Protein AF-A0A4Q4ZK05-F1 (afdb_monomer)

Solvent-accessible surface area (backbone atoms only — not comparable to full-atom values): 19455 Å² total; per-residue (Å²): 135,82,78,80,73,83,50,76,63,53,57,50,40,54,49,47,51,58,51,58,74,65,48,47,86,84,50,31,81,81,47,42,60,64,48,24,51,51,25,32,55,46,12,52,57,30,40,78,72,69,38,54,67,62,13,46,53,34,16,46,54,19,38,56,54,56,56,74,49,76,80,74,60,50,76,69,52,45,53,50,43,23,48,29,34,22,53,40,10,50,50,32,32,76,72,68,42,46,72,61,9,46,56,28,20,51,53,15,50,52,48,45,60,67,42,41,85,77,49,68,66,78,51,24,54,63,45,16,48,36,28,34,52,39,14,52,54,33,41,78,72,66,39,40,71,62,15,33,57,31,11,51,50,10,32,52,36,34,59,71,55,77,104,71,65,52,55,71,26,51,36,45,23,43,54,14,39,51,48,32,25,52,36,29,43,78,69,73,33,55,71,61,17,48,54,44,35,53,52,48,45,51,55,47,51,55,47,60,71,44,37,73,56,52,33,51,61,35,47,78,68,78,42,79,48,73,64,50,58,63,60,44,38,55,44,48,19,53,39,25,30,51,42,12,52,53,29,42,77,72,67,39,52,74,60,13,46,55,29,13,48,51,10,25,72,56,19,55,84,45,84,52,52,75,42,32,44,51,19,18,48,22,26,29,56,32,14,57,46,32,34,76,72,72,36,26,68,62,10,34,55,37,12,51,54,14,30,52,44,26,50,51,31,50,77,71,64,41,80,86,37,66,65,49,33,53,50,21,43,48,52,30,23,52,29,21,46,76,53,70,36,52,74,58,14,23,47,48,25,46,58,52,59,72,70,58,78,80,77,51,82,86,43,54,68,54,51,57,58,31,48,59,51,44,66,59,70,91,72,71,80,76,96,119

pLDDT: mean 83.75, std 15.22, range [30.28, 98.69]

InterPro domains:
  IPR011717 Tetratricopeptide TPR-4 [PF07721] (128-152)
  IPR011717 Tetratricopeptide TPR-4 [PF07721] (175-199)
  IPR011990 Tetratricopeptide-like helical domain superfamily [G3DSA:1.25.40.10] (17-165)
  IPR011990 Tetratricopeptide-like helical domain superfamily [G3DSA:1.25.40.10] (166-375)
  IPR011990 Tetratricopeptide-like helical domain superfamily [SSF48452] (78-257)
  IPR011990 Tetratricopeptide-like helical domain superfamily [SSF48452] (235-357)

Nearest PDB structures (foldseek):
  6fuz-assembly1_A  TM=6.810E-01  e=2.867E-04  Mus musculus
  8jau-assembly1_A  TM=4.062E-01  e=7.862E-05  Homo sapiens
  7v1k-assembly1_A-2  TM=5.561E-01  e=5.322E-03  Homo sapiens
  8qai-assembly2_B  TM=3.490E-01  e=6.557E-03  synthetic construct
  8fbn-assembly1_E  TM=3.438E-01  e=4.439E-01  synthetic construct

Organism: NCBI:txid2497878

Foldseek 3Di:
DDDDPDDPLLVVLVVLLVVQVPDDPVCLVVPLLVSLLVLQVSLVVCVVVVNLVSSLVSLVSSLVSLVVCVPVDDLVSLLSNLLSLLSNLLSCVVVPVLVSSLVSLVVSLVSVVVSCVVDPPPNLLSNLQSLLSNLVSCVVVVVLVVSLVSLVVSLVSLVRDPPQRALSSLLSNLSSLQSNLVSCVVVVNLVVSLVSLVVNLVVLVVCLVCLVVNLVVVVVVVDHSVVRNVSSLLSSLSSLLVNLVSCVVVVVLVSSLVSLVVSLVSQVVDPDLVSLLSNLQSLLSNLLSCVVVPNLVVSLVSLVVSLVSLVVSVVVVPPPSPVSNLSSLLSNLVSCVSVVNLVVSLVSLVVSLVPPPPPDPSCPVSVVSSVVSNPDDPDDDDPD

Mean predicted aligned error: 9.54 Å

Radius of gyration: 23.87 Å; Cα contacts (8 Å, |Δi|>4): 526; chains: 1; bounding box: 64×54×70 Å

Structure (mmCIF, N/CA/C/O backbone):
data_AF-A0A4Q4ZK05-F1
#
_entry.id   AF-A0A4Q4ZK05-F1
#
loop_
_atom_site.group_PDB
_atom_site.id
_atom_site.type_symbol
_atom_site.label_atom_id
_atom_site.label_alt_id
_atom_site.label_comp_id
_atom_site.label_asym_id
_atom_site.label_entity_id
_atom_site.label_seq_id
_atom_site.pdbx_PDB_ins_code
_atom_site.Cartn_x
_atom_site.Cartn_y
_atom_site.Cartn_z
_atom_site.occupancy
_atom_site.B_iso_or_equiv
_atom_site.auth_seq_id
_atom_site.auth_comp_id
_atom_site.auth_asym_id
_atom_site.auth_atom_id
_atom_site.pdbx_PDB_model_num
ATOM 1 N N . MET A 1 1 ? 4.096 37.991 -5.684 1.00 34.44 1 MET A N 1
ATOM 2 C CA . MET A 1 1 ? 4.145 36.548 -5.987 1.00 34.44 1 MET A CA 1
ATOM 3 C C . MET A 1 1 ? 5.429 36.277 -6.745 1.00 34.44 1 MET A C 1
ATOM 5 O O . MET A 1 1 ? 5.499 36.518 -7.941 1.00 34.44 1 MET A O 1
ATOM 9 N N . THR A 1 2 ? 6.479 35.903 -6.028 1.00 30.28 2 THR A N 1
ATOM 10 C CA . THR A 1 2 ? 7.713 35.376 -6.614 1.00 30.28 2 THR A CA 1
ATOM 11 C C . THR A 1 2 ? 7.458 33.918 -6.965 1.00 30.28 2 THR A C 1
ATOM 13 O O . THR A 1 2 ? 7.173 33.124 -6.073 1.00 30.28 2 THR A O 1
ATOM 16 N N . VAL A 1 3 ? 7.502 33.587 -8.255 1.00 32.41 3 VAL A N 1
ATOM 17 C CA . VAL A 1 3 ? 7.542 32.192 -8.710 1.00 32.41 3 VAL A CA 1
ATOM 18 C C . VAL A 1 3 ? 8.799 31.568 -8.085 1.00 32.41 3 VAL A C 1
ATOM 20 O O . VAL A 1 3 ? 9.869 32.174 -8.218 1.00 32.41 3 VAL A O 1
ATOM 23 N N . PRO A 1 4 ? 8.707 30.445 -7.350 1.00 39.72 4 PRO A N 1
ATOM 24 C CA . PRO A 1 4 ? 9.900 29.771 -6.860 1.00 39.72 4 PRO A CA 1
ATOM 25 C C . PRO A 1 4 ? 10.751 29.366 -8.071 1.00 39.72 4 PRO A C 1
ATOM 27 O O . PRO A 1 4 ? 10.215 28.899 -9.073 1.00 39.72 4 PRO A O 1
ATOM 30 N N . GLY A 1 5 ? 12.064 29.602 -8.014 1.00 41.97 5 GLY A N 1
ATOM 31 C CA . GLY A 1 5 ? 12.974 29.145 -9.069 1.00 41.97 5 GLY A CA 1
ATOM 32 C C . GLY A 1 5 ? 12.940 27.615 -9.208 1.00 41.97 5 GLY A C 1
ATOM 33 O O . GLY A 1 5 ? 12.543 26.944 -8.253 1.00 41.97 5 GLY A O 1
ATOM 34 N N . PRO A 1 6 ? 13.349 27.058 -10.364 1.00 52.06 6 PRO A N 1
ATOM 35 C CA . PRO A 1 6 ? 13.345 25.612 -10.580 1.00 52.06 6 PRO A CA 1
ATOM 36 C C . PRO A 1 6 ? 14.152 24.917 -9.482 1.00 52.06 6 PRO A C 1
ATOM 38 O O . PRO A 1 6 ? 15.232 25.389 -9.104 1.00 52.06 6 PRO A O 1
ATOM 41 N N . SER A 1 7 ? 13.619 23.819 -8.942 1.00 61.78 7 SER A N 1
ATOM 42 C CA . SER A 1 7 ? 14.315 23.078 -7.898 1.00 61.78 7 SER A CA 1
ATOM 43 C C . SER A 1 7 ? 15.610 22.480 -8.463 1.00 61.78 7 SER A C 1
ATOM 45 O O . SER A 1 7 ? 15.753 22.264 -9.669 1.00 61.78 7 SER A O 1
ATOM 47 N N . MET A 1 8 ? 16.597 22.209 -7.604 1.00 61.94 8 MET A N 1
ATOM 48 C CA . MET A 1 8 ? 17.881 21.632 -8.035 1.00 61.94 8 MET A CA 1
ATOM 49 C C . MET A 1 8 ? 17.697 20.294 -8.776 1.00 61.94 8 MET A C 1
ATOM 51 O O . MET A 1 8 ? 18.478 19.965 -9.666 1.00 61.94 8 MET A O 1
ATOM 55 N N . THR A 1 9 ? 16.652 19.543 -8.427 1.00 62.38 9 THR A N 1
ATOM 56 C CA . THR A 1 9 ? 16.283 18.279 -9.067 1.00 62.38 9 THR A CA 1
ATOM 57 C C . THR A 1 9 ? 15.721 18.494 -10.470 1.00 62.38 9 THR A C 1
ATOM 59 O O . THR A 1 9 ? 16.105 17.753 -11.371 1.00 62.38 9 THR A O 1
ATOM 62 N N . ASP A 1 10 ? 14.920 19.541 -10.683 1.00 71.50 10 ASP A N 1
ATOM 63 C CA . ASP A 1 10 ? 14.376 19.883 -12.007 1.00 71.50 10 ASP A CA 1
ATOM 64 C C . ASP A 1 10 ? 15.504 20.326 -12.940 1.00 71.50 10 ASP A C 1
ATOM 66 O O . ASP A 1 10 ? 15.623 19.838 -14.058 1.00 71.50 10 ASP A O 1
ATOM 70 N N . ALA A 1 11 ? 16.439 21.135 -12.429 1.00 81.00 11 ALA A N 1
ATOM 71 C CA . ALA A 1 11 ? 17.636 21.522 -13.174 1.00 81.00 11 ALA A CA 1
ATOM 72 C C . ALA A 1 11 ? 18.519 20.315 -13.552 1.00 81.00 11 ALA A C 1
ATOM 74 O O . ALA A 1 11 ? 19.174 20.318 -14.599 1.00 81.00 11 ALA A O 1
ATOM 75 N N . ASN A 1 12 ? 18.558 19.280 -12.706 1.00 86.88 12 ASN A N 1
ATOM 76 C CA . ASN A 1 12 ? 19.301 18.056 -12.991 1.00 86.88 12 ASN A CA 1
ATOM 77 C C . ASN A 1 12 ? 18.563 17.173 -14.014 1.00 86.88 12 ASN A C 1
ATOM 79 O O . ASN A 1 12 ? 19.199 16.643 -14.925 1.00 86.88 12 ASN A O 1
ATOM 83 N N . GLY A 1 13 ? 17.234 17.068 -13.913 1.00 90.12 13 GLY A N 1
ATOM 84 C CA . GLY A 1 13 ? 16.381 16.387 -14.889 1.00 90.12 13 GLY A CA 1
ATOM 85 C C . GLY A 1 13 ? 16.456 17.022 -16.276 1.00 90.12 13 GLY A C 1
ATOM 86 O O . GLY A 1 13 ? 16.769 16.337 -17.248 1.00 90.12 13 GLY A O 1
ATOM 87 N N . ASP A 1 14 ? 16.311 18.343 -16.366 1.00 92.69 14 ASP A N 1
ATOM 88 C CA . ASP A 1 14 ? 16.424 19.102 -17.618 1.00 92.69 14 ASP A CA 1
ATOM 89 C C . ASP A 1 14 ? 17.795 18.928 -18.278 1.00 92.69 14 ASP A C 1
ATOM 91 O O . ASP A 1 14 ? 17.920 18.816 -19.502 1.00 92.69 14 ASP A O 1
ATOM 95 N N . ARG A 1 15 ? 18.857 18.858 -17.467 1.00 95.19 15 ARG A N 1
ATOM 96 C CA . ARG A 1 15 ? 20.205 18.572 -17.961 1.00 95.19 15 ARG A CA 1
ATOM 97 C C . ARG A 1 15 ? 20.301 17.169 -18.559 1.00 95.19 15 ARG A C 1
ATOM 99 O O . ARG A 1 15 ? 20.937 17.024 -19.604 1.00 95.19 15 ARG A O 1
ATOM 106 N N . LEU A 1 16 ? 19.714 16.159 -17.915 1.00 95.75 16 LEU A N 1
ATOM 107 C CA . LEU A 1 16 ? 19.698 14.784 -18.422 1.00 95.75 16 LEU A CA 1
ATOM 108 C C . LEU A 1 16 ? 18.896 14.681 -19.726 1.00 95.75 16 LEU A C 1
ATOM 110 O O . LEU A 1 16 ? 19.378 14.062 -20.673 1.00 95.75 16 LEU A O 1
ATOM 114 N N . LEU A 1 17 ? 17.743 15.354 -19.819 1.00 96.19 17 LEU A N 1
ATOM 115 C CA . LEU A 1 17 ? 16.958 15.453 -21.057 1.00 96.19 17 LEU A CA 1
ATOM 116 C C . LEU A 1 17 ? 17.789 16.062 -22.192 1.00 96.19 17 LEU A C 1
ATOM 118 O O . LEU A 1 17 ? 17.949 15.460 -23.251 1.00 96.19 17 LEU A O 1
ATOM 122 N N . ALA A 1 18 ? 18.428 17.207 -21.936 1.00 96.12 18 ALA A N 1
ATOM 123 C CA . ALA A 1 18 ? 19.279 17.863 -22.923 1.00 96.12 18 ALA A CA 1
ATOM 124 C C . ALA A 1 18 ? 20.495 17.011 -23.332 1.00 96.12 18 ALA A C 1
ATOM 126 O O . ALA A 1 18 ? 20.998 17.150 -24.447 1.00 96.12 18 ALA A O 1
ATOM 127 N N . GLN A 1 19 ? 21.011 16.160 -22.440 1.00 96.88 19 GLN A N 1
ATOM 128 C CA . GLN A 1 19 ? 22.069 15.206 -22.776 1.00 96.88 19 GLN A CA 1
ATOM 129 C C . GLN A 1 19 ? 21.548 14.081 -23.669 1.00 96.88 19 GLN A C 1
ATOM 131 O O . GLN A 1 19 ? 22.215 13.760 -24.652 1.00 96.88 19 GLN A O 1
ATOM 136 N N . LEU A 1 20 ? 20.375 13.526 -23.355 1.00 96.38 20 LEU A N 1
ATOM 137 C CA . LEU A 1 20 ? 19.730 12.466 -24.126 1.00 96.38 20 LEU A CA 1
ATOM 138 C C . LEU A 1 20 ? 19.397 12.933 -25.552 1.00 96.38 20 LEU A C 1
ATOM 140 O O . LEU A 1 20 ? 19.706 12.227 -26.510 1.00 96.38 20 LEU A O 1
ATOM 144 N N . ASP A 1 21 ? 18.869 14.149 -25.705 1.00 95.69 21 ASP A N 1
ATOM 145 C CA . ASP A 1 21 ? 18.503 14.732 -27.006 1.00 95.69 21 ASP A CA 1
ATOM 146 C C . ASP A 1 21 ? 19.706 15.066 -27.898 1.00 95.69 21 ASP A C 1
ATOM 148 O O . ASP A 1 21 ? 19.585 15.149 -29.120 1.00 95.69 21 ASP A O 1
ATOM 152 N N . ARG A 1 22 ? 20.886 15.268 -27.302 1.00 96.62 22 ARG A N 1
ATOM 153 C CA . ARG A 1 22 ? 22.129 15.554 -28.037 1.00 96.62 22 ARG A CA 1
ATOM 154 C C . ARG A 1 22 ? 22.880 14.299 -28.468 1.00 96.62 22 ARG A C 1
ATOM 156 O O . ARG A 1 22 ? 23.893 14.428 -29.157 1.00 96.62 22 ARG A O 1
ATOM 163 N N . LEU A 1 23 ? 22.445 13.110 -28.048 1.00 95.75 23 LEU A N 1
ATOM 164 C CA . LEU A 1 23 ? 23.098 11.870 -28.451 1.00 95.75 23 LEU A CA 1
ATOM 165 C C . LEU A 1 23 ? 22.940 11.652 -29.957 1.00 95.75 23 LEU A C 1
ATOM 167 O O . LEU A 1 23 ? 21.849 11.746 -30.518 1.00 95.75 23 LEU A O 1
ATOM 171 N N . THR A 1 24 ? 24.052 11.336 -30.614 1.00 94.69 24 THR A N 1
ATOM 172 C CA . THR A 1 24 ? 24.038 10.931 -32.020 1.00 94.69 24 THR A CA 1
ATOM 173 C C . THR A 1 24 ? 23.543 9.486 -32.138 1.00 94.69 24 THR A C 1
ATOM 175 O O . THR A 1 24 ? 23.707 8.725 -31.183 1.00 94.69 24 THR A O 1
ATOM 178 N N . PRO A 1 25 ? 23.014 9.050 -33.299 1.00 92.25 25 PRO A N 1
ATOM 179 C CA . PRO A 1 25 ? 22.616 7.653 -33.500 1.00 92.25 25 PRO A CA 1
ATOM 180 C C . PRO A 1 25 ? 23.721 6.632 -33.183 1.00 92.25 25 PRO A C 1
ATOM 182 O O . PRO A 1 25 ? 23.425 5.519 -32.767 1.00 92.25 25 PRO A O 1
ATOM 185 N N . THR A 1 26 ? 24.993 7.014 -33.347 1.00 92.75 26 THR A N 1
ATOM 186 C CA . THR A 1 26 ? 26.150 6.159 -33.047 1.00 92.75 26 THR A CA 1
ATOM 187 C C . THR A 1 26 ? 26.381 5.999 -31.543 1.00 92.75 26 THR A C 1
ATOM 189 O O . THR A 1 26 ? 26.680 4.902 -31.082 1.00 92.75 26 THR A O 1
ATOM 192 N N . ASP A 1 27 ? 26.235 7.079 -30.771 1.00 93.44 27 ASP A N 1
ATOM 193 C CA . ASP A 1 27 ? 26.475 7.069 -29.321 1.00 93.44 27 ASP A CA 1
ATOM 194 C C . ASP A 1 27 ? 25.240 6.629 -28.522 1.00 93.44 27 ASP A C 1
ATOM 196 O O . ASP A 1 27 ? 25.358 6.251 -27.353 1.00 93.44 27 ASP A O 1
ATOM 200 N N . TYR A 1 28 ? 24.056 6.701 -29.143 1.00 94.19 28 TYR A N 1
ATOM 201 C CA . TYR A 1 28 ? 22.765 6.465 -28.503 1.00 94.19 28 TYR A CA 1
ATOM 202 C C . TYR A 1 28 ? 22.706 5.114 -27.776 1.00 94.19 28 TYR A C 1
ATOM 204 O O . TYR A 1 28 ? 22.449 5.122 -26.571 1.00 94.19 28 TYR A O 1
ATOM 212 N N . PRO A 1 29 ? 23.038 3.970 -28.412 1.00 93.19 29 PRO A N 1
ATOM 213 C CA . PRO A 1 29 ? 22.919 2.666 -27.759 1.00 93.19 29 PRO A CA 1
ATOM 214 C C . PRO A 1 29 ? 23.812 2.503 -26.530 1.00 93.19 29 PRO A C 1
ATOM 216 O O . PRO A 1 29 ? 23.433 1.823 -25.585 1.00 93.19 29 PRO A O 1
ATOM 219 N N . ALA A 1 30 ? 24.982 3.144 -26.522 1.00 91.69 30 ALA A N 1
ATOM 220 C CA . ALA A 1 30 ? 25.942 3.011 -25.432 1.00 91.69 30 ALA A CA 1
ATOM 221 C C . ALA A 1 30 ? 25.630 3.922 -24.235 1.00 91.69 30 ALA A C 1
ATOM 223 O O . ALA A 1 30 ? 26.033 3.612 -23.119 1.00 91.69 30 ALA A O 1
ATOM 224 N N . ARG A 1 31 ? 24.964 5.065 -24.455 1.00 93.88 31 ARG A N 1
ATOM 225 C CA . ARG A 1 31 ? 24.807 6.114 -23.428 1.00 93.88 31 ARG A CA 1
ATOM 226 C C . ARG A 1 31 ? 23.370 6.359 -22.991 1.00 93.88 31 ARG A C 1
ATOM 228 O O . ARG A 1 31 ? 23.155 6.814 -21.870 1.00 93.88 31 ARG A O 1
ATOM 235 N N . ALA A 1 32 ? 22.392 6.092 -23.854 1.00 95.75 32 ALA A N 1
ATOM 236 C CA . ALA A 1 32 ? 20.989 6.325 -23.536 1.00 95.75 32 ALA A CA 1
ATOM 237 C C . ALA A 1 32 ? 20.499 5.506 -22.325 1.00 95.75 32 ALA A C 1
ATOM 239 O O . ALA A 1 32 ? 19.828 6.111 -21.487 1.00 95.75 32 ALA A O 1
ATOM 240 N N . PRO A 1 33 ? 20.851 4.211 -22.149 1.00 95.44 33 PRO A N 1
ATOM 241 C CA . PRO A 1 33 ? 20.347 3.419 -21.022 1.00 95.44 33 PRO A CA 1
ATOM 242 C C . PRO A 1 33 ? 20.654 4.023 -19.645 1.00 95.44 33 PRO A C 1
ATOM 244 O O . PRO A 1 33 ? 19.767 4.122 -18.797 1.00 95.44 33 PRO A O 1
ATOM 247 N N . GLU A 1 34 ? 21.885 4.497 -19.431 1.00 94.94 34 GLU A N 1
ATOM 248 C CA . GLU A 1 34 ? 22.298 5.110 -18.160 1.00 94.94 34 GLU A CA 1
ATOM 249 C C . GLU A 1 34 ? 21.595 6.452 -17.904 1.00 94.94 34 GLU A C 1
ATOM 251 O O . GLU A 1 34 ? 21.167 6.735 -16.780 1.00 94.94 34 GLU A O 1
ATOM 256 N N . LEU A 1 35 ? 21.431 7.275 -18.947 1.00 96.81 35 LEU A N 1
ATOM 257 C CA . LEU A 1 35 ? 20.690 8.536 -18.849 1.00 96.81 35 LEU A CA 1
ATOM 258 C C . LEU A 1 35 ? 19.210 8.293 -18.539 1.00 96.81 35 LEU A C 1
ATOM 260 O O . LEU A 1 35 ? 18.653 8.975 -17.682 1.00 96.81 35 LEU A O 1
ATOM 264 N N . CYS A 1 36 ? 18.590 7.300 -19.180 1.00 97.31 36 CYS A N 1
ATOM 265 C CA . CYS A 1 36 ? 17.197 6.933 -18.931 1.00 97.31 36 CYS A CA 1
ATOM 266 C C . CYS A 1 36 ? 17.012 6.408 -17.502 1.00 97.31 36 CYS A C 1
ATOM 268 O O . CYS A 1 36 ? 16.100 6.844 -16.807 1.00 97.31 36 CYS A O 1
ATOM 270 N N . ALA A 1 37 ? 17.910 5.548 -17.010 1.00 93.62 37 ALA A N 1
ATOM 271 C CA . ALA A 1 37 ? 17.871 5.093 -15.619 1.00 93.62 37 ALA A CA 1
ATOM 272 C C . ALA A 1 37 ? 17.996 6.264 -14.623 1.00 93.62 37 ALA A C 1
ATOM 274 O O . ALA A 1 37 ? 17.277 6.307 -13.627 1.00 93.62 37 ALA A O 1
ATOM 275 N N . SER A 1 38 ? 18.856 7.243 -14.923 1.00 94.94 38 SER A N 1
ATOM 276 C CA . SER A 1 38 ? 19.028 8.447 -14.097 1.00 94.94 38 SER A CA 1
ATOM 277 C C . SER A 1 38 ? 17.786 9.346 -14.111 1.00 94.94 38 SER A C 1
ATOM 279 O O . SER A 1 38 ? 17.402 9.879 -13.071 1.00 94.94 38 SER A O 1
ATOM 281 N N . LEU A 1 39 ? 17.134 9.493 -15.269 1.00 96.75 39 LEU A N 1
ATOM 282 C CA . LEU A 1 39 ? 15.871 10.224 -15.414 1.00 96.75 39 LEU A CA 1
ATOM 283 C C . LEU A 1 39 ? 14.751 9.594 -14.579 1.00 96.75 39 LEU A C 1
ATOM 285 O O . LEU A 1 39 ? 13.987 10.330 -13.958 1.00 96.75 39 LEU A O 1
ATOM 289 N N . VAL A 1 40 ? 14.687 8.259 -14.494 1.00 93.81 40 VAL A N 1
ATOM 290 C CA . VAL A 1 40 ? 13.728 7.574 -13.611 1.00 93.81 40 VAL A CA 1
ATOM 291 C C . VAL A 1 40 ? 13.968 7.949 -12.151 1.00 93.81 40 VAL A C 1
ATOM 293 O O . VAL A 1 40 ? 13.028 8.359 -11.481 1.00 93.81 40 VAL A O 1
ATOM 296 N N . SER A 1 41 ? 15.213 7.903 -11.669 1.00 91.19 41 SER A N 1
ATOM 297 C CA . SER A 1 41 ? 15.527 8.276 -10.281 1.00 91.19 41 SER A CA 1
ATOM 298 C C . SER A 1 41 ? 15.235 9.750 -9.970 1.00 91.19 41 SER A C 1
ATOM 300 O O . SER A 1 41 ? 14.779 10.080 -8.874 1.00 91.19 41 SER A O 1
ATOM 302 N N . VAL A 1 42 ? 15.457 10.654 -10.931 1.00 92.69 42 VAL A N 1
ATOM 303 C CA . VAL A 1 42 ? 15.050 12.064 -10.802 1.00 92.69 42 VAL A CA 1
ATOM 304 C C . VAL A 1 42 ? 13.527 12.184 -10.732 1.00 92.69 42 VAL A C 1
ATOM 306 O O . VAL A 1 42 ? 13.014 12.930 -9.896 1.00 92.69 42 VAL A O 1
ATOM 309 N N . GLY A 1 43 ? 12.808 11.425 -11.560 1.00 91.19 43 GLY A N 1
ATOM 310 C CA . GLY A 1 43 ? 11.351 11.376 -11.552 1.00 91.19 43 GLY A CA 1
ATOM 311 C C . GLY A 1 43 ? 10.774 10.837 -10.241 1.00 91.19 43 GLY A C 1
ATOM 312 O O . GLY A 1 43 ? 9.873 11.450 -9.681 1.00 91.19 43 GLY A O 1
ATOM 313 N N . GLU A 1 44 ? 11.334 9.759 -9.692 1.00 86.31 44 GLU A N 1
ATOM 314 C CA . GLU A 1 44 ? 10.957 9.214 -8.378 1.00 86.31 44 GLU A CA 1
ATOM 315 C C . GLU A 1 44 ? 11.173 10.243 -7.266 1.00 86.31 44 GLU A C 1
ATOM 317 O O . GLU A 1 44 ? 10.302 10.460 -6.428 1.00 86.31 44 GLU A O 1
ATOM 322 N N . SER A 1 45 ? 12.306 10.947 -7.296 1.00 86.25 45 SER A N 1
ATOM 323 C CA . SER A 1 45 ? 12.583 12.024 -6.348 1.00 86.25 45 SER A CA 1
ATOM 324 C C . SER A 1 45 ? 11.561 13.163 -6.453 1.00 86.25 45 SER A C 1
ATOM 326 O O . SER A 1 45 ? 11.143 13.703 -5.428 1.00 86.25 45 SER A O 1
ATOM 328 N N . ALA A 1 46 ? 11.154 13.538 -7.671 1.00 85.25 46 ALA A N 1
ATOM 329 C CA . ALA A 1 46 ? 10.105 14.533 -7.897 1.00 85.25 46 ALA A CA 1
ATOM 330 C C . ALA A 1 46 ? 8.738 14.060 -7.381 1.00 85.25 46 ALA A C 1
ATOM 332 O O . ALA A 1 46 ? 8.063 14.814 -6.677 1.00 85.25 46 ALA A O 1
ATOM 333 N N . ALA A 1 47 ? 8.382 12.796 -7.626 1.00 81.12 47 ALA A N 1
ATOM 334 C CA . ALA A 1 47 ? 7.148 12.191 -7.134 1.00 81.12 47 ALA A CA 1
ATOM 335 C C . ALA A 1 47 ? 7.081 12.187 -5.600 1.00 81.12 47 ALA A C 1
ATOM 337 O O . ALA A 1 47 ? 6.065 12.584 -5.036 1.00 81.12 47 ALA A O 1
ATOM 338 N N . SER A 1 48 ? 8.181 11.858 -4.913 1.00 77.75 48 SER A N 1
ATOM 339 C CA . SER A 1 48 ? 8.260 11.904 -3.443 1.00 77.75 48 SER A CA 1
ATOM 340 C C . SER A 1 48 ? 8.079 13.309 -2.851 1.00 77.75 48 SER A C 1
ATOM 342 O O . SER A 1 48 ? 7.818 13.439 -1.659 1.00 77.75 48 SER A O 1
ATOM 344 N N . ARG A 1 49 ? 8.212 14.370 -3.659 1.00 79.75 49 ARG A N 1
ATOM 345 C CA . ARG A 1 49 ? 7.905 15.760 -3.269 1.00 79.75 49 ARG A CA 1
ATOM 346 C C . ARG A 1 49 ? 6.507 16.217 -3.700 1.00 79.75 49 ARG A C 1
ATOM 348 O O . ARG A 1 49 ? 6.168 17.378 -3.496 1.00 79.75 49 ARG A O 1
ATOM 355 N N . GLY A 1 50 ? 5.723 15.338 -4.320 1.00 79.31 50 GLY A N 1
ATOM 356 C CA . GLY A 1 50 ? 4.394 15.640 -4.849 1.00 79.31 50 GLY A CA 1
ATOM 357 C C . GLY A 1 50 ? 4.385 16.308 -6.228 1.00 79.31 50 GLY A C 1
ATOM 358 O O . GLY A 1 50 ? 3.310 16.639 -6.724 1.00 79.31 50 GLY A O 1
ATOM 359 N N . ASP A 1 51 ? 5.537 16.487 -6.886 1.00 86.69 51 ASP A N 1
ATOM 360 C CA . ASP A 1 51 ? 5.588 17.020 -8.254 1.00 86.69 51 ASP A CA 1
ATOM 361 C C . ASP A 1 51 ? 5.376 15.901 -9.284 1.00 86.69 51 ASP A C 1
ATOM 363 O O . ASP A 1 51 ? 6.301 15.432 -9.956 1.00 86.69 51 ASP A O 1
ATOM 367 N N . LEU A 1 52 ? 4.123 15.452 -9.388 1.00 87.38 52 LEU A N 1
ATOM 368 C CA . LEU A 1 52 ? 3.720 14.387 -10.308 1.00 87.38 52 LEU A CA 1
ATOM 369 C C . LEU A 1 52 ? 3.880 14.784 -11.782 1.00 87.38 52 LEU A C 1
ATOM 371 O O . LEU A 1 52 ? 4.073 13.911 -12.632 1.00 87.38 52 LEU A O 1
ATOM 375 N N . ALA A 1 53 ? 3.825 16.083 -12.093 1.00 89.69 53 ALA A N 1
ATOM 376 C CA . ALA A 1 53 ? 3.957 16.587 -13.455 1.00 89.69 53 ALA A CA 1
ATOM 377 C C . ALA A 1 53 ? 5.396 16.427 -13.960 1.00 89.69 53 ALA A C 1
ATOM 379 O O . ALA A 1 53 ? 5.612 15.789 -14.995 1.00 89.69 53 ALA A O 1
ATOM 380 N N . SER A 1 54 ? 6.380 16.927 -13.204 1.00 91.06 54 SER A N 1
ATOM 381 C CA . SER A 1 54 ? 7.796 16.753 -13.547 1.00 91.06 54 SER A CA 1
ATOM 382 C C . SER A 1 54 ? 8.207 15.284 -13.474 1.00 91.06 54 SER A C 1
ATOM 384 O O . SER A 1 54 ? 8.895 14.795 -14.370 1.00 91.06 54 SER A O 1
ATOM 386 N N . ALA A 1 55 ? 7.724 14.543 -12.467 1.00 93.00 55 ALA A N 1
ATOM 387 C CA . ALA A 1 55 ? 7.957 13.104 -12.368 1.00 93.00 55 ALA A CA 1
ATOM 388 C C . ALA A 1 55 ? 7.501 12.365 -13.633 1.00 93.00 55 ALA A C 1
ATOM 390 O O . ALA A 1 55 ? 8.279 11.627 -14.239 1.00 93.00 55 ALA A O 1
ATOM 391 N N . SER A 1 56 ? 6.267 12.618 -14.077 1.00 94.69 56 SER A N 1
ATOM 392 C CA . SER A 1 56 ? 5.717 12.007 -15.289 1.00 94.69 56 SER A CA 1
ATOM 393 C C . SER A 1 56 ? 6.516 12.390 -16.532 1.00 94.69 56 SER A C 1
ATOM 395 O O . SER A 1 56 ? 6.778 11.526 -17.363 1.00 94.69 56 SER A O 1
ATOM 397 N N . ALA A 1 57 ? 6.945 13.649 -16.656 1.00 95.44 57 ALA A N 1
ATOM 398 C CA . ALA A 1 57 ? 7.735 14.106 -17.797 1.00 95.44 57 ALA A CA 1
ATOM 399 C C . ALA A 1 57 ? 9.101 13.400 -17.883 1.00 95.44 57 ALA A C 1
ATOM 401 O O . ALA A 1 57 ? 9.460 12.880 -18.942 1.00 95.44 57 ALA A O 1
ATOM 402 N N . PHE A 1 58 ? 9.847 13.326 -16.775 1.00 97.00 58 PHE A N 1
ATOM 403 C CA . PHE A 1 58 ? 11.164 12.682 -16.758 1.00 97.00 58 PHE A CA 1
ATOM 404 C C . PHE A 1 58 ? 11.079 11.170 -16.983 1.00 97.00 58 PHE A C 1
ATOM 406 O O . PHE A 1 58 ? 11.854 10.621 -17.770 1.00 97.00 58 PHE A O 1
ATOM 413 N N . VAL A 1 59 ? 10.122 10.492 -16.342 1.00 97.69 59 VAL A N 1
ATOM 414 C CA . VAL A 1 59 ? 9.954 9.040 -16.502 1.00 97.69 59 VAL A CA 1
ATOM 415 C C . VAL A 1 59 ? 9.438 8.701 -17.905 1.00 97.69 59 VAL A C 1
ATOM 417 O O . VAL A 1 59 ? 9.913 7.737 -18.501 1.00 97.69 59 VAL A O 1
ATOM 420 N N . GLN A 1 60 ? 8.542 9.512 -18.482 1.00 98.00 60 GLN A N 1
ATOM 421 C CA . GLN A 1 60 ? 8.107 9.342 -19.873 1.00 98.00 60 GLN A CA 1
ATOM 422 C C . GLN A 1 60 ? 9.292 9.450 -20.839 1.00 98.00 60 GLN A C 1
ATOM 424 O O . GLN A 1 60 ? 9.470 8.573 -21.677 1.00 98.00 60 GLN A O 1
ATOM 429 N N . ALA A 1 61 ? 10.148 10.463 -20.684 1.00 97.69 61 ALA A N 1
ATOM 430 C CA . ALA A 1 61 ? 11.326 10.617 -21.535 1.00 97.69 61 ALA A CA 1
ATOM 431 C C . ALA A 1 61 ? 12.307 9.435 -21.415 1.00 97.69 61 ALA A C 1
ATOM 433 O O . ALA A 1 61 ? 12.913 9.034 -22.410 1.00 97.69 61 ALA A O 1
ATOM 434 N N . ALA A 1 62 ? 12.446 8.850 -20.220 1.00 97.88 62 ALA A N 1
ATOM 435 C CA . ALA A 1 62 ? 13.218 7.625 -20.027 1.00 97.88 62 ALA A CA 1
ATOM 436 C C . ALA A 1 62 ? 12.605 6.426 -20.769 1.00 97.88 62 ALA A C 1
ATOM 438 O O . ALA A 1 62 ? 13.333 5.689 -21.434 1.00 97.88 62 ALA A O 1
ATOM 439 N N . VAL A 1 63 ? 11.283 6.234 -20.684 1.00 98.06 63 VAL A N 1
ATOM 440 C CA . VAL A 1 63 ? 10.575 5.171 -21.420 1.00 98.06 63 VAL A CA 1
ATOM 441 C C . VAL A 1 63 ? 10.754 5.356 -22.925 1.00 98.06 63 VAL A C 1
ATOM 443 O O . VAL A 1 63 ? 11.198 4.424 -23.594 1.00 98.06 63 VAL A O 1
ATOM 446 N N . ASP A 1 64 ? 10.512 6.562 -23.438 1.00 97.38 64 ASP A N 1
ATOM 447 C CA . ASP A 1 64 ? 10.691 6.889 -24.854 1.00 97.38 64 ASP A CA 1
ATOM 448 C C . ASP A 1 64 ? 12.139 6.632 -25.300 1.00 97.38 64 ASP A C 1
ATOM 450 O O . ASP A 1 64 ? 12.385 6.134 -26.399 1.00 97.38 64 ASP A O 1
ATOM 454 N N . GLY A 1 65 ? 13.116 6.945 -24.443 1.00 96.69 65 GLY A N 1
ATOM 455 C CA . GLY A 1 65 ? 14.527 6.724 -24.730 1.00 96.69 65 GLY A CA 1
ATOM 456 C C . GLY A 1 65 ? 14.908 5.244 -24.821 1.00 96.69 65 GLY A C 1
ATOM 457 O O . GLY A 1 65 ? 15.624 4.843 -25.740 1.00 96.69 65 GLY A O 1
ATOM 458 N N . PHE A 1 66 ? 14.381 4.409 -23.925 1.00 96.50 66 PHE A N 1
ATOM 459 C CA . PHE A 1 66 ? 14.538 2.959 -24.025 1.00 96.50 66 PHE A CA 1
ATOM 460 C C . PHE A 1 66 ? 13.823 2.378 -25.256 1.00 96.50 66 PHE A C 1
ATOM 462 O O . PHE A 1 66 ? 14.367 1.488 -25.907 1.00 96.50 66 PHE A O 1
ATOM 469 N N . GLU A 1 67 ? 12.636 2.878 -25.614 1.00 95.50 67 GLU A N 1
ATOM 470 C CA . GLU A 1 67 ? 11.873 2.385 -26.772 1.00 95.50 67 GLU A CA 1
ATOM 471 C C . GLU A 1 67 ? 12.549 2.704 -28.113 1.00 95.50 67 GLU A C 1
ATOM 473 O O . GLU A 1 67 ? 12.492 1.885 -29.032 1.00 95.50 67 GLU A O 1
ATOM 478 N N . ARG A 1 68 ? 13.297 3.814 -28.205 1.00 94.88 68 ARG A N 1
ATOM 479 C CA . ARG A 1 68 ? 14.136 4.142 -29.377 1.00 94.88 68 ARG A CA 1
ATOM 480 C C . ARG A 1 68 ? 15.251 3.128 -29.652 1.00 94.88 68 ARG A C 1
ATOM 482 O O . ARG A 1 68 ? 15.832 3.155 -30.732 1.00 94.88 68 ARG A O 1
ATOM 489 N N . LEU A 1 69 ? 15.572 2.249 -28.701 1.00 92.19 69 LEU A N 1
ATOM 490 C CA . LEU A 1 69 ? 16.559 1.184 -28.894 1.00 92.19 69 LEU A CA 1
ATOM 491 C C . LEU A 1 69 ? 15.974 -0.054 -29.603 1.00 92.19 69 LEU A C 1
ATOM 493 O O . LEU A 1 69 ? 16.724 -0.996 -29.844 1.00 92.19 69 LEU A O 1
ATOM 497 N N . GLU A 1 70 ? 14.672 -0.067 -29.938 1.00 77.31 70 GLU A N 1
ATOM 498 C CA . GLU A 1 70 ? 13.983 -1.031 -30.828 1.00 77.31 70 GLU A CA 1
ATOM 499 C C . GLU A 1 70 ? 14.362 -2.520 -30.632 1.00 77.31 70 GLU A C 1
ATOM 501 O O . GLU A 1 70 ? 14.459 -3.298 -31.578 1.00 77.31 70 GLU A O 1
ATOM 506 N N . GLY A 1 71 ? 14.579 -2.952 -29.385 1.00 73.69 71 GLY A N 1
ATOM 507 C CA . GLY A 1 71 ? 14.898 -4.350 -29.058 1.00 73.69 71 GLY A CA 1
ATOM 508 C C . GLY A 1 71 ? 16.391 -4.697 -28.999 1.00 73.69 71 GLY A C 1
ATOM 509 O O . GLY A 1 71 ? 16.724 -5.847 -28.720 1.00 73.69 71 GLY A O 1
ATOM 510 N N . ALA A 1 72 ? 17.290 -3.722 -29.156 1.00 83.00 72 ALA A N 1
ATOM 511 C CA . ALA A 1 72 ? 18.729 -3.876 -28.908 1.00 83.00 72 ALA A CA 1
ATOM 512 C C . ALA A 1 72 ? 19.102 -3.928 -27.409 1.00 83.00 72 ALA A C 1
ATOM 514 O O . ALA A 1 72 ? 20.282 -3.997 -27.064 1.00 83.00 72 ALA A O 1
ATOM 515 N N . LEU A 1 73 ? 18.111 -3.886 -26.512 1.00 88.44 73 LEU A N 1
ATOM 516 C CA . LEU A 1 73 ? 18.318 -3.912 -25.066 1.00 88.44 73 LEU A CA 1
ATOM 517 C C . LEU A 1 73 ? 18.848 -5.277 -24.614 1.00 88.44 73 LEU A C 1
ATOM 519 O O . LEU A 1 73 ? 18.183 -6.307 -24.780 1.00 88.44 73 LEU A O 1
ATOM 523 N N . GLY A 1 74 ? 20.014 -5.269 -23.967 1.00 91.31 74 GLY A N 1
ATOM 524 C CA . GLY A 1 74 ? 20.488 -6.422 -23.208 1.00 91.31 74 GLY A CA 1
ATOM 525 C C . GLY A 1 74 ? 19.592 -6.707 -21.989 1.00 91.31 74 GLY A C 1
ATOM 526 O O . GLY A 1 74 ? 18.791 -5.852 -21.601 1.00 91.31 74 GLY A O 1
ATOM 527 N N . PRO A 1 75 ? 19.726 -7.879 -21.335 1.00 91.88 75 PRO A N 1
ATOM 528 C CA . PRO A 1 75 ? 18.894 -8.252 -20.183 1.00 91.88 75 PRO A CA 1
ATOM 529 C C . PRO A 1 75 ? 18.881 -7.205 -19.062 1.00 91.88 75 PRO A C 1
ATOM 531 O O . PRO A 1 75 ? 17.830 -6.889 -18.506 1.00 91.88 75 PRO A O 1
ATOM 534 N N . ARG A 1 76 ? 20.037 -6.591 -18.783 1.00 91.56 76 ARG A N 1
ATOM 535 C CA . ARG A 1 76 ? 20.143 -5.543 -17.765 1.00 91.56 76 ARG A CA 1
ATOM 536 C C . ARG A 1 76 ? 19.338 -4.293 -18.125 1.00 91.56 76 ARG A C 1
ATOM 538 O O . ARG A 1 76 ? 18.570 -3.803 -17.300 1.00 91.56 76 ARG A O 1
ATOM 545 N N . ASP A 1 77 ? 19.479 -3.800 -19.353 1.00 94.12 77 ASP A N 1
ATOM 546 C CA . ASP A 1 77 ? 18.772 -2.597 -19.805 1.00 94.12 77 ASP A CA 1
ATOM 547 C C . ASP A 1 77 ? 17.268 -2.847 -19.931 1.00 94.12 77 ASP A C 1
ATOM 549 O O . ASP A 1 77 ? 16.476 -1.970 -19.597 1.00 94.12 77 ASP A O 1
ATOM 553 N N . LYS A 1 78 ? 16.856 -4.067 -20.306 1.00 95.25 78 LYS A N 1
ATOM 554 C CA . LYS A 1 78 ? 15.450 -4.495 -20.239 1.00 95.25 78 LYS A CA 1
ATOM 555 C C . LYS A 1 78 ? 14.882 -4.400 -18.821 1.00 95.25 78 LYS A C 1
ATOM 557 O O . LYS A 1 78 ? 13.731 -4.008 -18.668 1.00 95.25 78 LYS A O 1
ATOM 562 N N . GLY A 1 79 ? 15.665 -4.713 -17.788 1.00 94.62 79 GLY A N 1
ATOM 563 C CA . GLY A 1 79 ? 15.225 -4.572 -16.396 1.00 94.62 79 GLY A CA 1
ATOM 564 C C . GLY A 1 79 ? 15.075 -3.114 -15.956 1.00 94.62 79 GLY A C 1
ATOM 565 O O . GLY A 1 79 ? 14.115 -2.765 -15.267 1.00 94.62 79 GLY A O 1
ATOM 566 N N . HIS A 1 80 ? 15.972 -2.230 -16.403 1.00 95.19 80 HIS A N 1
ATOM 567 C CA . HIS A 1 80 ? 15.821 -0.784 -16.199 1.00 95.19 80 HIS A CA 1
ATOM 568 C C . HIS A 1 80 ? 14.632 -0.207 -16.979 1.00 95.19 80 HIS A C 1
ATOM 570 O O . HIS A 1 80 ? 13.904 0.627 -16.444 1.00 95.19 80 HIS A O 1
ATOM 576 N N . TYR A 1 81 ? 14.393 -0.693 -18.195 1.00 97.31 81 TYR A N 1
ATOM 577 C CA . TYR A 1 81 ? 13.219 -0.354 -18.989 1.00 97.31 81 TYR A CA 1
ATOM 578 C C . TYR A 1 81 ? 11.918 -0.801 -18.315 1.00 97.31 81 TYR A C 1
ATOM 580 O O . TYR A 1 81 ? 11.006 0.007 -18.158 1.00 97.31 81 TYR A O 1
ATOM 588 N N . ALA A 1 82 ? 11.842 -2.054 -17.857 1.00 97.69 82 ALA A N 1
ATOM 589 C CA . ALA A 1 82 ? 10.686 -2.571 -17.130 1.00 97.69 82 ALA A CA 1
ATOM 590 C C . ALA A 1 82 ? 10.376 -1.707 -15.904 1.00 97.69 82 ALA A C 1
ATOM 592 O O . ALA A 1 82 ? 9.222 -1.343 -15.682 1.00 97.69 82 ALA A O 1
ATOM 593 N N . TRP A 1 83 ? 11.410 -1.315 -15.154 1.00 96.94 83 TRP A N 1
ATOM 594 C CA . TRP A 1 83 ? 11.260 -0.397 -14.030 1.00 96.94 83 TRP A CA 1
ATOM 595 C C . TRP A 1 83 ? 10.700 0.962 -14.458 1.00 96.94 83 TRP A C 1
ATOM 597 O O . TRP A 1 83 ? 9.697 1.396 -13.905 1.00 96.94 83 TRP A O 1
ATOM 607 N N . ALA A 1 84 ? 11.272 1.588 -15.491 1.00 98.00 84 ALA A N 1
ATOM 608 C CA . ALA A 1 84 ? 10.793 2.868 -16.016 1.00 98.00 84 ALA A CA 1
ATOM 609 C C . ALA A 1 84 ? 9.310 2.812 -16.424 1.00 98.00 84 ALA A C 1
ATOM 611 O O . ALA A 1 84 ? 8.527 3.689 -16.062 1.00 98.00 84 ALA A O 1
ATOM 612 N N . VAL A 1 85 ? 8.911 1.752 -17.132 1.00 98.50 85 VAL A N 1
ATOM 613 C CA . VAL A 1 85 ? 7.525 1.526 -17.564 1.00 98.50 85 VAL A CA 1
ATOM 614 C C . VAL A 1 85 ? 6.592 1.334 -16.362 1.00 98.50 85 VAL A C 1
ATOM 616 O O . VAL A 1 85 ? 5.504 1.905 -16.342 1.00 98.50 85 VAL A O 1
ATOM 619 N N . GLY A 1 86 ? 7.007 0.572 -15.346 1.00 97.94 86 GLY A N 1
ATOM 620 C CA . GLY A 1 86 ? 6.214 0.351 -14.131 1.00 97.94 86 GLY A CA 1
ATOM 621 C C . GLY A 1 86 ? 6.043 1.624 -13.295 1.00 97.94 86 GLY A C 1
ATOM 622 O O . GLY A 1 86 ? 4.939 1.925 -12.829 1.00 97.94 86 GLY A O 1
ATOM 623 N N . THR A 1 87 ? 7.107 2.421 -13.168 1.00 96.19 87 THR A N 1
ATOM 624 C CA . THR A 1 87 ? 7.064 3.734 -12.511 1.00 96.19 87 THR A CA 1
ATOM 625 C C . THR A 1 87 ? 6.139 4.688 -13.265 1.00 96.19 87 THR A C 1
ATOM 627 O O . THR A 1 87 ? 5.292 5.327 -12.643 1.00 96.19 87 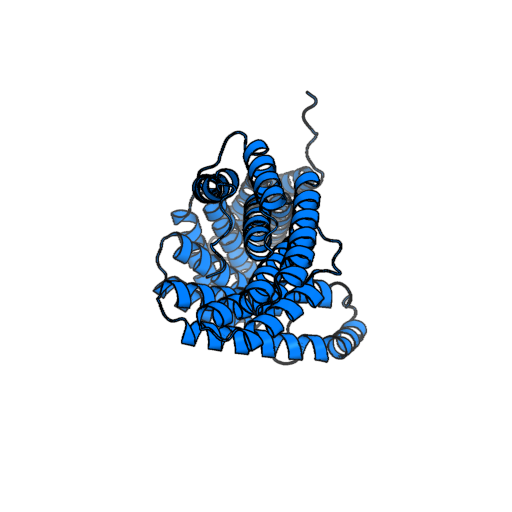THR A O 1
ATOM 630 N N . LEU A 1 88 ? 6.213 4.734 -14.602 1.00 98.19 88 LEU A N 1
ATOM 631 C CA . LEU A 1 88 ? 5.293 5.534 -15.415 1.00 98.19 88 LEU A CA 1
ATOM 632 C C . LEU A 1 88 ? 3.840 5.089 -15.219 1.00 98.19 88 LEU A C 1
ATOM 634 O O . LEU A 1 88 ? 2.965 5.932 -15.048 1.00 98.19 88 LEU A O 1
ATOM 638 N N . GLY A 1 89 ? 3.583 3.779 -15.206 1.00 98.06 89 GLY A N 1
ATOM 639 C CA . GLY A 1 89 ? 2.245 3.238 -14.971 1.00 98.06 89 GLY A CA 1
ATOM 640 C C . GLY A 1 89 ? 1.670 3.645 -13.615 1.00 98.06 89 GLY A C 1
ATOM 641 O O . GLY A 1 89 ? 0.513 4.052 -13.527 1.00 98.06 89 GLY A O 1
ATOM 642 N N . THR A 1 90 ? 2.503 3.635 -12.573 1.00 95.75 90 THR A N 1
ATOM 643 C CA . THR A 1 90 ? 2.123 4.122 -11.238 1.00 95.75 90 THR A CA 1
ATOM 644 C C . THR A 1 90 ? 1.763 5.612 -11.278 1.00 95.75 90 THR A C 1
ATOM 646 O O . THR A 1 90 ? 0.680 5.992 -10.843 1.00 95.75 90 THR A O 1
ATOM 649 N N . LEU A 1 91 ? 2.612 6.445 -11.892 1.00 95.19 91 LEU A N 1
ATOM 650 C CA . LEU A 1 91 ? 2.376 7.889 -12.019 1.00 95.19 91 LEU A CA 1
ATOM 651 C C . LEU A 1 91 ? 1.104 8.223 -12.814 1.00 95.19 91 LEU A C 1
ATOM 653 O O . LEU A 1 91 ? 0.369 9.137 -12.439 1.00 95.19 91 LEU A O 1
ATOM 657 N N . ARG A 1 92 ? 0.818 7.481 -13.894 1.00 96.38 92 ARG A N 1
ATOM 658 C CA . ARG A 1 92 ? -0.411 7.640 -14.691 1.00 96.38 92 ARG A CA 1
ATOM 659 C C . ARG A 1 92 ? -1.649 7.315 -13.867 1.00 96.38 92 ARG A C 1
ATOM 661 O O . ARG A 1 92 ? -2.569 8.129 -13.832 1.00 96.38 92 ARG A O 1
ATOM 668 N N . ALA A 1 93 ? -1.632 6.188 -13.153 1.00 93.25 93 ALA A N 1
ATOM 669 C CA . ALA A 1 93 ? -2.732 5.796 -12.282 1.00 93.25 93 ALA A CA 1
ATOM 670 C C . ALA A 1 93 ? -2.964 6.815 -11.156 1.00 93.25 93 ALA A C 1
ATOM 672 O O . ALA A 1 93 ? -4.104 7.192 -10.893 1.00 93.25 93 ALA A O 1
ATOM 673 N N . ASP A 1 94 ? -1.902 7.294 -10.510 1.00 87.69 94 ASP A N 1
ATOM 674 C CA . ASP A 1 94 ? -2.009 8.277 -9.426 1.00 87.69 94 ASP A CA 1
ATOM 675 C C . ASP A 1 94 ? -2.429 9.670 -9.927 1.00 87.69 94 ASP A C 1
ATOM 677 O O . ASP A 1 94 ? -3.071 10.419 -9.197 1.00 87.69 94 ASP A O 1
ATOM 681 N N . SER A 1 95 ? -2.166 9.988 -11.198 1.00 89.50 95 SER A N 1
ATOM 682 C CA . SER A 1 95 ? -2.671 11.199 -11.865 1.00 89.50 95 SER A CA 1
ATOM 683 C C . SER A 1 95 ? -4.101 11.051 -12.415 1.00 89.50 95 SER A C 1
ATOM 685 O O . SER A 1 95 ? -4.611 11.977 -13.046 1.00 89.50 95 SER A O 1
ATOM 687 N N . GLY A 1 96 ? -4.750 9.899 -12.206 1.00 90.12 96 GLY A N 1
ATOM 688 C CA . GLY A 1 96 ? -6.142 9.631 -12.588 1.00 90.12 96 GLY A CA 1
ATOM 689 C C . GLY A 1 96 ? -6.339 8.869 -13.905 1.00 90.12 96 GLY A C 1
ATOM 690 O O . GLY A 1 96 ? -7.458 8.446 -14.190 1.00 90.12 96 GLY A O 1
ATOM 691 N N . ASP A 1 97 ? -5.284 8.621 -14.685 1.00 94.50 97 ASP A N 1
ATOM 692 C CA . ASP A 1 97 ? -5.346 7.778 -15.888 1.00 94.50 97 ASP A CA 1
ATOM 693 C C . ASP A 1 97 ? -5.133 6.303 -15.516 1.00 94.50 97 ASP A C 1
ATOM 695 O O . ASP A 1 97 ? -4.095 5.685 -15.777 1.00 94.50 97 ASP A O 1
ATOM 699 N N . ILE A 1 98 ? -6.128 5.757 -14.814 1.00 94.38 98 ILE A N 1
ATOM 700 C CA . ILE A 1 98 ? -6.119 4.389 -14.289 1.00 94.38 98 ILE A CA 1
ATOM 701 C C . ILE A 1 98 ? -5.961 3.331 -15.404 1.00 94.38 98 ILE A C 1
ATOM 703 O O . ILE A 1 98 ? -5.130 2.436 -15.222 1.00 94.38 98 ILE A O 1
ATOM 707 N N . PRO A 1 99 ? -6.666 3.409 -16.557 1.00 96.50 99 PRO A N 1
ATOM 708 C CA . PRO A 1 99 ? -6.530 2.408 -17.618 1.00 96.50 99 PRO A CA 1
ATOM 709 C C . PRO A 1 99 ? -5.126 2.360 -18.232 1.00 96.50 99 PRO A C 1
ATOM 711 O O . PRO A 1 99 ? -4.576 1.274 -18.429 1.00 96.50 99 PRO A O 1
ATOM 714 N N . GLU A 1 100 ? -4.514 3.516 -18.506 1.00 97.00 100 GLU A N 1
ATOM 715 C CA . GLU A 1 100 ? -3.143 3.549 -19.027 1.00 97.00 100 GLU A CA 1
ATOM 716 C C . GLU A 1 100 ? -2.135 3.091 -17.969 1.00 97.00 100 GLU A C 1
ATOM 718 O O . GLU A 1 100 ? -1.199 2.346 -18.274 1.00 97.00 100 GLU A O 1
ATOM 723 N N . GLY A 1 101 ? -2.357 3.472 -16.707 1.00 97.81 101 GLY A N 1
ATOM 724 C CA . GLY A 1 101 ? -1.552 3.009 -15.585 1.00 97.81 101 GLY A CA 1
ATOM 725 C C . GLY A 1 101 ? -1.525 1.484 -15.463 1.00 97.81 101 GLY A C 1
ATOM 726 O O . GLY A 1 101 ? -0.446 0.895 -15.362 1.00 97.81 101 GLY A O 1
ATOM 727 N N . GLN A 1 102 ? -2.690 0.833 -15.563 1.00 98.25 102 GLN A N 1
ATOM 728 C CA . GLN A 1 102 ? -2.794 -0.629 -15.592 1.00 98.25 102 GLN A CA 1
ATOM 729 C C . GLN A 1 102 ? -2.003 -1.223 -16.762 1.00 98.25 102 GLN A C 1
ATOM 731 O O . GLN A 1 102 ? -1.173 -2.107 -16.550 1.00 98.25 102 GLN A O 1
ATOM 736 N N . ARG A 1 103 ? -2.222 -0.724 -17.985 1.00 98.50 103 ARG A N 1
ATOM 737 C CA . ARG A 1 103 ? -1.577 -1.246 -19.199 1.00 98.50 103 ARG A CA 1
ATOM 738 C C . ARG A 1 103 ? -0.049 -1.210 -19.100 1.00 98.50 103 ARG A C 1
ATOM 740 O O . ARG A 1 103 ? 0.634 -2.152 -19.505 1.00 98.50 103 ARG A O 1
ATOM 747 N N . LEU A 1 104 ? 0.503 -0.120 -18.570 1.00 98.62 104 LEU A N 1
ATOM 748 C CA . LEU A 1 104 ? 1.944 0.036 -18.370 1.00 98.62 104 LEU A CA 1
ATOM 749 C C . LEU A 1 104 ? 2.472 -0.902 -17.275 1.00 98.62 104 LEU A C 1
ATOM 751 O O . LEU A 1 104 ? 3.505 -1.543 -17.464 1.00 98.62 104 LEU A O 1
ATOM 755 N N . LEU A 1 105 ? 1.757 -1.049 -16.160 1.00 98.69 105 LEU A N 1
ATOM 756 C CA . LEU A 1 105 ? 2.137 -1.980 -15.094 1.00 98.69 105 LEU A CA 1
ATOM 757 C C . LEU A 1 105 ? 2.108 -3.447 -15.560 1.00 98.69 105 LEU A C 1
ATOM 759 O O . LEU A 1 105 ? 3.016 -4.208 -15.228 1.00 98.69 105 LEU A O 1
ATOM 763 N N . GLU A 1 106 ? 1.132 -3.838 -16.383 1.00 98.56 106 GLU A N 1
ATOM 764 C CA . GLU A 1 106 ? 1.084 -5.161 -17.024 1.00 98.56 106 GLU A CA 1
ATOM 765 C C . GLU A 1 106 ? 2.265 -5.374 -17.977 1.00 98.56 106 GLU A C 1
ATOM 767 O O . GLU A 1 106 ? 2.940 -6.399 -17.900 1.00 98.56 106 GL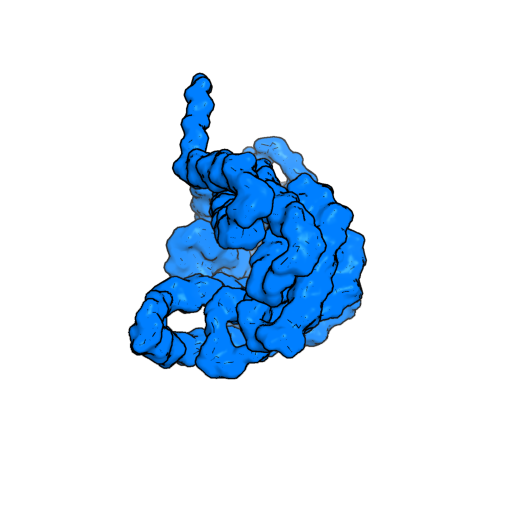U A O 1
ATOM 772 N N . LYS A 1 107 ? 2.595 -4.373 -18.805 1.00 98.38 107 LYS A N 1
ATOM 773 C CA . LYS A 1 107 ? 3.785 -4.413 -19.670 1.00 98.38 107 LYS A CA 1
ATOM 774 C C . LYS A 1 107 ? 5.069 -4.588 -18.853 1.00 98.38 107 LYS A C 1
ATOM 776 O O . LYS A 1 107 ? 5.922 -5.392 -19.211 1.00 98.38 107 LYS A O 1
ATOM 781 N N . SER A 1 108 ? 5.208 -3.857 -17.748 1.00 98.38 108 SER A N 1
ATOM 782 C CA . SER A 1 108 ? 6.354 -3.976 -16.842 1.00 98.38 108 SER A CA 1
ATOM 783 C C . SER A 1 108 ? 6.441 -5.368 -16.202 1.00 98.38 108 SER A C 1
ATOM 785 O O . SER A 1 108 ? 7.507 -5.991 -16.229 1.00 98.38 108 SER A O 1
ATOM 787 N N . ARG A 1 109 ? 5.315 -5.899 -15.699 1.00 97.88 109 ARG A N 1
ATOM 788 C CA . ARG A 1 109 ? 5.202 -7.272 -15.178 1.00 97.88 109 ARG A CA 1
ATOM 789 C C . ARG A 1 109 ? 5.700 -8.292 -16.199 1.00 97.88 109 ARG A C 1
ATOM 791 O O . ARG A 1 109 ? 6.489 -9.161 -15.836 1.00 97.88 109 ARG A O 1
ATOM 798 N N . ASP A 1 110 ? 5.247 -8.185 -17.444 1.00 97.69 110 ASP A N 1
ATOM 799 C CA . ASP A 1 110 ? 5.567 -9.154 -18.492 1.00 97.69 110 ASP A CA 1
ATOM 800 C C . ASP A 1 110 ? 7.064 -9.129 -18.834 1.00 97.69 110 ASP A C 1
ATOM 802 O O . ASP A 1 110 ? 7.700 -10.181 -18.887 1.00 97.69 110 ASP A O 1
ATOM 806 N N . VAL A 1 111 ? 7.675 -7.941 -18.929 1.00 97.00 111 VAL A N 1
ATOM 807 C CA . VAL A 1 111 ? 9.130 -7.827 -19.133 1.00 97.00 111 VAL A CA 1
ATOM 808 C C . VAL A 1 111 ? 9.910 -8.402 -17.943 1.00 97.00 111 VAL A C 1
ATOM 810 O O . VAL A 1 111 ? 10.890 -9.119 -18.139 1.00 97.00 111 VAL A O 1
ATOM 813 N N . PHE A 1 112 ? 9.488 -8.157 -16.697 1.00 95.81 112 PHE A N 1
ATOM 814 C CA . PHE A 1 112 ? 10.135 -8.785 -15.537 1.00 95.81 112 PHE A CA 1
ATOM 815 C C . PHE A 1 112 ? 9.965 -10.311 -15.512 1.00 95.81 112 PHE A C 1
ATOM 817 O O . PHE A 1 112 ? 10.875 -11.012 -15.062 1.00 95.81 112 PHE A O 1
ATOM 824 N N . ALA A 1 113 ? 8.839 -10.838 -15.998 1.00 94.31 113 ALA A N 1
ATOM 825 C CA . ALA A 1 113 ? 8.620 -12.275 -16.128 1.00 94.31 113 ALA A CA 1
ATOM 826 C C . ALA A 1 113 ? 9.568 -12.908 -17.162 1.00 94.31 113 ALA A C 1
ATOM 828 O O . ALA A 1 113 ? 10.081 -13.998 -16.917 1.00 94.31 113 ALA A O 1
ATOM 829 N N . GLU A 1 114 ? 9.871 -12.210 -18.263 1.00 95.06 114 GLU A N 1
ATOM 830 C CA . GLU A 1 114 ? 10.887 -12.634 -19.241 1.00 95.06 114 GLU A CA 1
ATOM 831 C C . GLU A 1 114 ? 12.311 -12.644 -18.664 1.00 95.06 114 GLU A C 1
ATOM 833 O O . GLU A 1 114 ? 13.129 -13.478 -19.049 1.00 95.06 114 GLU A O 1
ATOM 838 N N . LEU A 1 115 ? 12.624 -11.718 -17.751 1.00 93.06 115 LEU A N 1
ATOM 839 C CA . LEU A 1 115 ? 13.959 -11.581 -17.157 1.00 93.06 115 LEU A CA 1
ATOM 840 C C . LEU A 1 115 ? 14.227 -12.567 -16.021 1.00 93.06 115 LEU A C 1
ATOM 842 O O . LEU A 1 115 ? 15.378 -12.939 -15.801 1.00 93.06 115 LEU A O 1
ATOM 846 N N . ASN A 1 116 ? 13.189 -12.997 -15.304 1.00 88.75 116 ASN A N 1
ATOM 847 C CA . ASN A 1 116 ? 13.343 -13.850 -14.127 1.00 88.75 116 ASN A CA 1
ATOM 848 C C . ASN A 1 116 ? 14.101 -15.172 -14.400 1.00 88.75 116 ASN A C 1
ATOM 850 O O . ASN A 1 116 ? 14.938 -15.537 -13.580 1.00 88.75 116 ASN A O 1
ATOM 854 N N . PRO A 1 117 ? 13.895 -15.883 -15.529 1.00 90.56 117 PRO A N 1
ATOM 855 C CA . PRO A 1 117 ? 14.686 -17.071 -15.857 1.00 90.56 117 PRO A CA 1
ATOM 856 C C . PRO A 1 117 ? 16.151 -16.784 -16.226 1.00 90.56 117 PRO A C 1
ATOM 858 O O . PRO A 1 117 ? 16.953 -17.714 -16.226 1.00 90.56 117 PRO A O 1
ATOM 861 N N . ILE A 1 118 ? 16.489 -15.543 -16.595 1.00 90.12 118 ILE A N 1
ATOM 862 C CA . ILE A 1 118 ? 17.833 -15.147 -17.048 1.00 90.12 118 ILE A CA 1
ATOM 863 C C . ILE A 1 118 ? 18.702 -14.779 -15.847 1.00 90.12 118 ILE A C 1
ATOM 865 O O . ILE A 1 118 ? 19.783 -15.337 -15.687 1.00 90.12 118 ILE A O 1
ATOM 869 N N . ASP A 1 119 ? 18.196 -13.890 -14.991 1.00 82.69 119 ASP A N 1
ATOM 870 C CA . ASP A 1 119 ? 18.883 -13.406 -13.792 1.00 82.69 119 ASP A CA 1
ATOM 871 C C . ASP A 1 119 ? 17.955 -13.524 -12.563 1.00 82.69 119 ASP A C 1
ATOM 873 O O . ASP A 1 119 ? 17.402 -12.513 -12.104 1.00 82.69 119 ASP A O 1
ATOM 877 N N . PRO A 1 120 ? 17.743 -14.744 -12.023 1.00 83.50 120 PRO A N 1
ATOM 878 C CA . PRO A 1 120 ? 16.898 -14.946 -10.848 1.00 83.50 120 PRO A CA 1
ATOM 879 C C . PRO A 1 120 ? 17.375 -14.094 -9.666 1.00 83.50 120 PRO A C 1
ATOM 881 O O . PRO A 1 120 ? 18.572 -14.029 -9.383 1.00 83.50 120 PRO A O 1
ATOM 884 N N . GLY A 1 121 ? 16.453 -13.432 -8.968 1.00 81.19 121 GLY A N 1
ATOM 885 C CA . GLY A 1 121 ? 16.771 -12.613 -7.795 1.00 81.19 121 GLY A CA 1
ATOM 886 C C . GLY A 1 121 ? 17.193 -11.173 -8.104 1.00 81.19 121 GLY A C 1
ATOM 887 O O . GLY A 1 121 ? 16.906 -10.282 -7.307 1.00 81.19 121 GLY A O 1
ATOM 888 N N . LEU A 1 122 ? 17.807 -10.895 -9.263 1.00 84.81 122 LEU A N 1
ATOM 889 C CA . LEU A 1 122 ? 18.350 -9.560 -9.573 1.00 84.81 122 LEU A CA 1
ATOM 890 C C . LEU A 1 122 ? 17.270 -8.467 -9.576 1.00 84.81 122 LEU A C 1
ATOM 892 O O . LEU A 1 122 ? 17.502 -7.343 -9.131 1.00 84.81 122 LEU A O 1
ATOM 896 N N . TRP A 1 123 ? 16.084 -8.801 -10.084 1.00 87.31 123 TRP A N 1
ATOM 897 C CA . TRP A 1 123 ? 14.978 -7.860 -10.270 1.00 87.31 123 TRP A CA 1
ATOM 898 C C . TRP A 1 123 ? 13.820 -8.067 -9.293 1.00 87.31 123 TRP A C 1
ATOM 900 O O . TRP A 1 123 ? 12.802 -7.391 -9.420 1.00 87.31 123 TRP A O 1
ATOM 910 N N . ASP A 1 124 ? 13.957 -8.965 -8.319 1.00 86.19 124 ASP A N 1
ATOM 911 C CA . ASP A 1 124 ? 12.859 -9.412 -7.457 1.00 86.19 124 ASP A CA 1
ATOM 912 C C . ASP A 1 124 ? 12.189 -8.262 -6.698 1.00 86.19 124 ASP A C 1
ATOM 914 O O . ASP A 1 124 ? 10.964 -8.171 -6.700 1.00 86.19 124 ASP A O 1
ATOM 918 N N . GLY A 1 125 ? 12.965 -7.318 -6.153 1.00 83.88 125 GLY A N 1
ATOM 919 C CA . GLY A 1 125 ? 12.409 -6.137 -5.478 1.00 83.88 125 GLY A CA 1
ATOM 920 C C . GLY A 1 125 ? 11.589 -5.239 -6.397 1.00 83.88 125 GLY A C 1
ATOM 921 O O . GLY A 1 125 ? 10.457 -4.879 -6.077 1.00 83.88 125 GLY A O 1
ATOM 922 N N . ARG A 1 126 ? 12.114 -4.931 -7.585 1.00 89.56 126 ARG A N 1
ATOM 923 C CA . ARG A 1 126 ? 11.407 -4.102 -8.574 1.00 89.56 126 ARG A CA 1
ATOM 924 C C . ARG A 1 126 ? 10.187 -4.818 -9.150 1.00 89.56 126 ARG A C 1
ATOM 926 O O . ARG A 1 126 ? 9.145 -4.191 -9.346 1.00 89.56 126 ARG A O 1
ATOM 933 N N . ARG A 1 127 ? 10.285 -6.134 -9.362 1.00 93.25 127 ARG A N 1
ATOM 934 C CA . ARG A 1 127 ? 9.169 -6.986 -9.786 1.00 93.25 127 ARG A CA 1
ATOM 935 C C . ARG A 1 127 ? 8.072 -7.011 -8.726 1.00 93.25 127 ARG A C 1
ATOM 937 O O . ARG A 1 127 ? 6.916 -6.773 -9.059 1.00 93.25 127 ARG A O 1
ATOM 944 N N . ALA A 1 128 ? 8.422 -7.256 -7.465 1.00 92.56 128 ALA A N 1
ATOM 945 C CA . ALA A 1 128 ? 7.476 -7.281 -6.355 1.00 92.56 128 ALA A CA 1
ATOM 946 C C . ALA A 1 128 ? 6.755 -5.936 -6.198 1.00 92.56 128 ALA A C 1
ATOM 948 O O . ALA A 1 128 ? 5.531 -5.913 -6.096 1.00 92.56 128 ALA A O 1
ATOM 949 N N . GLN A 1 129 ? 7.483 -4.818 -6.275 1.00 90.00 129 GLN A N 1
ATOM 950 C CA . GLN A 1 129 ? 6.891 -3.481 -6.195 1.00 90.00 129 GLN A CA 1
ATOM 951 C C . GLN A 1 129 ? 5.949 -3.186 -7.373 1.00 90.00 129 GLN A C 1
ATOM 953 O O . GLN A 1 129 ? 4.866 -2.634 -7.179 1.00 90.00 129 GLN A O 1
ATOM 958 N N . THR A 1 130 ? 6.329 -3.585 -8.590 1.00 95.62 130 THR A N 1
ATOM 959 C CA . THR A 1 130 ? 5.483 -3.440 -9.789 1.00 95.62 130 THR A CA 1
ATOM 960 C C . THR A 1 130 ? 4.186 -4.234 -9.643 1.00 95.62 130 THR A C 1
ATOM 962 O O . THR A 1 130 ? 3.104 -3.705 -9.892 1.00 95.62 130 THR A O 1
ATOM 965 N N . LEU A 1 131 ? 4.280 -5.490 -9.198 1.00 98.12 131 LEU A N 1
ATOM 966 C 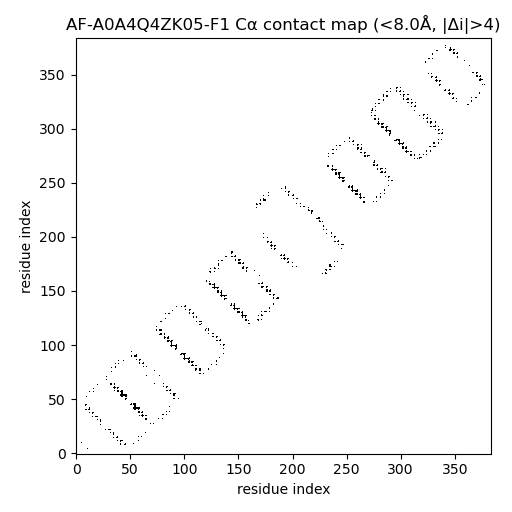CA . LEU A 1 131 ? 3.123 -6.348 -8.942 1.00 98.12 131 LEU A CA 1
ATOM 967 C C . LEU A 1 131 ? 2.226 -5.756 -7.849 1.00 98.12 131 LEU A C 1
ATOM 969 O O . LEU A 1 131 ? 1.015 -5.673 -8.026 1.00 98.12 131 LEU A O 1
ATOM 973 N N . LEU A 1 132 ? 2.804 -5.270 -6.751 1.00 94.56 132 LEU A N 1
ATOM 974 C CA . LEU A 1 132 ? 2.053 -4.609 -5.686 1.00 94.56 132 LEU A CA 1
ATOM 975 C C . LEU A 1 132 ? 1.260 -3.400 -6.209 1.00 94.56 132 LEU A C 1
ATOM 977 O O . LEU A 1 132 ? 0.076 -3.251 -5.901 1.00 94.56 132 LEU A O 1
ATOM 981 N N . ASN A 1 133 ? 1.880 -2.561 -7.040 1.00 94.44 133 ASN A N 1
ATOM 982 C CA . ASN A 1 133 ? 1.202 -1.408 -7.634 1.00 94.44 133 ASN A CA 1
ATOM 983 C C . ASN A 1 133 ? 0.107 -1.838 -8.619 1.00 94.44 133 ASN A C 1
ATOM 985 O O . ASN A 1 133 ? -0.990 -1.284 -8.580 1.00 94.44 133 ASN A O 1
ATOM 989 N N . LEU A 1 134 ? 0.357 -2.865 -9.439 1.00 98.44 134 LEU A N 1
ATOM 990 C CA . LEU A 1 134 ? -0.651 -3.437 -10.336 1.00 98.44 134 LEU A CA 1
ATOM 991 C C . LEU A 1 134 ? -1.865 -3.961 -9.560 1.00 98.44 134 LEU A C 1
ATOM 993 O O . LEU A 1 134 ? -2.997 -3.656 -9.922 1.00 98.44 134 LEU A O 1
ATOM 997 N N . SER A 1 135 ? -1.641 -4.685 -8.461 1.00 98.19 135 SER A N 1
ATOM 998 C CA . SER A 1 135 ? -2.709 -5.168 -7.581 1.00 98.19 135 SER A CA 1
ATOM 999 C C . SER A 1 135 ? -3.568 -4.013 -7.054 1.00 98.19 135 SER A C 1
ATOM 1001 O O . SER A 1 135 ? -4.792 -4.043 -7.175 1.00 98.19 135 SER A O 1
ATOM 1003 N N . ARG A 1 136 ? -2.942 -2.937 -6.557 1.00 95.44 136 ARG A N 1
ATOM 1004 C CA . ARG A 1 136 ? -3.658 -1.743 -6.072 1.00 95.44 136 ARG A CA 1
ATOM 1005 C C . ARG A 1 136 ? -4.465 -1.064 -7.180 1.00 95.44 136 ARG A C 1
ATOM 1007 O O . ARG A 1 136 ? -5.593 -0.648 -6.932 1.00 95.44 136 ARG A O 1
ATOM 1014 N N . VAL A 1 137 ? -3.920 -0.962 -8.391 1.00 96.56 137 VAL A N 1
ATOM 1015 C CA . VAL A 1 137 ? -4.613 -0.375 -9.553 1.00 96.56 137 VAL A CA 1
ATOM 1016 C C . VAL A 1 137 ? -5.812 -1.221 -9.991 1.00 96.56 137 VAL A C 1
ATOM 1018 O O . VAL A 1 137 ? -6.869 -0.671 -10.294 1.00 96.56 137 VAL A O 1
ATOM 1021 N N . LEU A 1 138 ? -5.690 -2.549 -9.977 1.00 98.06 138 LEU A N 1
ATOM 1022 C CA . LEU A 1 138 ? -6.809 -3.459 -10.236 1.00 98.06 138 LEU A CA 1
ATOM 1023 C C . LEU A 1 138 ? -7.894 -3.331 -9.156 1.00 98.06 138 LEU A C 1
ATOM 1025 O O . LEU A 1 138 ? -9.080 -3.251 -9.474 1.00 98.06 138 LEU A O 1
ATOM 1029 N N . ALA A 1 139 ? -7.494 -3.224 -7.886 1.00 95.00 139 ALA A N 1
ATOM 1030 C CA . ALA A 1 139 ? -8.407 -3.042 -6.760 1.00 95.00 139 ALA A CA 1
ATOM 1031 C C . ALA A 1 139 ? -9.198 -1.726 -6.848 1.00 95.00 139 ALA A C 1
ATOM 1033 O O . ALA A 1 139 ? -10.406 -1.731 -6.633 1.00 95.00 139 ALA A O 1
ATOM 1034 N N . ARG A 1 140 ? -8.549 -0.613 -7.237 1.00 93.00 140 ARG A N 1
ATOM 1035 C CA . ARG A 1 140 ? -9.214 0.691 -7.470 1.00 93.00 140 ARG A CA 1
ATOM 1036 C C . ARG A 1 140 ? -10.326 0.611 -8.527 1.00 93.00 140 ARG A C 1
ATOM 1038 O O . ARG A 1 140 ? -11.221 1.447 -8.525 1.00 93.00 140 ARG A O 1
ATOM 1045 N N . GLN A 1 141 ? -10.274 -0.379 -9.417 1.00 94.62 141 GLN A N 1
ATOM 1046 C CA . GLN A 1 141 ? -11.280 -0.624 -10.457 1.00 94.62 141 GLN A CA 1
ATOM 1047 C C . GLN A 1 141 ? -12.313 -1.694 -10.063 1.00 94.62 141 GLN A C 1
ATOM 1049 O O . GLN A 1 141 ? -13.190 -2.019 -10.859 1.00 94.62 141 GLN A O 1
ATOM 1054 N N . GLY A 1 142 ? -12.220 -2.255 -8.853 1.00 93.88 142 GLY A N 1
ATOM 1055 C CA . GLY A 1 142 ? -13.108 -3.313 -8.366 1.00 93.88 142 GLY A CA 1
ATOM 1056 C C . GLY A 1 142 ? -12.762 -4.720 -8.864 1.00 93.88 142 GLY A C 1
ATOM 1057 O O . GLY A 1 142 ? -13.531 -5.653 -8.641 1.00 93.88 142 GLY A O 1
ATOM 1058 N N . PHE A 1 143 ? -11.612 -4.921 -9.518 1.00 97.25 143 PHE A N 1
ATOM 1059 C CA . PHE A 1 143 ? -11.163 -6.242 -9.977 1.00 97.25 143 PHE A CA 1
ATOM 1060 C C . PHE A 1 143 ? -10.471 -7.027 -8.850 1.00 97.25 143 PHE A C 1
ATOM 1062 O O . PHE A 1 143 ? -9.296 -7.378 -8.955 1.00 97.25 143 PHE A O 1
ATOM 1069 N N . PHE A 1 144 ? -11.190 -7.286 -7.753 1.00 96.81 144 PHE A N 1
ATOM 1070 C CA . PHE A 1 144 ? -10.611 -7.807 -6.508 1.00 96.81 144 PHE A CA 1
ATOM 1071 C C . PHE A 1 144 ? -9.963 -9.193 -6.638 1.00 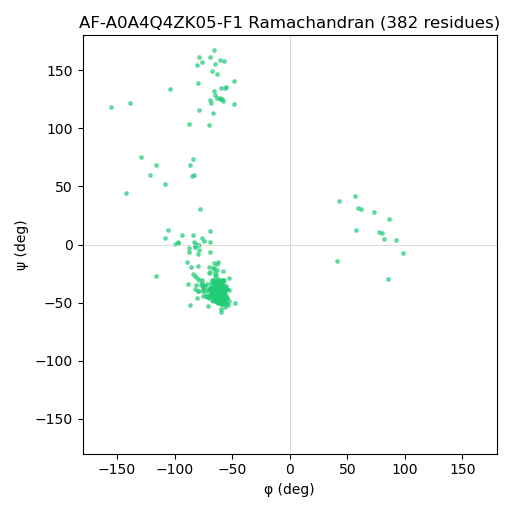96.81 144 PHE A C 1
ATOM 1073 O O . PHE A 1 144 ? -8.873 -9.386 -6.104 1.00 96.81 144 PHE A O 1
ATOM 1080 N N . ASP A 1 145 ? -10.556 -10.129 -7.386 1.00 97.88 145 ASP A N 1
ATOM 1081 C CA . ASP A 1 145 ? -9.957 -11.458 -7.601 1.00 97.88 145 ASP A CA 1
ATOM 1082 C C . ASP A 1 145 ? -8.613 -11.367 -8.343 1.00 97.88 145 ASP A C 1
ATOM 1084 O O . ASP A 1 145 ? -7.610 -11.936 -7.917 1.00 97.88 145 ASP A O 1
ATOM 1088 N N . GLN A 1 146 ? -8.557 -10.577 -9.421 1.00 97.94 146 GLN A N 1
ATOM 1089 C CA . GLN A 1 146 ? -7.320 -10.372 -10.185 1.00 97.94 146 GLN A CA 1
ATOM 1090 C C . GLN A 1 146 ? -6.274 -9.626 -9.354 1.00 97.94 146 GLN A C 1
ATOM 1092 O O . GLN A 1 146 ? -5.090 -9.964 -9.380 1.00 97.94 146 GLN A O 1
ATOM 1097 N N . ALA A 1 147 ? -6.706 -8.620 -8.591 1.00 98.06 147 ALA A N 1
ATOM 1098 C CA . ALA A 1 147 ? -5.839 -7.903 -7.672 1.00 98.06 147 ALA A CA 1
ATOM 1099 C C . ALA A 1 147 ? -5.231 -8.848 -6.625 1.00 98.06 147 ALA A C 1
ATOM 1101 O O . ALA A 1 147 ? -4.047 -8.710 -6.308 1.00 98.06 147 ALA A O 1
ATOM 1102 N N . LEU A 1 148 ? -6.007 -9.810 -6.114 1.00 98.19 148 LEU A N 1
ATOM 1103 C CA . LEU A 1 148 ? -5.561 -10.780 -5.115 1.00 98.19 148 LEU A CA 1
ATOM 1104 C C . LEU A 1 148 ? -4.488 -11.713 -5.687 1.00 98.19 148 LEU A C 1
ATOM 1106 O O . LEU A 1 148 ? -3.439 -11.897 -5.067 1.00 98.19 148 LEU A O 1
ATOM 1110 N N . ASP A 1 149 ? -4.696 -12.241 -6.893 1.00 98.12 149 ASP A N 1
ATOM 1111 C CA . ASP A 1 149 ? -3.710 -13.093 -7.570 1.00 98.12 149 ASP A CA 1
ATOM 1112 C C . ASP A 1 149 ? -2.387 -12.352 -7.829 1.00 98.12 149 ASP A C 1
ATOM 1114 O O . ASP A 1 149 ? -1.286 -12.892 -7.642 1.00 98.12 149 ASP A O 1
ATOM 1118 N N . VAL A 1 150 ? -2.475 -11.074 -8.205 1.00 98.06 150 VAL A N 1
ATOM 1119 C CA . VAL A 1 150 ? -1.299 -10.221 -8.400 1.00 98.06 150 VAL A CA 1
ATOM 1120 C C . VAL A 1 150 ? -0.611 -9.894 -7.064 1.00 98.06 150 VAL A C 1
ATOM 1122 O O . VAL A 1 150 ? 0.620 -9.915 -7.006 1.00 98.06 150 VAL A O 1
ATOM 1125 N N . ALA A 1 151 ? -1.357 -9.658 -5.978 1.00 95.94 151 ALA A N 1
ATOM 1126 C CA . ALA A 1 151 ? -0.787 -9.434 -4.643 1.00 95.94 151 ALA A CA 1
ATOM 1127 C C . ALA A 1 151 ? 0.004 -10.658 -4.154 1.00 95.94 151 ALA A C 1
ATOM 1129 O O . ALA A 1 151 ? 1.150 -10.522 -3.726 1.00 95.94 151 ALA A O 1
ATOM 1130 N N . ARG A 1 152 ? -0.542 -11.867 -4.324 1.00 95.81 152 ARG A N 1
ATOM 1131 C CA . ARG A 1 152 ? 0.151 -13.133 -4.011 1.00 95.81 152 ARG A CA 1
ATOM 1132 C C . ARG A 1 152 ? 1.427 -13.320 -4.823 1.00 95.81 152 ARG A C 1
ATOM 1134 O O . ARG A 1 152 ? 2.452 -13.786 -4.317 1.00 95.81 152 ARG A O 1
ATOM 1141 N N . SER A 1 153 ? 1.390 -12.907 -6.088 1.00 95.31 153 SER A N 1
ATOM 1142 C CA . SER A 1 153 ? 2.576 -12.891 -6.945 1.00 95.31 153 SER A CA 1
ATOM 1143 C C . SER A 1 153 ? 3.628 -11.901 -6.430 1.00 95.31 153 SER A C 1
ATOM 1145 O O . SER A 1 153 ? 4.819 -12.209 -6.479 1.00 95.31 153 SER A O 1
ATOM 1147 N N . ALA A 1 154 ? 3.218 -10.746 -5.889 1.00 93.12 154 ALA A N 1
ATOM 1148 C CA . ALA A 1 154 ? 4.123 -9.795 -5.242 1.00 93.12 154 ALA A CA 1
ATOM 1149 C C . ALA A 1 154 ? 4.752 -10.378 -3.965 1.00 93.12 154 ALA A C 1
ATOM 1151 O O . ALA A 1 154 ? 5.966 -10.277 -3.801 1.00 93.12 154 ALA A O 1
ATOM 1152 N N . VAL A 1 155 ? 3.971 -11.054 -3.110 1.00 90.12 155 VAL A N 1
ATOM 1153 C CA . VAL A 1 155 ? 4.482 -11.765 -1.918 1.00 90.12 155 VAL A CA 1
ATOM 1154 C C . VAL A 1 155 ? 5.518 -12.817 -2.314 1.00 90.12 155 VAL A C 1
ATOM 1156 O O . VAL A 1 155 ? 6.596 -12.884 -1.722 1.00 90.12 155 VAL A O 1
ATOM 1159 N N . THR A 1 156 ? 5.220 -13.604 -3.351 1.00 90.31 156 THR A N 1
ATOM 1160 C CA . THR A 1 156 ? 6.131 -14.633 -3.871 1.00 90.31 156 THR A CA 1
ATOM 1161 C C . THR A 1 156 ? 7.411 -14.011 -4.423 1.00 90.31 156 THR A C 1
ATOM 1163 O O . THR A 1 156 ? 8.507 -14.458 -4.093 1.00 90.31 156 THR A O 1
ATOM 1166 N N . ALA A 1 157 ? 7.295 -12.942 -5.218 1.00 88.25 157 ALA A N 1
ATOM 1167 C CA . ALA A 1 157 ? 8.447 -12.222 -5.750 1.00 88.25 157 ALA A CA 1
ATOM 1168 C C . ALA A 1 157 ? 9.304 -11.590 -4.642 1.00 88.25 157 ALA A C 1
ATOM 1170 O O . ALA A 1 157 ? 10.522 -11.565 -4.767 1.00 88.25 157 ALA A O 1
ATOM 1171 N N . ALA A 1 158 ? 8.687 -11.148 -3.546 1.00 82.38 158 ALA A N 1
ATOM 1172 C CA . ALA A 1 158 ? 9.381 -10.624 -2.376 1.00 82.38 158 ALA A CA 1
ATOM 1173 C C . ALA A 1 158 ? 9.902 -11.713 -1.414 1.00 82.38 158 ALA A C 1
ATOM 1175 O O . ALA A 1 158 ? 10.521 -11.397 -0.403 1.00 82.38 158 ALA A O 1
ATOM 1176 N N . GLY A 1 159 ? 9.644 -12.995 -1.696 1.00 75.69 159 GLY A N 1
ATOM 1177 C CA . GLY A 1 159 ? 10.126 -14.145 -0.923 1.00 75.69 159 GLY A CA 1
ATOM 1178 C C . GLY A 1 159 ? 11.354 -14.849 -1.504 1.00 75.69 159 GLY A C 1
ATOM 1179 O O . GLY A 1 159 ? 11.794 -15.842 -0.933 1.00 75.69 159 GLY A O 1
ATOM 1180 N N . GLY A 1 160 ? 11.889 -14.371 -2.632 1.00 61.91 160 GLY A N 1
ATOM 1181 C CA . GLY A 1 160 ? 12.897 -15.062 -3.444 1.00 61.91 160 GLY A CA 1
ATOM 1182 C C . GLY A 1 160 ? 14.307 -15.210 -2.859 1.00 61.91 160 GLY A C 1
ATOM 1183 O O . GLY A 1 160 ? 15.159 -15.770 -3.541 1.00 61.91 160 GLY A O 1
ATOM 1184 N N . LEU A 1 161 ? 14.602 -14.764 -1.631 1.00 51.03 161 LEU A N 1
ATOM 1185 C CA . LEU A 1 161 ? 15.958 -14.838 -1.069 1.00 51.03 161 LEU A CA 1
ATOM 1186 C C . LEU A 1 161 ? 15.959 -15.264 0.406 1.00 51.03 161 LEU A C 1
ATOM 1188 O O . LEU A 1 161 ? 15.376 -14.602 1.263 1.00 51.03 161 LEU A O 1
ATOM 1192 N N . GLY A 1 162 ? 16.660 -16.368 0.690 1.00 51.50 162 GLY A N 1
ATOM 1193 C CA . GLY A 1 162 ? 17.130 -16.715 2.034 1.00 51.50 162 GLY A CA 1
ATOM 1194 C C . GLY A 1 162 ? 18.237 -15.768 2.515 1.00 51.50 162 GLY A C 1
ATOM 1195 O O . GLY A 1 162 ? 18.826 -15.077 1.694 1.00 51.50 162 GLY A O 1
ATOM 1196 N N . GLU A 1 163 ? 18.467 -15.745 3.835 1.00 41.41 163 GLU A N 1
ATOM 1197 C CA . GLU A 1 163 ? 19.519 -15.099 4.668 1.00 41.41 163 GLU A CA 1
ATOM 1198 C C . GLU A 1 163 ? 20.000 -13.654 4.360 1.00 41.41 163 GLU A C 1
ATOM 1200 O O . GLU A 1 163 ? 20.597 -13.031 5.230 1.00 41.41 163 GLU A O 1
ATOM 1205 N N . THR A 1 164 ? 19.709 -13.049 3.205 1.00 49.66 164 THR A N 1
ATOM 1206 C CA . THR A 1 164 ? 20.178 -11.707 2.801 1.00 49.66 164 THR A CA 1
ATOM 1207 C C . THR A 1 164 ? 19.094 -10.927 2.041 1.00 49.66 164 THR A C 1
ATOM 1209 O O . THR A 1 164 ? 19.342 -10.309 1.006 1.00 49.66 164 THR A O 1
ATOM 1212 N N . SER A 1 165 ? 17.850 -10.962 2.528 1.00 56.75 165 SER A N 1
ATOM 1213 C CA . SER A 1 165 ? 16.783 -10.107 1.987 1.00 56.75 165 SER A CA 1
ATOM 1214 C C . SER A 1 165 ? 17.053 -8.637 2.336 1.00 56.75 165 SER A C 1
ATOM 1216 O O . SER A 1 165 ? 17.189 -8.293 3.509 1.00 56.75 165 SER A O 1
ATOM 1218 N N . SER A 1 166 ? 17.112 -7.762 1.325 1.00 65.44 166 SER A N 1
ATOM 1219 C CA . SER A 1 166 ? 17.156 -6.305 1.523 1.00 65.44 166 SER A CA 1
ATOM 1220 C C . SER A 1 166 ? 15.868 -5.828 2.196 1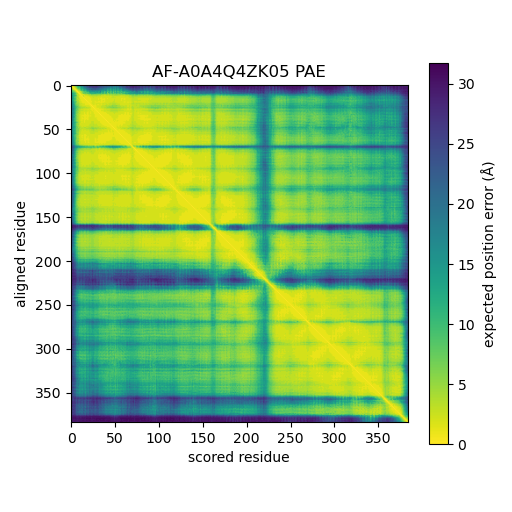.00 65.44 166 SER A C 1
ATOM 1222 O O . SER A 1 166 ? 14.784 -6.340 1.921 1.00 65.44 166 SER A O 1
ATOM 1224 N N . GLU A 1 167 ? 15.946 -4.802 3.036 1.00 64.44 167 GLU A N 1
ATOM 1225 C CA . GLU A 1 167 ? 14.767 -4.252 3.705 1.00 64.44 167 GLU A CA 1
ATOM 1226 C C . GLU A 1 167 ? 13.672 -3.785 2.755 1.00 64.44 167 GLU A C 1
ATOM 1228 O O . GLU A 1 167 ? 12.498 -3.922 3.071 1.00 64.44 167 GLU A O 1
ATOM 1233 N N . ALA A 1 168 ? 14.043 -3.208 1.606 1.00 67.44 168 ALA A N 1
ATOM 1234 C CA . ALA A 1 168 ? 13.071 -2.726 0.639 1.00 67.44 168 ALA A CA 1
ATOM 1235 C C . ALA A 1 168 ? 12.214 -3.897 0.141 1.00 67.44 168 ALA A C 1
ATOM 1237 O O . ALA A 1 168 ? 11.007 -3.755 -0.048 1.00 67.44 168 ALA A O 1
ATOM 1238 N N . LEU A 1 169 ? 12.825 -5.079 0.006 1.00 73.69 169 LEU A N 1
ATOM 1239 C CA . LEU A 1 169 ? 12.137 -6.317 -0.340 1.00 73.69 169 LEU A CA 1
ATOM 1240 C C . LEU A 1 169 ? 11.221 -6.773 0.800 1.00 73.69 169 LEU A C 1
ATOM 1242 O O . LEU A 1 169 ? 10.061 -7.095 0.556 1.00 73.69 169 LEU A O 1
ATOM 1246 N N . THR A 1 170 ? 11.702 -6.721 2.043 1.00 73.31 170 THR A N 1
ATOM 1247 C CA . THR A 1 170 ? 10.895 -7.024 3.230 1.00 73.31 170 THR A CA 1
ATOM 1248 C C . THR A 1 170 ? 9.689 -6.089 3.343 1.00 73.31 170 THR A C 1
ATOM 1250 O O . THR A 1 170 ? 8.561 -6.560 3.458 1.00 73.31 170 THR A O 1
ATOM 1253 N N . ALA A 1 171 ? 9.890 -4.774 3.271 1.00 72.00 171 ALA A N 1
ATOM 1254 C CA . ALA A 1 171 ? 8.824 -3.779 3.334 1.00 72.00 171 ALA A CA 1
ATOM 1255 C C . ALA A 1 171 ? 7.803 -3.992 2.205 1.00 72.00 171 ALA A C 1
ATOM 1257 O O . ALA A 1 171 ? 6.597 -3.985 2.454 1.00 72.00 171 ALA A O 1
ATOM 1258 N N . THR A 1 172 ? 8.278 -4.290 0.990 1.00 78.00 172 THR A N 1
ATOM 1259 C CA . THR A 1 172 ? 7.414 -4.647 -0.146 1.00 78.00 172 THR A CA 1
ATOM 1260 C C . THR A 1 172 ? 6.603 -5.911 0.142 1.00 78.00 172 THR A C 1
ATOM 1262 O O . THR A 1 172 ? 5.405 -5.939 -0.135 1.00 78.00 172 THR A O 1
ATOM 1265 N N . ARG A 1 173 ? 7.211 -6.941 0.751 1.00 83.50 173 ARG A N 1
ATOM 1266 C CA . ARG A 1 173 ? 6.508 -8.161 1.176 1.00 83.50 173 ARG A CA 1
ATOM 1267 C C . ARG A 1 173 ? 5.400 -7.843 2.179 1.00 83.50 173 ARG A C 1
ATOM 1269 O O . ARG A 1 173 ? 4.285 -8.319 2.006 1.00 83.50 173 ARG A O 1
ATOM 1276 N N . GLY A 1 174 ? 5.680 -7.023 3.191 1.00 77.19 174 GLY A N 1
ATOM 1277 C CA . GLY A 1 174 ? 4.682 -6.608 4.183 1.00 77.19 174 GLY A CA 1
ATOM 1278 C C . GLY A 1 174 ? 3.521 -5.841 3.570 1.00 77.19 174 GLY A C 1
ATOM 1279 O O . GLY A 1 174 ? 2.363 -6.166 3.818 1.00 77.19 174 GLY A O 1
ATOM 1280 N N . ALA A 1 175 ? 3.816 -4.881 2.694 1.00 80.19 175 ALA A N 1
ATOM 1281 C CA . ALA A 1 175 ? 2.791 -4.138 1.972 1.00 80.19 175 ALA A CA 1
ATOM 1282 C C . ALA A 1 175 ? 1.955 -5.040 1.042 1.00 80.19 175 ALA A C 1
ATOM 1284 O O . ALA A 1 175 ? 0.746 -4.835 0.906 1.00 80.19 175 ALA A O 1
ATOM 1285 N N . ALA A 1 176 ? 2.568 -6.062 0.437 1.00 88.00 176 ALA A N 1
ATOM 1286 C CA . ALA A 1 176 ? 1.864 -7.060 -0.361 1.00 88.00 176 ALA A CA 1
ATOM 1287 C C . ALA A 1 176 ? 0.951 -7.957 0.486 1.00 88.00 176 ALA A C 1
ATOM 1289 O O . ALA A 1 176 ? -0.205 -8.131 0.113 1.00 88.00 176 ALA A O 1
ATOM 1290 N N . LEU A 1 177 ? 1.409 -8.432 1.649 1.00 89.00 177 LEU A N 1
ATOM 1291 C CA . LEU A 1 177 ? 0.591 -9.208 2.595 1.00 89.00 177 LEU A CA 1
ATOM 1292 C C . LEU A 1 177 ? -0.589 -8.384 3.134 1.00 89.00 177 LEU A C 1
ATOM 1294 O O . LEU A 1 177 ? -1.719 -8.864 3.180 1.00 89.00 177 LEU A O 1
ATOM 1298 N N . LEU A 1 178 ? -0.359 -7.109 3.466 1.00 84.50 178 LEU A N 1
ATOM 1299 C CA . LEU A 1 178 ? -1.422 -6.171 3.842 1.00 84.50 178 LEU A CA 1
ATOM 1300 C C . LEU A 1 178 ? -2.448 -5.980 2.722 1.00 84.50 178 LEU A C 1
ATOM 1302 O O . LEU A 1 178 ? -3.649 -5.906 2.978 1.00 84.50 178 LEU A O 1
ATOM 1306 N N . THR A 1 179 ? -1.977 -5.869 1.481 1.00 88.31 179 THR A N 1
ATOM 1307 C CA . THR A 1 179 ? -2.851 -5.717 0.313 1.00 88.31 179 THR A CA 1
ATOM 1308 C C . THR A 1 179 ? -3.661 -6.988 0.078 1.00 88.31 179 THR A C 1
ATOM 1310 O O . THR A 1 179 ? -4.870 -6.900 -0.105 1.00 88.31 179 THR A O 1
ATOM 1313 N N . GLU A 1 180 ? -3.035 -8.163 0.167 1.00 93.81 180 GLU A N 1
ATOM 1314 C CA . GLU A 1 180 ? -3.712 -9.460 0.104 1.00 93.81 180 GLU A CA 1
ATOM 1315 C C . GLU A 1 180 ? -4.810 -9.579 1.171 1.00 93.81 180 GLU A C 1
ATOM 1317 O O . GLU A 1 180 ? -5.953 -9.884 0.836 1.00 93.81 180 GLU A O 1
ATOM 1322 N N . ALA A 1 181 ? -4.512 -9.254 2.431 1.00 88.81 181 ALA A N 1
ATOM 1323 C CA . ALA A 1 181 ? -5.497 -9.291 3.508 1.00 88.81 181 ALA A CA 1
ATOM 1324 C C . ALA A 1 181 ? -6.675 -8.330 3.268 1.00 88.81 181 ALA A C 1
ATOM 1326 O O . ALA A 1 181 ? -7.832 -8.707 3.455 1.00 88.81 181 ALA A O 1
ATOM 1327 N N . LYS A 1 182 ? -6.409 -7.100 2.805 1.00 87.62 182 LYS A N 1
ATOM 1328 C CA . LYS A 1 182 ? -7.465 -6.137 2.446 1.00 87.62 182 LYS A CA 1
ATOM 1329 C C . LYS A 1 182 ? -8.357 -6.672 1.325 1.00 87.62 182 LYS A C 1
ATOM 1331 O O . LYS A 1 182 ? -9.574 -6.610 1.442 1.00 87.62 182 LYS A O 1
ATOM 1336 N N . LEU A 1 183 ? -7.767 -7.248 0.282 1.00 94.00 183 LEU A N 1
ATOM 1337 C CA . LEU A 1 183 ? -8.506 -7.822 -0.844 1.00 94.00 183 LEU A CA 1
ATOM 1338 C C . LEU A 1 183 ? -9.347 -9.033 -0.437 1.00 94.00 183 LEU A C 1
ATOM 1340 O O . LEU A 1 183 ? -10.484 -9.166 -0.878 1.00 94.00 183 LEU A O 1
ATOM 1344 N N . LEU A 1 184 ? -8.827 -9.890 0.443 1.00 94.00 184 LEU A N 1
ATOM 1345 C CA . LEU A 1 184 ? -9.596 -10.996 1.012 1.00 94.00 184 LEU A CA 1
ATOM 1346 C C . LEU A 1 184 ? -10.822 -10.492 1.785 1.00 94.00 184 LEU A C 1
ATOM 1348 O O . LEU A 1 184 ? -11.888 -11.092 1.676 1.00 94.00 184 LEU A O 1
ATOM 1352 N N . ARG A 1 185 ? -10.717 -9.364 2.499 1.00 88.50 185 ARG A N 1
ATOM 1353 C CA . ARG A 1 185 ? -11.873 -8.735 3.159 1.00 88.50 185 ARG A CA 1
ATOM 1354 C C . ARG A 1 185 ? -12.900 -8.198 2.164 1.00 88.50 185 ARG A C 1
ATOM 1356 O O . ARG A 1 185 ? -14.079 -8.481 2.345 1.00 88.50 185 ARG A O 1
ATOM 1363 N N . GLU A 1 186 ? -12.473 -7.514 1.100 1.00 91.88 186 GLU A N 1
ATOM 1364 C CA . GLU A 1 186 ? -13.378 -7.067 0.019 1.00 91.88 186 GLU A CA 1
ATOM 1365 C C . GLU A 1 186 ? -14.114 -8.248 -0.639 1.00 91.88 186 GLU A C 1
ATOM 1367 O O . GLU A 1 186 ? -15.273 -8.149 -1.039 1.00 91.88 186 GLU A O 1
ATOM 1372 N N . LEU A 1 187 ? -13.462 -9.412 -0.688 1.00 94.75 187 LEU A N 1
ATOM 1373 C CA . LEU A 1 187 ? -14.033 -10.668 -1.172 1.00 94.75 187 LEU A CA 1
ATOM 1374 C C . LEU A 1 187 ? -14.846 -11.433 -0.109 1.00 94.75 187 LEU A C 1
ATOM 1376 O O . LEU A 1 187 ? -15.259 -12.562 -0.365 1.00 94.75 187 LEU A O 1
ATOM 1380 N N . ASN A 1 188 ? -15.106 -10.840 1.062 1.00 92.94 188 ASN A N 1
ATOM 1381 C CA . ASN A 1 188 ? -15.812 -11.451 2.196 1.00 92.94 188 ASN A CA 1
ATOM 1382 C C . ASN A 1 188 ? -15.163 -12.755 2.705 1.00 92.94 188 ASN A C 1
ATOM 1384 O O . ASN A 1 188 ? -15.853 -13.726 3.013 1.00 92.94 188 ASN A O 1
ATOM 1388 N N . ARG A 1 189 ? -13.827 -12.780 2.798 1.00 92.25 189 ARG A N 1
ATOM 1389 C CA . ARG A 1 189 ? -13.013 -13.910 3.294 1.00 92.25 189 ARG A CA 1
ATOM 1390 C C . ARG A 1 189 ? -12.144 -13.495 4.499 1.00 92.25 189 ARG A C 1
ATOM 1392 O O . ARG A 1 189 ? -10.912 -13.548 4.417 1.00 92.25 189 ARG A O 1
ATOM 1399 N N . PRO A 1 190 ? -12.747 -13.029 5.608 1.00 85.19 190 PRO A N 1
ATOM 1400 C CA . PRO A 1 190 ? -12.016 -12.440 6.732 1.00 85.19 190 PRO A CA 1
ATOM 1401 C C . PRO A 1 190 ? -11.125 -13.437 7.488 1.00 85.19 190 PRO A C 1
ATOM 1403 O O . PRO A 1 190 ? -10.069 -13.043 7.978 1.00 85.19 190 PRO A O 1
ATOM 1406 N N . GLU A 1 191 ? -11.480 -14.723 7.546 1.00 87.44 191 GLU A N 1
ATOM 1407 C CA . GLU A 1 191 ? -10.658 -15.747 8.205 1.00 87.44 191 GLU A CA 1
ATOM 1408 C C . GLU A 1 191 ? -9.342 -15.984 7.455 1.00 87.44 191 GLU A C 1
ATOM 1410 O O . GLU A 1 191 ? -8.285 -16.141 8.065 1.00 87.44 191 GLU A O 1
ATOM 1415 N N . GLU A 1 192 ? -9.384 -15.962 6.121 1.00 92.19 192 GLU A N 1
ATOM 1416 C CA . GLU A 1 192 ? -8.175 -16.045 5.302 1.00 92.19 192 GLU A CA 1
ATOM 1417 C C . GLU A 1 192 ? -7.333 -14.774 5.427 1.00 92.19 192 GLU A C 1
ATOM 1419 O O . GLU A 1 192 ? -6.109 -14.856 5.513 1.00 92.19 192 GLU A O 1
ATOM 1424 N N . ALA A 1 193 ? -7.975 -13.602 5.488 1.00 87.62 193 ALA A N 1
ATOM 1425 C CA . ALA A 1 193 ? -7.280 -12.340 5.720 1.00 87.62 193 ALA A CA 1
ATOM 1426 C C . ALA A 1 193 ? -6.525 -12.349 7.058 1.00 87.62 193 ALA A C 1
ATOM 1428 O O . ALA A 1 193 ? -5.373 -11.919 7.113 1.00 87.62 193 ALA A O 1
ATOM 1429 N N . LEU A 1 194 ? -7.148 -12.873 8.119 1.00 84.88 194 LEU A N 1
ATOM 1430 C CA . LEU A 1 194 ? -6.519 -12.996 9.431 1.00 84.88 194 LEU A CA 1
ATOM 1431 C C . LEU A 1 194 ? -5.289 -13.911 9.387 1.00 84.88 194 LEU A C 1
ATOM 1433 O O . LEU A 1 194 ? -4.236 -13.516 9.879 1.00 84.88 194 LEU A O 1
ATOM 1437 N N . ALA A 1 195 ? -5.383 -15.077 8.741 1.00 88.50 195 ALA A N 1
ATOM 1438 C CA . ALA A 1 195 ? -4.252 -16.000 8.623 1.00 88.50 195 ALA A CA 1
ATOM 1439 C C . ALA A 1 195 ? -3.035 -15.353 7.929 1.00 88.50 195 ALA A C 1
ATOM 1441 O O . ALA A 1 195 ? -1.904 -15.499 8.393 1.00 88.50 195 ALA A O 1
ATOM 1442 N N . ILE A 1 196 ? -3.266 -14.580 6.859 1.00 88.06 196 ILE A N 1
ATOM 1443 C CA . ILE A 1 196 ? -2.210 -13.832 6.155 1.00 88.06 196 ILE A CA 1
ATOM 1444 C C . ILE A 1 196 ? -1.585 -12.759 7.056 1.00 88.06 196 ILE A C 1
ATOM 1446 O O . ILE A 1 196 ? -0.365 -12.587 7.074 1.00 88.06 196 ILE A O 1
ATOM 1450 N N . LEU A 1 197 ? -2.406 -12.038 7.821 1.00 81.62 197 LEU A N 1
ATOM 1451 C CA . LEU A 1 197 ? -1.945 -10.995 8.739 1.00 81.62 197 LEU A CA 1
ATOM 1452 C C . LEU A 1 197 ? -1.134 -11.560 9.913 1.00 81.62 197 LEU A C 1
ATOM 1454 O O . LEU A 1 197 ? -0.149 -10.948 10.328 1.00 81.62 197 LEU A O 1
ATOM 1458 N N . GLU A 1 198 ? -1.512 -12.725 10.435 1.00 79.75 198 GLU A N 1
ATOM 1459 C CA . GLU A 1 198 ? -0.765 -13.425 11.482 1.00 79.75 198 GLU A CA 1
ATOM 1460 C C . GLU A 1 198 ? 0.589 -13.936 10.971 1.00 79.75 198 GLU A C 1
ATOM 1462 O O . GLU A 1 198 ? 1.603 -13.750 11.651 1.00 79.75 198 GLU A O 1
ATOM 1467 N N . GLU A 1 199 ? 0.639 -14.502 9.758 1.00 79.69 199 GLU A N 1
ATOM 1468 C CA . GLU A 1 199 ? 1.899 -14.891 9.108 1.00 79.69 199 GLU A CA 1
ATOM 1469 C C . GLU A 1 199 ? 2.815 -13.675 8.912 1.00 79.69 199 GLU A C 1
ATOM 1471 O O . GLU A 1 199 ? 4.002 -13.720 9.249 1.00 79.69 199 GLU A O 1
ATOM 1476 N N . ALA A 1 200 ? 2.256 -12.567 8.416 1.00 75.44 200 ALA A N 1
ATOM 1477 C CA . ALA A 1 200 ? 2.985 -11.325 8.206 1.00 75.44 200 ALA A CA 1
ATOM 1478 C C . ALA A 1 200 ? 3.566 -10.784 9.519 1.00 75.44 200 ALA A C 1
ATOM 1480 O O . ALA A 1 200 ? 4.760 -10.489 9.588 1.00 75.44 200 ALA A O 1
ATOM 1481 N N . ALA A 1 201 ? 2.745 -10.695 10.570 1.00 74.38 201 ALA A N 1
ATOM 1482 C CA . ALA A 1 201 ? 3.179 -10.213 11.876 1.00 74.38 201 ALA A CA 1
ATOM 1483 C C . ALA A 1 201 ? 4.302 -11.092 12.447 1.00 74.38 201 ALA A C 1
ATOM 1485 O O . ALA A 1 201 ? 5.337 -10.568 12.853 1.00 74.38 201 ALA A O 1
ATOM 1486 N N . GLY A 1 202 ? 4.140 -12.420 12.409 1.00 72.50 202 GLY A N 1
ATOM 1487 C CA . GLY A 1 202 ? 5.147 -13.362 12.899 1.00 72.50 202 GLY A CA 1
ATOM 1488 C C . GLY A 1 202 ? 6.480 -13.249 12.156 1.00 72.50 202 GLY A C 1
ATOM 1489 O O . GLY A 1 202 ? 7.528 -13.114 12.789 1.00 72.50 202 GLY A O 1
ATOM 1490 N N . ALA A 1 203 ? 6.448 -13.232 10.820 1.00 67.31 203 ALA A N 1
ATOM 1491 C CA . ALA A 1 203 ? 7.653 -13.131 9.998 1.00 67.31 203 ALA A CA 1
ATOM 1492 C C . ALA A 1 203 ? 8.419 -11.817 10.235 1.00 67.31 203 ALA A C 1
ATOM 1494 O O . ALA A 1 203 ? 9.646 -11.825 10.367 1.00 67.31 203 ALA A O 1
ATOM 1495 N N . PHE A 1 204 ? 7.708 -10.689 10.327 1.00 65.75 204 PHE A N 1
ATOM 1496 C CA . PHE A 1 204 ? 8.326 -9.392 10.605 1.00 65.75 204 PHE A CA 1
ATOM 1497 C C . PHE A 1 204 ? 8.877 -9.293 12.031 1.00 65.75 204 PHE A C 1
ATOM 1499 O O . PHE A 1 204 ? 9.954 -8.727 12.216 1.00 65.75 204 PHE A O 1
ATOM 1506 N N . THR A 1 205 ? 8.196 -9.856 13.036 1.00 67.69 205 THR A N 1
ATOM 1507 C CA . THR A 1 205 ? 8.724 -9.910 14.408 1.00 67.69 205 THR A CA 1
ATOM 1508 C C . THR A 1 205 ? 10.030 -10.699 14.463 1.00 67.69 205 THR A C 1
ATOM 1510 O O . THR A 1 205 ? 11.019 -10.184 14.980 1.00 67.69 205 THR A O 1
ATOM 1513 N N . THR A 1 206 ? 10.083 -11.892 13.860 1.00 68.38 206 THR A N 1
ATOM 1514 C CA . THR A 1 206 ? 11.321 -12.686 13.789 1.00 68.38 206 THR A CA 1
ATOM 1515 C C . THR A 1 206 ? 12.444 -11.932 13.074 1.00 68.38 206 THR A C 1
ATOM 1517 O O . THR A 1 206 ? 13.597 -11.988 13.502 1.00 68.38 206 THR A O 1
ATOM 1520 N N . LEU A 1 207 ? 12.129 -11.184 12.012 1.00 64.12 207 LEU A N 1
ATOM 1521 C CA . LEU A 1 207 ? 13.123 -10.362 11.327 1.00 64.12 207 LEU A CA 1
ATOM 1522 C C . LEU A 1 207 ? 13.674 -9.248 12.225 1.00 64.12 207 LEU A C 1
ATOM 1524 O O . LEU A 1 207 ? 14.884 -9.047 12.249 1.00 64.12 207 LEU A O 1
ATOM 1528 N N . LEU A 1 208 ? 12.821 -8.530 12.962 1.00 63.78 208 LEU A N 1
ATOM 1529 C CA . LEU A 1 208 ? 13.272 -7.480 13.881 1.00 63.78 208 LEU A CA 1
ATOM 1530 C C . LEU A 1 208 ? 14.112 -8.040 15.034 1.00 63.78 208 LEU A C 1
ATOM 1532 O O . LEU A 1 208 ? 15.091 -7.414 15.433 1.00 63.78 208 LEU A O 1
ATOM 1536 N N . GLU A 1 209 ? 13.785 -9.230 15.537 1.00 68.25 209 GLU A N 1
ATOM 1537 C CA . GLU A 1 209 ? 14.611 -9.927 16.531 1.00 68.25 209 GLU A CA 1
ATOM 1538 C C . GLU A 1 209 ? 15.989 -10.308 15.967 1.00 68.25 209 GLU A C 1
ATOM 1540 O O . GLU A 1 209 ? 16.999 -10.220 16.670 1.00 68.25 209 GLU A O 1
ATOM 1545 N N . ALA A 1 210 ? 16.052 -10.682 14.686 1.00 63.16 210 ALA A N 1
ATOM 1546 C CA . ALA A 1 210 ? 17.295 -10.982 13.978 1.00 63.16 210 ALA A CA 1
ATOM 1547 C C . ALA A 1 210 ? 18.055 -9.727 13.511 1.00 63.16 210 ALA A C 1
ATOM 1549 O O . ALA A 1 210 ? 19.255 -9.796 13.234 1.00 63.16 210 ALA A O 1
ATOM 1550 N N . ALA A 1 211 ? 17.395 -8.572 13.434 1.00 60.22 211 ALA A N 1
ATOM 1551 C CA . ALA A 1 211 ? 17.944 -7.363 12.836 1.00 60.22 211 ALA A CA 1
ATOM 1552 C C . ALA A 1 211 ? 19.263 -6.876 13.467 1.00 60.22 211 ALA A C 1
ATOM 1554 O O . ALA A 1 211 ? 20.129 -6.455 12.707 1.00 60.22 211 ALA A O 1
ATOM 1555 N N . PRO A 1 212 ? 19.523 -6.984 14.788 1.00 59.53 212 PRO A N 1
ATOM 1556 C CA . PRO A 1 212 ? 20.840 -6.670 15.351 1.00 59.53 212 PRO A CA 1
ATOM 1557 C C . PRO A 1 212 ? 21.979 -7.583 14.864 1.00 59.53 212 PRO A C 1
ATOM 1559 O O . PRO A 1 212 ? 23.140 -7.176 14.890 1.00 59.53 212 PRO A O 1
ATOM 1562 N N . ALA A 1 213 ? 21.679 -8.822 14.461 1.00 63.09 213 ALA A N 1
ATOM 1563 C CA . ALA A 1 213 ? 22.648 -9.725 13.841 1.00 63.09 213 ALA A CA 1
ATOM 1564 C C . ALA A 1 213 ? 22.825 -9.395 12.354 1.00 63.09 213 ALA A C 1
ATOM 1566 O O . ALA A 1 213 ? 23.950 -9.187 11.917 1.00 63.09 213 ALA A O 1
ATOM 1567 N N . ILE A 1 214 ? 21.722 -9.194 11.629 1.00 55.59 214 ILE A N 1
ATOM 1568 C CA . ILE A 1 214 ? 21.732 -8.793 10.213 1.00 55.59 214 ILE A CA 1
ATOM 1569 C C . ILE A 1 214 ? 22.474 -7.462 10.023 1.00 55.59 214 ILE A C 1
ATOM 1571 O O . ILE A 1 214 ? 23.309 -7.330 9.138 1.00 55.59 214 ILE A O 1
ATOM 1575 N N . ALA A 1 215 ? 22.225 -6.481 10.891 1.00 51.88 215 ALA A N 1
ATOM 1576 C CA . ALA A 1 215 ? 22.900 -5.190 10.885 1.00 51.88 215 ALA A CA 1
ATOM 1577 C C . ALA A 1 215 ? 24.415 -5.317 11.104 1.00 51.88 215 ALA A C 1
ATOM 1579 O O . ALA A 1 215 ? 25.184 -4.555 10.525 1.00 51.88 215 ALA A O 1
ATOM 1580 N N . ARG A 1 216 ? 24.852 -6.281 11.925 1.00 54.19 216 ARG A N 1
ATOM 1581 C CA . ARG A 1 216 ? 26.273 -6.579 12.146 1.00 54.19 216 ARG A CA 1
ATOM 1582 C C . ARG A 1 216 ? 26.897 -7.213 10.901 1.00 54.19 216 ARG A C 1
ATOM 1584 O O . ARG A 1 216 ? 27.942 -6.750 10.461 1.00 54.19 216 ARG A O 1
ATOM 1591 N N . ASP A 1 217 ? 26.217 -8.187 10.307 1.00 51.69 217 ASP A N 1
ATOM 1592 C CA . ASP A 1 217 ? 26.685 -8.888 9.108 1.00 51.69 217 ASP A CA 1
ATOM 1593 C C . ASP A 1 217 ? 26.724 -7.954 7.875 1.00 51.69 217 ASP A C 1
ATOM 1595 O O . ASP A 1 217 ? 27.612 -8.059 7.030 1.00 51.69 217 ASP A O 1
ATOM 1599 N N . LEU A 1 218 ? 25.806 -6.980 7.793 1.00 42.28 218 LEU A N 1
ATOM 1600 C CA . LEU A 1 218 ? 25.794 -5.925 6.767 1.00 42.28 218 LEU A CA 1
ATOM 1601 C C . LEU A 1 218 ? 26.835 -4.821 7.017 1.00 42.28 218 LEU A C 1
ATOM 1603 O O . LEU A 1 218 ? 27.390 -4.282 6.056 1.00 42.28 218 LEU A O 1
ATOM 1607 N N . ALA A 1 219 ? 27.138 -4.503 8.281 1.00 46.50 219 ALA A N 1
ATOM 1608 C CA . ALA A 1 219 ? 28.208 -3.568 8.636 1.00 46.50 219 ALA A CA 1
ATOM 1609 C C . ALA A 1 219 ? 29.587 -4.095 8.205 1.00 46.50 219 ALA A C 1
ATOM 1611 O O . ALA A 1 219 ? 30.416 -3.320 7.724 1.00 46.50 219 ALA A O 1
ATOM 1612 N N . ASP A 1 220 ? 29.800 -5.412 8.291 1.00 49.06 220 ASP A N 1
ATOM 1613 C CA . ASP A 1 220 ? 31.001 -6.083 7.777 1.00 49.06 220 ASP A CA 1
ATOM 1614 C C . ASP A 1 220 ? 31.106 -6.019 6.233 1.00 49.06 220 ASP A C 1
ATOM 1616 O O . ASP A 1 220 ? 32.190 -6.191 5.672 1.00 49.06 220 ASP A O 1
ATOM 1620 N N . LEU A 1 221 ? 30.005 -5.694 5.540 1.00 42.53 221 LEU A N 1
ATOM 1621 C CA . LEU A 1 221 ? 29.896 -5.549 4.081 1.00 42.53 221 LEU A CA 1
ATOM 1622 C C . LEU A 1 221 ? 29.795 -4.086 3.588 1.00 42.53 221 LEU A C 1
ATOM 1624 O O . LEU A 1 221 ? 29.542 -3.857 2.406 1.00 42.53 221 LEU A O 1
ATOM 1628 N N . ALA A 1 222 ? 30.062 -3.091 4.442 1.00 38.09 222 ALA A N 1
ATOM 1629 C CA . ALA A 1 222 ? 30.036 -1.655 4.114 1.00 38.09 222 ALA A CA 1
ATOM 1630 C C . ALA A 1 222 ? 28.667 -1.089 3.660 1.00 38.09 222 ALA A C 1
ATOM 1632 O O . ALA A 1 222 ? 28.619 -0.115 2.905 1.00 38.09 222 ALA A O 1
ATOM 1633 N N . LEU A 1 223 ? 27.556 -1.651 4.149 1.00 49.59 223 LEU A N 1
ATOM 1634 C CA . LEU A 1 223 ? 26.219 -1.051 4.044 1.00 49.59 223 LEU A CA 1
ATOM 1635 C C . LEU A 1 223 ? 25.816 -0.444 5.398 1.00 49.59 223 LEU A C 1
ATOM 1637 O O . LEU A 1 223 ? 26.013 -1.070 6.436 1.00 49.59 223 LEU A O 1
ATOM 1641 N N . GLU A 1 224 ? 25.284 0.784 5.398 1.00 45.16 224 GLU A N 1
ATOM 1642 C CA . GLU A 1 224 ? 24.854 1.478 6.621 1.00 45.16 224 GLU A CA 1
ATOM 1643 C C . GLU A 1 224 ? 23.641 0.770 7.258 1.00 45.16 224 GLU A C 1
ATOM 1645 O O . GLU A 1 224 ? 22.553 0.809 6.687 1.00 45.16 224 GLU A O 1
ATOM 1650 N N . PRO A 1 225 ? 23.763 0.163 8.455 1.00 44.50 225 PRO A N 1
ATOM 1651 C CA . PRO A 1 225 ? 22.683 -0.634 9.051 1.00 44.50 225 PRO A CA 1
ATOM 1652 C C . PRO A 1 225 ? 21.566 0.193 9.714 1.00 44.50 225 PRO A C 1
ATOM 1654 O O . PRO A 1 225 ? 20.602 -0.365 10.238 1.00 44.50 225 PRO A O 1
ATOM 1657 N N . GLY A 1 226 ? 21.724 1.520 9.774 1.00 49.84 226 GLY A N 1
ATOM 1658 C CA . GLY A 1 226 ? 20.887 2.424 10.573 1.00 49.84 226 GLY A CA 1
ATOM 1659 C C . GLY A 1 226 ? 19.562 2.800 9.915 1.00 49.84 226 GLY A C 1
ATOM 1660 O O . GLY A 1 226 ? 18.544 2.886 10.597 1.00 49.84 226 GLY A O 1
ATOM 1661 N N . THR A 1 227 ? 19.545 2.932 8.590 1.00 51.38 227 THR A N 1
ATOM 1662 C CA . THR A 1 227 ? 18.305 3.042 7.812 1.00 51.38 227 THR A CA 1
ATOM 1663 C C . THR A 1 227 ? 17.473 1.768 7.941 1.00 51.38 227 THR A C 1
ATOM 1665 O O . THR A 1 227 ? 16.252 1.830 7.797 1.00 51.38 227 THR A O 1
ATOM 1668 N N . SER A 1 228 ? 18.107 0.632 8.302 1.00 49.59 228 SER A N 1
ATOM 1669 C CA . SER A 1 228 ? 17.523 -0.659 7.985 1.00 49.59 228 SER A CA 1
ATOM 1670 C C . SER A 1 228 ? 16.335 -1.131 8.810 1.00 49.59 228 SE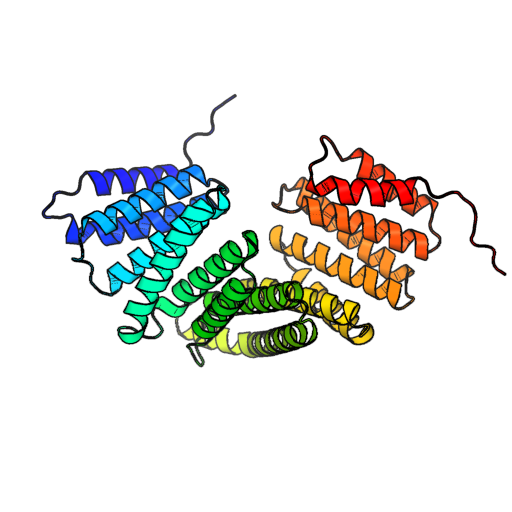R A C 1
ATOM 1672 O O . SER A 1 228 ? 15.376 -1.764 8.366 1.00 49.59 228 SER A O 1
ATOM 1674 N N . LEU A 1 229 ? 16.428 -0.802 10.081 1.00 55.19 229 LEU A N 1
ATOM 1675 C CA . LEU A 1 229 ? 15.383 -1.043 11.052 1.00 55.19 229 LEU A CA 1
ATOM 1676 C C . LEU A 1 229 ? 14.261 -0.011 10.894 1.00 55.19 229 LEU A C 1
ATOM 1678 O O . LEU A 1 229 ? 13.086 -0.343 11.037 1.00 55.19 229 LEU A O 1
ATOM 1682 N N . GLN A 1 230 ? 14.620 1.222 10.529 1.00 57.44 230 GLN A N 1
ATOM 1683 C CA . GLN A 1 230 ? 13.699 2.349 10.446 1.00 57.44 230 GLN A CA 1
ATOM 1684 C C . GLN A 1 230 ? 12.629 2.162 9.364 1.00 57.44 230 GLN A C 1
ATOM 1686 O O . GLN A 1 230 ? 11.486 2.544 9.590 1.00 57.44 230 GLN A O 1
ATOM 1691 N N . THR A 1 231 ? 12.953 1.515 8.241 1.00 56.69 231 THR A N 1
ATOM 1692 C CA . THR A 1 231 ? 11.988 1.227 7.165 1.00 56.69 231 THR A CA 1
ATOM 1693 C C . THR A 1 231 ? 11.046 0.060 7.494 1.00 56.69 231 THR A C 1
ATOM 1695 O O . THR A 1 231 ? 9.898 0.038 7.047 1.00 56.69 231 THR A O 1
ATOM 1698 N N . ALA A 1 232 ? 11.503 -0.920 8.284 1.00 63.28 232 ALA A N 1
ATOM 1699 C CA . ALA A 1 232 ? 10.715 -2.099 8.653 1.00 63.28 232 ALA A CA 1
ATOM 1700 C C . ALA A 1 232 ? 9.691 -1.807 9.765 1.00 63.28 232 ALA A C 1
ATOM 1702 O O . ALA A 1 232 ? 8.618 -2.416 9.783 1.00 63.28 232 ALA A O 1
ATOM 1703 N N . TYR A 1 233 ? 9.993 -0.864 10.665 1.00 70.50 233 TYR A N 1
ATOM 1704 C CA . TYR A 1 233 ? 9.116 -0.516 11.786 1.00 70.50 233 TYR A CA 1
ATOM 1705 C C . TYR A 1 233 ? 7.725 -0.017 11.352 1.00 70.50 233 TYR A C 1
ATOM 1707 O O . TYR A 1 233 ? 6.739 -0.571 11.842 1.00 70.50 233 TYR A O 1
ATOM 1715 N N . PRO A 1 234 ? 7.582 0.943 10.411 1.00 75.06 234 PRO A N 1
ATOM 1716 C CA . PRO A 1 234 ? 6.266 1.390 9.963 1.00 75.06 234 PRO A CA 1
ATOM 1717 C C . PRO A 1 234 ? 5.429 0.271 9.343 1.00 75.06 234 PRO A C 1
ATOM 1719 O O . PRO A 1 234 ? 4.245 0.152 9.644 1.00 75.06 234 PRO A O 1
ATOM 1722 N N . ALA A 1 235 ? 6.051 -0.587 8.528 1.00 73.94 235 ALA A N 1
ATOM 1723 C CA . ALA A 1 235 ? 5.360 -1.684 7.856 1.00 73.94 235 ALA A CA 1
ATOM 1724 C C . ALA A 1 235 ? 4.827 -2.729 8.848 1.00 73.94 235 ALA A C 1
ATOM 1726 O O . ALA A 1 235 ? 3.680 -3.158 8.725 1.00 73.94 235 ALA A O 1
ATOM 1727 N N . LEU A 1 236 ? 5.622 -3.113 9.856 1.00 77.25 236 LEU A N 1
ATOM 1728 C CA . LEU A 1 236 ? 5.130 -3.992 10.918 1.00 77.25 236 LEU A CA 1
ATOM 1729 C C . LEU A 1 236 ? 4.033 -3.304 11.739 1.00 77.25 236 LEU A C 1
ATOM 1731 O O . LEU A 1 236 ? 3.040 -3.945 12.061 1.00 77.25 236 LEU A O 1
ATOM 1735 N N . GLY A 1 237 ? 4.168 -2.011 12.041 1.00 81.31 237 GLY A N 1
ATOM 1736 C CA . GLY A 1 237 ? 3.133 -1.257 12.749 1.00 81.31 237 GLY A CA 1
ATOM 1737 C C . GLY A 1 237 ? 1.786 -1.294 12.020 1.00 81.31 237 GLY A C 1
ATOM 1738 O O . GLY A 1 237 ? 0.765 -1.593 12.637 1.00 81.31 237 GLY A O 1
ATOM 1739 N N . ASP A 1 238 ? 1.795 -1.092 10.700 1.00 82.50 238 ASP A N 1
ATOM 1740 C CA . ASP A 1 238 ? 0.599 -1.167 9.852 1.00 82.50 238 ASP A CA 1
ATOM 1741 C C . ASP A 1 238 ? -0.000 -2.587 9.815 1.00 82.50 238 ASP A C 1
ATOM 1743 O O . ASP A 1 238 ? -1.226 -2.745 9.862 1.00 82.50 238 ASP A O 1
ATOM 1747 N N . ILE A 1 239 ? 0.846 -3.627 9.773 1.00 82.38 239 ILE A N 1
ATOM 1748 C CA . ILE A 1 239 ? 0.419 -5.031 9.890 1.00 82.38 239 ILE A CA 1
ATOM 1749 C C . ILE A 1 239 ? -0.277 -5.256 11.228 1.00 82.38 239 ILE A C 1
ATOM 1751 O O . ILE A 1 239 ? -1.432 -5.667 11.232 1.00 82.38 239 ILE A O 1
ATOM 1755 N N . LEU A 1 240 ? 0.372 -4.928 12.347 1.00 84.81 240 LEU A N 1
ATOM 1756 C CA . LEU A 1 240 ? -0.179 -5.125 13.689 1.00 84.81 240 LEU A CA 1
ATOM 1757 C C . LEU A 1 240 ? -1.500 -4.363 13.881 1.00 84.81 240 LEU A C 1
ATOM 1759 O O . LEU A 1 240 ? -2.452 -4.923 14.424 1.00 84.81 240 LEU A O 1
ATOM 1763 N N . ALA A 1 241 ? -1.592 -3.121 13.398 1.00 87.25 241 ALA A N 1
ATOM 1764 C CA . ALA A 1 241 ? -2.821 -2.331 13.463 1.00 87.25 241 ALA A CA 1
ATOM 1765 C C . ALA A 1 241 ? -3.956 -2.966 12.642 1.00 87.25 241 ALA A C 1
ATOM 1767 O O . ALA A 1 241 ? -5.095 -3.045 13.105 1.00 87.25 241 ALA A O 1
ATOM 1768 N N . THR A 1 242 ? -3.647 -3.478 11.447 1.00 86.38 242 THR A N 1
ATOM 1769 C CA . THR A 1 242 ? -4.632 -4.164 10.599 1.00 86.38 242 THR A CA 1
ATOM 1770 C C . THR A 1 242 ? -5.069 -5.494 11.221 1.00 86.38 242 THR A C 1
ATOM 1772 O O . THR A 1 242 ? -6.266 -5.774 11.266 1.00 86.38 242 THR A O 1
ATOM 1775 N N . THR A 1 243 ? -4.137 -6.286 11.764 1.00 84.12 243 THR A N 1
ATOM 1776 C CA . THR A 1 243 ? -4.441 -7.518 12.512 1.00 84.12 243 THR A CA 1
ATOM 1777 C C . THR A 1 243 ? -5.367 -7.225 13.686 1.00 84.12 243 THR A C 1
ATOM 1779 O O . THR A 1 243 ? -6.347 -7.938 13.889 1.00 84.12 243 THR A O 1
ATOM 1782 N N . ALA A 1 244 ? -5.103 -6.147 14.431 1.00 87.81 244 ALA A N 1
ATOM 1783 C CA . ALA A 1 244 ? -5.947 -5.737 15.545 1.00 87.81 244 ALA A CA 1
ATOM 1784 C C . ALA A 1 244 ? -7.379 -5.416 15.105 1.00 87.81 244 ALA A C 1
ATOM 1786 O O . ALA A 1 244 ? -8.321 -5.905 15.723 1.00 87.81 244 ALA A O 1
ATOM 1787 N N . ALA A 1 245 ? -7.548 -4.649 14.025 1.00 87.31 245 ALA A N 1
ATOM 1788 C CA . ALA A 1 245 ? -8.867 -4.318 13.490 1.00 87.31 245 ALA A CA 1
ATOM 1789 C C . ALA A 1 245 ? -9.647 -5.572 13.054 1.00 87.31 245 ALA A C 1
ATOM 1791 O O . ALA A 1 245 ? -10.814 -5.724 13.406 1.00 87.31 245 ALA A O 1
ATOM 1792 N N . VAL A 1 246 ? -8.996 -6.512 12.360 1.00 83.75 246 VAL A N 1
ATOM 1793 C CA . VAL A 1 246 ? -9.636 -7.767 11.921 1.00 83.75 246 VAL A CA 1
ATOM 1794 C C . VAL A 1 246 ? -10.021 -8.652 13.109 1.00 83.75 246 VAL A C 1
ATOM 1796 O O . VAL A 1 246 ? -11.124 -9.193 13.149 1.00 83.75 246 VAL A O 1
ATOM 1799 N N . LEU A 1 247 ? -9.149 -8.771 14.113 1.00 84.12 247 LEU A N 1
ATOM 1800 C CA . LEU A 1 247 ? -9.459 -9.509 15.339 1.00 84.12 247 LEU A CA 1
ATOM 1801 C C . LEU A 1 247 ? -10.622 -8.877 16.109 1.00 84.12 247 LEU A C 1
ATOM 1803 O O . LEU A 1 247 ? -11.440 -9.601 16.673 1.00 84.12 247 LEU A O 1
ATOM 1807 N N . ALA A 1 248 ? -10.710 -7.546 16.123 1.00 86.75 248 ALA A N 1
ATOM 1808 C CA . ALA A 1 248 ? -11.808 -6.824 16.751 1.00 86.75 248 ALA A CA 1
ATOM 1809 C C . ALA A 1 248 ? -13.147 -7.117 16.066 1.00 86.75 248 ALA A C 1
ATOM 1811 O O . ALA A 1 248 ? -14.119 -7.447 16.741 1.00 86.75 248 ALA A O 1
ATOM 1812 N N . GLU A 1 249 ? -13.179 -7.076 14.731 1.00 85.06 249 GLU A N 1
ATOM 1813 C CA . GLU A 1 249 ? -14.357 -7.434 13.929 1.00 85.06 249 GLU A CA 1
ATOM 1814 C C . GLU A 1 249 ? -14.797 -8.887 14.164 1.00 85.06 249 GLU A C 1
ATOM 1816 O O . GLU A 1 249 ? -15.992 -9.177 14.199 1.00 85.06 249 GLU A O 1
ATOM 1821 N N . ALA A 1 250 ? -13.842 -9.790 14.397 1.00 82.31 250 ALA A N 1
ATOM 1822 C CA . ALA A 1 250 ? -14.097 -11.185 14.754 1.00 82.31 250 ALA A CA 1
ATOM 1823 C C . ALA A 1 250 ? -14.472 -11.400 16.240 1.00 82.31 250 ALA A C 1
ATOM 1825 O O . ALA A 1 250 ? -14.711 -12.531 16.662 1.00 82.31 250 ALA A O 1
ATOM 1826 N N . GLY A 1 251 ? -14.521 -10.341 17.058 1.00 85.12 251 GLY A N 1
ATOM 1827 C CA . GLY A 1 251 ? -14.851 -10.412 18.487 1.00 85.12 251 GLY A CA 1
ATOM 1828 C C . GLY A 1 251 ? -13.712 -10.908 19.389 1.00 85.12 251 GLY A C 1
ATOM 1829 O O . GLY A 1 251 ? -13.921 -11.161 20.576 1.00 85.12 251 GLY A O 1
ATOM 1830 N N . HIS A 1 252 ? -12.488 -11.029 18.873 1.00 84.88 252 HIS A N 1
ATOM 1831 C CA . HIS A 1 252 ? -11.298 -11.442 19.621 1.00 84.88 252 HIS A CA 1
ATOM 1832 C C . HIS A 1 252 ? -10.628 -10.255 20.339 1.00 84.88 252 HIS A C 1
ATOM 1834 O O . HIS A 1 252 ? -9.448 -9.965 20.124 1.00 84.88 252 HIS A O 1
ATOM 1840 N N . VAL A 1 253 ? -11.374 -9.579 21.220 1.00 87.25 253 VAL A N 1
ATOM 1841 C CA . VAL A 1 253 ? -10.994 -8.296 21.852 1.00 87.25 253 VAL A CA 1
ATOM 1842 C C . VAL A 1 253 ? -9.627 -8.340 22.553 1.00 87.25 253 VAL A C 1
ATOM 1844 O O . VAL A 1 253 ? -8.793 -7.465 22.335 1.00 87.25 253 VAL A O 1
ATOM 1847 N N . GLU A 1 254 ? -9.332 -9.377 23.342 1.00 83.31 254 GLU A N 1
ATOM 1848 C CA . GLU A 1 254 ? -8.042 -9.487 24.050 1.00 83.31 254 GLU A CA 1
ATOM 1849 C C . GLU A 1 254 ? -6.841 -9.632 23.104 1.00 83.31 254 GLU A C 1
ATOM 1851 O O . GLU A 1 254 ? -5.749 -9.126 23.373 1.00 83.31 254 GLU A O 1
ATOM 1856 N N . ALA A 1 255 ? -7.009 -10.356 21.995 1.00 78.81 255 ALA A N 1
ATOM 1857 C CA . ALA A 1 255 ? -5.964 -10.476 20.988 1.00 78.81 255 ALA A CA 1
ATOM 1858 C C . ALA A 1 255 ? -5.810 -9.150 20.233 1.00 78.81 255 ALA A C 1
ATOM 1860 O O . ALA A 1 255 ? -4.690 -8.655 20.113 1.00 78.81 255 ALA A O 1
ATOM 1861 N N . ALA A 1 256 ? -6.923 -8.533 19.829 1.00 86.31 256 ALA A N 1
ATOM 1862 C CA . ALA A 1 256 ? -6.938 -7.232 19.169 1.00 86.31 256 ALA A CA 1
ATOM 1863 C C . ALA A 1 256 ? -6.201 -6.160 19.989 1.00 86.31 256 ALA A C 1
ATOM 1865 O O . ALA A 1 256 ? -5.334 -5.471 19.455 1.00 86.31 256 ALA A O 1
ATOM 1866 N N . LEU A 1 257 ? -6.454 -6.080 21.301 1.00 85.06 257 LEU A N 1
ATOM 1867 C CA . LEU A 1 257 ? -5.757 -5.168 22.215 1.00 85.06 257 LEU A CA 1
ATOM 1868 C C . LEU A 1 257 ? -4.240 -5.376 22.220 1.00 85.06 257 LEU A C 1
ATOM 1870 O O . LEU A 1 257 ? -3.487 -4.403 22.196 1.00 85.06 257 LEU A O 1
ATOM 1874 N N . ARG A 1 258 ? -3.774 -6.633 22.236 1.00 83.69 258 ARG A N 1
ATOM 1875 C CA . ARG A 1 258 ? -2.336 -6.947 22.212 1.00 83.69 258 ARG A CA 1
ATOM 1876 C C . ARG A 1 258 ? -1.675 -6.455 20.926 1.00 83.69 258 ARG A C 1
ATOM 1878 O O . ARG A 1 258 ? -0.629 -5.812 20.998 1.00 83.69 258 ARG A O 1
ATOM 1885 N N . TYR A 1 259 ? -2.292 -6.722 19.776 1.00 81.38 259 TYR A N 1
ATOM 1886 C CA . TYR A 1 259 ? -1.786 -6.277 18.477 1.00 81.38 259 TYR A CA 1
ATOM 1887 C C . TYR A 1 259 ? -1.831 -4.748 18.335 1.00 81.38 259 TYR A C 1
ATOM 1889 O O . TYR A 1 259 ? -0.836 -4.147 17.934 1.00 81.38 259 TYR A O 1
ATOM 1897 N N . ALA A 1 260 ? -2.925 -4.102 18.748 1.00 87.62 260 ALA A N 1
ATOM 1898 C CA . ALA A 1 260 ? -3.064 -2.647 18.703 1.00 87.62 260 ALA A CA 1
ATOM 1899 C C . ALA A 1 260 ? -2.030 -1.946 19.594 1.00 87.62 260 ALA A C 1
ATOM 1901 O O . ALA A 1 260 ? -1.374 -1.004 19.155 1.00 87.62 260 ALA A O 1
ATOM 1902 N N . LYS A 1 261 ? -1.811 -2.450 20.816 1.00 86.12 261 LYS A N 1
ATOM 1903 C CA . LYS A 1 261 ? -0.755 -1.946 21.700 1.00 86.12 261 LYS A CA 1
ATOM 1904 C C . LYS A 1 261 ? 0.629 -2.096 21.065 1.00 86.12 261 LYS A C 1
ATOM 1906 O O . LYS A 1 261 ? 1.408 -1.150 21.088 1.00 86.12 261 LYS A O 1
ATOM 1911 N N . GLY A 1 262 ? 0.924 -3.260 20.480 1.00 81.12 262 GLY A N 1
ATOM 1912 C CA . GLY A 1 262 ? 2.190 -3.500 19.785 1.00 81.12 262 GLY A CA 1
ATOM 1913 C C . GLY A 1 262 ? 2.419 -2.530 18.623 1.00 81.12 262 GLY A C 1
ATOM 1914 O O . GLY A 1 262 ? 3.522 -2.014 18.474 1.00 81.12 262 GLY A O 1
ATOM 1915 N N . ALA A 1 263 ? 1.375 -2.225 17.845 1.00 87.12 263 ALA A N 1
ATOM 1916 C CA . ALA A 1 263 ? 1.440 -1.227 16.780 1.00 87.12 263 ALA A CA 1
ATOM 1917 C C . ALA A 1 263 ? 1.793 0.169 17.324 1.00 87.12 263 ALA A C 1
ATOM 1919 O O . ALA A 1 263 ? 2.678 0.834 16.788 1.00 87.12 263 ALA A O 1
ATOM 1920 N N . VAL A 1 264 ? 1.142 0.597 18.413 1.00 86.94 264 VAL A N 1
ATOM 1921 C CA . VAL A 1 264 ? 1.420 1.889 19.064 1.00 86.94 264 VAL A CA 1
ATOM 1922 C C . VAL A 1 264 ? 2.853 1.949 19.589 1.00 86.94 264 VAL A C 1
ATOM 1924 O O . VAL A 1 264 ? 3.567 2.896 19.271 1.00 86.94 264 VAL A O 1
ATOM 1927 N N . ASP A 1 265 ? 3.291 0.936 20.341 1.00 83.44 265 ASP A N 1
ATOM 1928 C CA . ASP A 1 265 ? 4.637 0.887 20.930 1.00 83.44 265 ASP A CA 1
ATOM 1929 C C . ASP A 1 265 ? 5.738 0.976 19.856 1.00 83.44 265 ASP A C 1
ATOM 1931 O O . ASP A 1 265 ? 6.804 1.542 20.101 1.00 83.44 265 ASP A O 1
ATOM 1935 N N . LEU A 1 266 ? 5.471 0.439 18.661 1.00 80.06 266 LEU A N 1
ATOM 1936 C CA . LEU A 1 266 ? 6.407 0.434 17.540 1.00 80.06 266 LEU A CA 1
ATOM 1937 C C . LEU A 1 266 ? 6.455 1.766 16.781 1.00 80.06 266 LEU A C 1
ATOM 1939 O O . LEU A 1 266 ? 7.525 2.195 16.355 1.00 80.06 266 LEU A O 1
ATOM 1943 N N . LEU A 1 267 ? 5.296 2.396 16.575 1.00 84.25 267 LEU A N 1
ATOM 1944 C CA . LEU A 1 267 ? 5.154 3.579 15.721 1.00 84.25 267 LEU A CA 1
ATOM 1945 C C . LEU A 1 267 ? 5.382 4.893 16.480 1.00 84.25 267 LEU A C 1
ATOM 1947 O O . LEU A 1 267 ? 5.894 5.853 15.907 1.00 84.25 267 LEU A O 1
ATOM 1951 N N . LEU A 1 268 ? 5.002 4.948 17.760 1.00 84.69 268 LEU A N 1
ATOM 1952 C CA . LEU A 1 268 ? 5.023 6.168 18.571 1.00 84.69 268 LEU A CA 1
ATOM 1953 C C . LEU A 1 268 ? 6.413 6.821 18.726 1.00 84.69 268 LEU A C 1
ATOM 1955 O O . LEU A 1 268 ? 6.462 8.050 18.745 1.00 84.69 268 LEU A O 1
ATOM 1959 N N . PRO A 1 269 ? 7.538 6.079 18.826 1.00 82.62 269 PRO A N 1
ATOM 1960 C CA . PRO A 1 269 ? 8.859 6.692 19.001 1.00 82.62 269 PRO A CA 1
ATOM 1961 C C . PRO A 1 269 ? 9.401 7.459 17.783 1.00 82.62 269 PRO A C 1
ATOM 1963 O O . PRO A 1 269 ? 10.480 8.037 17.881 1.00 82.62 269 PRO A O 1
ATOM 1966 N N . ALA A 1 270 ? 8.731 7.422 16.628 1.00 77.38 270 ALA A N 1
ATOM 1967 C CA . ALA A 1 270 ? 9.241 8.021 15.400 1.00 77.38 270 ALA A CA 1
ATOM 1968 C C . ALA A 1 270 ? 9.040 9.546 15.346 1.00 77.38 270 ALA A C 1
ATOM 1970 O O . ALA A 1 270 ? 7.962 10.052 15.644 1.00 77.38 270 ALA A O 1
ATOM 1971 N N . ASP A 1 271 ? 10.050 10.273 14.857 1.00 80.12 271 ASP A N 1
ATOM 1972 C CA . ASP A 1 271 ? 9.961 11.728 14.641 1.00 80.12 271 ASP A CA 1
ATOM 1973 C C . ASP A 1 271 ? 9.321 12.091 13.286 1.00 80.12 271 ASP A C 1
ATOM 1975 O O . ASP A 1 271 ? 8.730 13.164 13.115 1.00 80.12 271 ASP A O 1
ATOM 1979 N N . GLU A 1 272 ? 9.408 11.187 12.306 1.00 84.69 272 GLU A N 1
ATOM 1980 C CA . GLU A 1 272 ? 8.900 11.408 10.952 1.00 84.69 272 GLU A CA 1
ATOM 1981 C C . GLU A 1 272 ? 7.376 11.594 10.955 1.00 84.69 272 GLU A C 1
ATOM 1983 O O . GLU A 1 272 ? 6.633 10.734 11.431 1.00 84.69 272 GLU A O 1
ATOM 1988 N N . GLY A 1 273 ? 6.896 12.700 10.374 1.00 85.25 273 GLY A N 1
ATOM 1989 C CA . GLY A 1 273 ? 5.470 13.046 10.364 1.00 85.25 273 GLY A CA 1
ATOM 1990 C C . GLY A 1 273 ? 4.572 1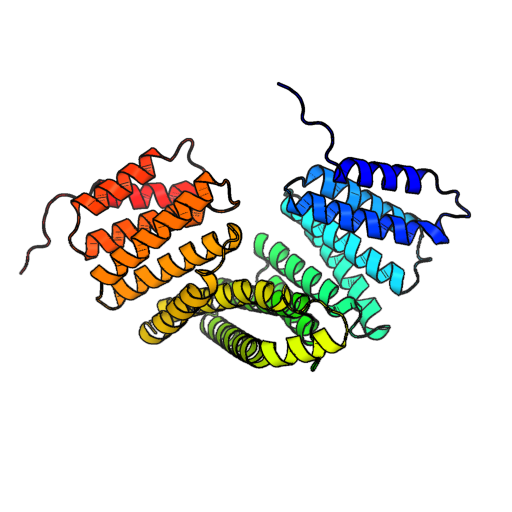1.955 9.770 1.00 85.25 273 GLY A C 1
ATOM 1991 O O . GLY A 1 273 ? 3.506 11.680 10.314 1.00 85.25 273 GLY A O 1
ATOM 1992 N N . SER A 1 274 ? 5.026 11.262 8.717 1.00 84.06 274 SER A N 1
ATOM 1993 C CA . SER A 1 274 ? 4.263 10.166 8.099 1.00 84.06 274 SER A CA 1
ATOM 1994 C C . SER A 1 274 ? 4.075 8.972 9.048 1.00 84.06 274 SER A C 1
ATOM 1996 O O . SER A 1 274 ? 3.032 8.322 9.044 1.00 84.06 274 SER A O 1
ATOM 1998 N N . VAL A 1 275 ? 5.068 8.685 9.896 1.00 86.44 275 VAL A N 1
ATOM 1999 C CA . VAL A 1 275 ? 5.029 7.582 10.866 1.00 86.44 275 VAL A CA 1
ATOM 2000 C C . VAL A 1 275 ? 4.263 7.994 12.121 1.00 86.44 275 VAL A C 1
ATOM 2002 O O . VAL A 1 275 ? 3.452 7.211 12.609 1.00 86.44 275 VAL A O 1
ATOM 2005 N N . ARG A 1 276 ? 4.410 9.244 12.583 1.00 91.44 276 ARG A N 1
ATOM 2006 C CA . ARG A 1 276 ? 3.568 9.807 13.653 1.00 91.44 276 ARG A CA 1
ATOM 2007 C C . ARG A 1 276 ? 2.085 9.763 13.298 1.00 91.44 276 ARG A C 1
ATOM 2009 O O . ARG A 1 276 ? 1.265 9.407 14.140 1.00 91.44 276 ARG A O 1
ATOM 2016 N N . LEU A 1 277 ? 1.738 10.054 12.047 1.00 91.44 277 LEU A N 1
ATOM 2017 C CA . LEU A 1 277 ? 0.360 9.957 11.575 1.00 91.44 277 LEU A CA 1
ATOM 2018 C C . LEU A 1 277 ? -0.176 8.514 11.632 1.00 91.44 277 LEU A C 1
ATOM 2020 O O . LEU A 1 277 ? -1.298 8.291 12.090 1.00 91.44 277 LEU A O 1
ATOM 2024 N N . ARG A 1 278 ? 0.637 7.519 11.245 1.00 90.56 278 ARG A N 1
ATOM 2025 C CA . ARG A 1 278 ? 0.302 6.092 11.425 1.00 90.56 278 ARG A CA 1
ATOM 2026 C C . ARG A 1 278 ? 0.140 5.731 12.904 1.00 90.56 278 ARG A C 1
ATOM 2028 O O . ARG A 1 278 ? -0.805 5.028 13.255 1.00 90.56 278 ARG A O 1
ATOM 2035 N N . ALA A 1 279 ? 1.011 6.247 13.777 1.00 91.69 279 ALA A N 1
ATOM 2036 C CA . ALA A 1 279 ? 0.901 6.055 15.223 1.00 91.69 279 ALA A CA 1
ATOM 2037 C C . ALA A 1 279 ? -0.436 6.594 15.751 1.00 91.69 279 ALA A C 1
ATOM 2039 O O . ALA A 1 279 ? -1.123 5.893 16.488 1.00 91.69 279 ALA A O 1
ATOM 2040 N N . ALA A 1 280 ? -0.859 7.787 15.317 1.00 94.69 280 ALA A N 1
ATOM 2041 C CA . ALA A 1 280 ? -2.153 8.355 15.693 1.00 94.69 280 ALA A CA 1
ATOM 2042 C C . ALA A 1 280 ? -3.325 7.443 15.290 1.00 94.69 280 ALA A C 1
ATOM 2044 O O . ALA A 1 280 ? -4.214 7.200 16.110 1.00 94.69 280 ALA A O 1
ATOM 2045 N N . ALA A 1 281 ? -3.310 6.882 14.077 1.00 92.06 281 ALA A N 1
ATOM 2046 C CA . ALA A 1 281 ? -4.334 5.939 13.621 1.00 92.06 281 ALA A CA 1
ATOM 2047 C C . ALA A 1 281 ? -4.349 4.636 14.450 1.00 92.06 281 ALA A C 1
ATOM 2049 O O . ALA A 1 281 ? -5.415 4.177 14.878 1.00 92.06 281 ALA A O 1
ATOM 2050 N N . ALA A 1 282 ? -3.173 4.071 14.744 1.00 90.69 282 ALA A N 1
ATOM 2051 C CA . ALA A 1 282 ? -3.040 2.894 15.603 1.00 90.69 282 ALA A CA 1
ATOM 2052 C C . ALA A 1 282 ? -3.538 3.170 17.034 1.00 90.69 282 ALA A C 1
ATOM 2054 O O . ALA A 1 282 ? -4.258 2.354 17.607 1.00 90.69 282 ALA A O 1
ATOM 2055 N N . MET A 1 283 ? -3.228 4.346 17.588 1.00 94.50 283 MET A N 1
ATOM 2056 C CA . MET A 1 283 ? -3.707 4.781 18.904 1.00 94.50 283 MET A CA 1
ATOM 2057 C C . MET A 1 283 ? -5.222 4.965 18.936 1.00 94.50 283 MET A C 1
ATOM 2059 O O . MET A 1 283 ? -5.843 4.599 19.927 1.00 94.50 283 MET A O 1
ATOM 2063 N N . SER A 1 284 ? -5.826 5.492 17.867 1.00 93.81 284 SER A N 1
ATOM 2064 C CA . SER A 1 284 ? -7.286 5.607 17.770 1.00 93.81 284 SER A CA 1
ATOM 2065 C C . SER A 1 284 ? -7.949 4.229 17.804 1.00 93.81 284 SER A C 1
ATOM 2067 O O . SER A 1 284 ? -8.878 4.010 18.576 1.00 93.81 284 SER A O 1
ATOM 2069 N N . THR A 1 285 ? -7.405 3.268 17.049 1.00 91.19 285 THR A N 1
ATOM 2070 C CA . THR A 1 285 ? -7.874 1.872 17.073 1.00 91.19 285 THR A CA 1
ATOM 2071 C C . THR A 1 285 ? -7.711 1.258 18.464 1.00 91.19 285 THR A C 1
ATOM 2073 O O . THR A 1 285 ? -8.626 0.617 18.975 1.00 91.19 285 THR A O 1
ATOM 2076 N N . TYR A 1 286 ? -6.562 1.479 19.109 1.00 94.38 286 TYR A N 1
ATOM 2077 C CA . TYR A 1 286 ? -6.307 0.976 20.455 1.00 94.38 286 TYR A CA 1
ATOM 2078 C C . TYR A 1 286 ? -7.257 1.583 21.497 1.00 94.38 286 TYR A C 1
ATOM 2080 O O . TYR A 1 286 ? -7.749 0.857 22.356 1.00 94.38 286 TYR A O 1
ATOM 2088 N N . ALA A 1 287 ? -7.560 2.880 21.396 1.00 95.25 287 ALA A N 1
ATOM 2089 C CA . ALA A 1 287 ? -8.511 3.560 22.269 1.00 95.25 287 ALA A CA 1
ATOM 2090 C C . ALA A 1 287 ? -9.910 2.937 22.179 1.00 95.25 287 ALA A C 1
ATOM 2092 O O . ALA A 1 287 ? -10.449 2.514 23.199 1.00 95.25 287 ALA A O 1
ATOM 2093 N N . SER A 1 288 ? -10.439 2.758 20.965 1.00 91.44 288 SER A N 1
ATOM 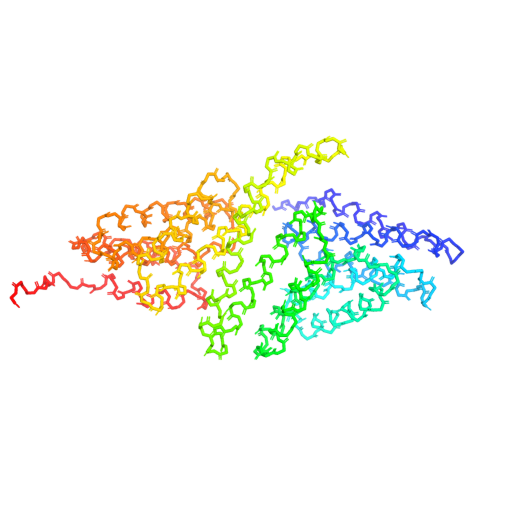2094 C CA . SER A 1 288 ? -11.748 2.124 20.774 1.00 91.44 288 SER A CA 1
ATOM 2095 C C . SER A 1 288 ? -11.797 0.683 21.297 1.00 91.44 288 SER A C 1
ATOM 2097 O O . SER A 1 288 ? -12.840 0.227 21.756 1.00 91.44 288 SER A O 1
ATOM 2099 N N . LEU A 1 289 ? -10.678 -0.050 21.266 1.00 92.56 289 LEU A N 1
ATOM 2100 C CA . LEU A 1 289 ? -10.599 -1.394 21.851 1.00 92.56 289 LEU A CA 1
ATOM 2101 C C . LEU A 1 289 ? -10.563 -1.380 23.381 1.00 92.56 289 LEU A C 1
ATOM 2103 O O . LEU A 1 289 ? -11.126 -2.279 24.003 1.00 92.56 289 LEU A O 1
ATOM 2107 N N . LEU A 1 290 ? -9.909 -0.388 23.994 1.00 93.06 290 LEU A N 1
ATOM 2108 C CA . LEU A 1 290 ? -9.928 -0.200 25.449 1.00 93.06 290 LEU A CA 1
ATOM 2109 C C . LEU A 1 290 ? -11.346 0.104 25.935 1.00 93.06 290 LEU A C 1
ATOM 2111 O O . LEU A 1 290 ? -11.786 -0.459 26.936 1.00 93.06 290 LEU A O 1
ATOM 2115 N N . ASP A 1 291 ? -12.070 0.935 25.189 1.00 90.88 291 ASP A N 1
ATOM 2116 C CA . ASP A 1 291 ? -13.464 1.257 25.466 1.00 90.88 291 ASP A CA 1
ATOM 2117 C C . ASP A 1 291 ? -14.364 0.011 25.375 1.00 90.88 291 ASP A C 1
ATOM 2119 O O . ASP A 1 291 ? -15.048 -0.330 26.341 1.00 90.88 291 ASP A O 1
ATOM 2123 N N . GLN A 1 292 ? -14.260 -0.766 24.286 1.00 88.06 292 GLN A N 1
ATOM 2124 C CA . GLN A 1 292 ? -14.971 -2.048 24.130 1.00 88.06 292 GLN A CA 1
ATOM 2125 C C . GLN A 1 292 ? -14.646 -3.064 25.235 1.00 88.06 292 GLN A C 1
ATOM 2127 O O . GLN A 1 292 ? -15.487 -3.894 25.587 1.00 88.06 292 GLN A O 1
ATOM 2132 N N . ALA A 1 293 ? -13.433 -3.014 25.787 1.00 89.75 293 ALA A N 1
ATOM 2133 C CA . ALA A 1 293 ? -13.003 -3.863 26.892 1.00 89.75 293 ALA A CA 1
ATOM 2134 C C . ALA A 1 293 ? -13.464 -3.363 28.275 1.00 89.75 293 ALA A C 1
ATOM 2136 O O . ALA A 1 293 ? -13.175 -4.013 29.282 1.00 89.75 293 ALA A O 1
ATOM 2137 N N . GLY A 1 294 ? -14.191 -2.243 28.341 1.00 91.00 294 GLY A N 1
ATOM 2138 C CA . GLY A 1 294 ? -14.732 -1.683 29.577 1.00 91.00 294 GLY A CA 1
ATOM 2139 C C . GLY A 1 294 ? -13.773 -0.759 30.331 1.00 91.00 294 GLY A C 1
ATOM 2140 O O . GLY A 1 294 ? -13.964 -0.554 31.530 1.00 91.00 294 GLY A O 1
ATOM 2141 N N . ASP A 1 295 ? -12.767 -0.187 29.660 1.00 92.56 295 ASP A N 1
ATOM 2142 C CA . ASP A 1 295 ? -11.881 0.846 30.218 1.00 92.56 295 ASP A CA 1
ATOM 2143 C C . ASP A 1 295 ? -12.015 2.191 29.468 1.00 92.56 295 ASP A C 1
ATOM 2145 O O . ASP A 1 295 ? -11.081 2.652 28.796 1.00 92.56 295 ASP A O 1
ATOM 2149 N N . PRO A 1 296 ? -13.175 2.869 29.590 1.00 90.38 296 PRO A N 1
ATOM 2150 C CA . PRO A 1 296 ? -13.438 4.124 28.885 1.00 90.38 296 PRO A CA 1
ATOM 2151 C C . PRO A 1 296 ? -12.515 5.267 29.344 1.00 90.38 296 PRO A C 1
ATOM 2153 O O . PRO A 1 296 ? -12.257 6.216 28.607 1.00 90.38 296 PRO A O 1
ATOM 2156 N N . SER A 1 297 ? -11.958 5.194 30.559 1.00 88.69 297 SER A N 1
ATOM 2157 C CA . SER A 1 297 ? -11.014 6.209 31.047 1.00 88.69 297 SER A CA 1
ATOM 2158 C C . SER A 1 297 ? -9.654 6.099 30.354 1.00 88.69 297 SER A C 1
ATOM 2160 O O . SER A 1 297 ? -9.097 7.121 29.936 1.00 88.69 297 SER A O 1
ATOM 2162 N N . ALA A 1 298 ? -9.124 4.880 30.201 1.00 92.62 298 ALA A N 1
ATOM 2163 C CA . ALA A 1 298 ? -7.906 4.656 29.429 1.00 92.62 298 ALA A CA 1
ATOM 2164 C C . ALA A 1 298 ? -8.122 4.949 27.938 1.00 92.62 298 ALA A C 1
ATOM 2166 O O . ALA A 1 298 ? -7.248 5.564 27.319 1.00 92.62 298 ALA A O 1
ATOM 2167 N N . ALA A 1 299 ? -9.292 4.593 27.393 1.00 93.44 299 ALA A N 1
ATOM 2168 C CA . ALA A 1 299 ? -9.681 4.908 26.020 1.00 93.44 299 ALA A CA 1
ATOM 2169 C C . ALA A 1 299 ? -9.616 6.415 25.743 1.00 93.44 299 ALA A C 1
ATOM 2171 O O . ALA A 1 299 ? -8.849 6.848 24.885 1.00 93.44 299 ALA A O 1
ATOM 2172 N N . VAL A 1 300 ? -10.291 7.238 26.557 1.00 96.19 300 VAL A N 1
ATOM 2173 C CA . VAL A 1 300 ? -10.267 8.703 26.404 1.00 96.19 300 VAL A CA 1
ATOM 2174 C C . VAL A 1 300 ? -8.846 9.268 26.492 1.00 96.19 300 VAL A C 1
ATOM 2176 O O . VAL A 1 300 ? -8.498 10.178 25.737 1.00 96.19 300 VAL A O 1
ATOM 2179 N N . SER A 1 301 ? -8.009 8.755 27.399 1.00 94.94 301 SER A N 1
ATOM 2180 C CA . SER A 1 301 ? -6.610 9.193 27.511 1.00 94.94 301 SER A CA 1
ATOM 2181 C C . SER A 1 301 ? -5.838 8.929 26.212 1.00 94.94 301 SER A C 1
ATOM 2183 O O . SER A 1 301 ? -5.206 9.833 25.664 1.00 94.94 301 SER A O 1
ATOM 2185 N N . MET A 1 302 ? -5.956 7.711 25.678 1.00 95.12 302 MET A N 1
ATOM 2186 C CA . MET A 1 302 ? -5.309 7.287 24.437 1.00 95.12 302 MET A CA 1
ATOM 2187 C C . MET A 1 302 ? -5.830 8.065 23.217 1.00 95.12 302 MET A C 1
ATOM 2189 O O . MET A 1 302 ? -5.043 8.568 22.412 1.00 95.12 302 MET A O 1
ATOM 2193 N N . ALA A 1 303 ? -7.150 8.230 23.110 1.00 95.25 303 ALA A N 1
ATOM 2194 C CA . ALA A 1 303 ? -7.800 8.958 22.026 1.00 95.25 303 ALA A CA 1
ATOM 2195 C C . ALA A 1 303 ? -7.412 10.446 22.011 1.00 95.25 303 ALA A C 1
ATOM 2197 O O . ALA A 1 303 ? -7.179 11.012 20.943 1.00 95.25 303 ALA A O 1
ATOM 2198 N N . ARG A 1 304 ? -7.244 11.080 23.181 1.00 96.38 304 ARG A N 1
ATOM 2199 C CA . ARG A 1 304 ? -6.744 12.465 23.269 1.00 96.38 304 ARG A CA 1
ATOM 2200 C C . ARG A 1 304 ? -5.339 12.605 22.695 1.00 96.38 304 ARG A C 1
ATOM 2202 O O . ARG A 1 304 ? -5.086 13.549 21.950 1.00 96.38 304 ARG A O 1
ATOM 2209 N N . THR A 1 305 ? -4.437 11.677 23.010 1.00 95.44 305 THR A N 1
ATOM 2210 C CA . THR A 1 305 ? -3.082 11.706 22.447 1.00 95.44 305 THR A CA 1
ATOM 2211 C C . THR A 1 305 ? -3.091 11.438 20.941 1.00 95.44 305 THR A C 1
ATOM 2213 O O . THR A 1 305 ? -2.375 12.118 20.210 1.00 95.44 305 THR A O 1
ATOM 2216 N N . SER A 1 306 ? -3.944 10.527 20.457 1.00 95.81 306 SER A N 1
ATOM 2217 C CA . SER A 1 306 ? -4.151 10.308 19.017 1.00 95.81 306 SER A CA 1
ATOM 2218 C C . SER A 1 306 ? -4.554 11.602 18.294 1.00 95.81 306 SER A C 1
ATOM 2220 O O . SER A 1 306 ? -3.896 11.994 17.329 1.00 95.81 306 SER A O 1
ATOM 2222 N N . VAL A 1 307 ? -5.572 12.313 18.800 1.00 95.81 307 VAL A N 1
ATOM 2223 C CA . VAL A 1 307 ? -6.020 13.600 18.235 1.00 95.81 307 VAL A CA 1
ATOM 2224 C C . VAL A 1 307 ? -4.895 14.633 18.254 1.00 95.81 307 VAL A C 1
ATOM 2226 O O . VAL A 1 307 ? -4.642 15.268 17.235 1.00 95.81 307 VAL A O 1
ATOM 2229 N N . GLN A 1 308 ? -4.166 14.759 19.366 1.00 95.12 308 GLN A N 1
ATOM 2230 C CA . GLN A 1 308 ? -3.064 15.716 19.487 1.00 95.12 308 GLN A CA 1
ATOM 2231 C C . GLN A 1 308 ? -1.969 15.485 18.433 1.00 95.12 308 GLN A C 1
ATOM 2233 O O . GLN A 1 308 ? -1.476 16.440 17.831 1.00 95.12 308 GLN A O 1
ATOM 2238 N N . ILE A 1 309 ? -1.580 14.229 18.196 1.00 94.31 309 ILE A N 1
ATOM 2239 C CA . ILE A 1 309 ? -0.571 13.894 17.182 1.00 94.31 309 ILE A CA 1
ATOM 2240 C C . ILE A 1 309 ? -1.104 14.195 15.776 1.00 94.31 309 ILE A C 1
ATOM 2242 O O . ILE A 1 309 ? -0.386 14.782 14.963 1.00 94.31 309 ILE A O 1
ATOM 2246 N N . ALA A 1 310 ? -2.360 13.842 15.486 1.00 92.12 310 ALA A N 1
ATOM 2247 C CA . ALA A 1 310 ? -2.977 14.119 14.191 1.00 92.12 310 ALA A CA 1
ATOM 2248 C C . ALA A 1 310 ? -3.089 15.634 13.916 1.00 92.12 310 ALA A C 1
ATOM 2250 O O . ALA A 1 310 ? -2.793 16.082 12.807 1.00 92.12 310 ALA A O 1
ATOM 2251 N N . GLU A 1 311 ? -3.422 16.443 14.927 1.00 92.88 311 GLU A N 1
ATOM 2252 C CA . GLU A 1 311 ? -3.442 17.911 14.841 1.00 92.88 311 GLU A CA 1
ATOM 2253 C C . GLU A 1 311 ? -2.051 18.489 14.545 1.00 92.88 311 GLU A C 1
ATOM 2255 O O . GLU A 1 311 ? -1.917 19.359 13.682 1.00 92.88 311 GLU A O 1
ATOM 2260 N N . GLN A 1 312 ? -1.004 17.986 15.208 1.00 92.88 312 GLN A N 1
ATOM 2261 C CA . GLN A 1 312 ? 0.380 18.395 14.935 1.00 92.88 312 GLN A CA 1
ATOM 2262 C C . GLN A 1 312 ? 0.785 18.067 13.498 1.00 92.88 312 GLN A C 1
ATOM 2264 O O . GLN A 1 312 ? 1.240 18.947 12.770 1.00 92.88 312 GLN A O 1
ATOM 2269 N N . CYS A 1 313 ? 0.533 16.834 13.055 1.00 91.06 313 CYS A N 1
ATOM 2270 C CA . CYS A 1 313 ? 0.792 16.428 11.675 1.00 91.06 313 CYS A CA 1
ATOM 2271 C C . CYS A 1 313 ? 0.011 17.303 10.677 1.00 91.06 313 CYS A C 1
ATOM 2273 O O . CYS A 1 313 ? 0.455 17.513 9.551 1.00 91.06 313 CYS A O 1
ATOM 2275 N N . HIS A 1 314 ? -1.161 17.818 11.063 1.00 89.50 314 HIS A N 1
ATOM 2276 C CA . HIS A 1 314 ? -2.006 18.623 10.180 1.00 89.50 314 HIS A CA 1
ATOM 2277 C C . HIS A 1 314 ? -1.421 20.021 10.034 1.00 89.50 314 HIS A C 1
ATOM 2279 O O . HIS A 1 314 ? -1.283 20.521 8.921 1.00 89.50 314 HIS A O 1
ATOM 2285 N N . ALA A 1 315 ? -0.995 20.611 11.152 1.00 88.75 315 ALA A N 1
ATOM 2286 C CA . ALA A 1 315 ? -0.293 21.888 11.175 1.00 88.75 315 ALA A CA 1
ATOM 2287 C C . ALA A 1 315 ? 1.034 21.847 10.395 1.00 88.75 315 ALA A C 1
ATOM 2289 O O . ALA A 1 315 ? 1.430 22.843 9.793 1.00 88.75 315 ALA A O 1
ATOM 2290 N N . GLU A 1 316 ? 1.704 20.696 10.381 1.00 89.50 316 GLU A N 1
ATOM 2291 C CA . GLU A 1 316 ? 2.933 20.460 9.617 1.00 89.50 316 GLU A CA 1
ATOM 2292 C C . GLU A 1 316 ? 2.691 20.167 8.124 1.00 89.50 316 GLU A C 1
ATOM 2294 O O . GLU A 1 316 ? 3.646 20.109 7.351 1.00 89.50 316 GLU A O 1
ATOM 2299 N N . GLY A 1 317 ? 1.435 19.993 7.697 1.00 85.12 317 GLY A N 1
ATOM 2300 C CA . GLY A 1 317 ? 1.090 19.695 6.306 1.00 85.12 317 GLY A CA 1
ATOM 2301 C C . GLY A 1 317 ? 1.435 18.270 5.867 1.00 85.12 317 GLY A C 1
ATOM 2302 O O . GLY A 1 317 ? 1.699 18.048 4.685 1.00 85.12 317 GLY A O 1
ATOM 2303 N N . VAL A 1 318 ? 1.447 17.304 6.793 1.00 85.00 318 VAL A N 1
ATOM 2304 C CA . VAL A 1 318 ? 1.650 15.886 6.461 1.00 85.00 318 VAL A CA 1
ATOM 2305 C C . VAL A 1 318 ? 0.526 15.422 5.513 1.00 85.00 318 VAL A C 1
ATOM 2307 O O . VAL A 1 318 ? -0.652 15.597 5.852 1.00 85.00 318 VAL A O 1
ATOM 2310 N N . PRO A 1 319 ? 0.854 14.840 4.342 1.00 78.69 319 PRO A N 1
ATOM 2311 C CA . PRO A 1 319 ? -0.137 14.325 3.395 1.00 78.69 319 PRO A CA 1
ATOM 2312 C C . PRO A 1 319 ? -1.069 13.270 4.010 1.00 78.69 319 PRO A C 1
ATOM 2314 O O . PRO A 1 319 ? -0.726 12.638 5.006 1.00 78.69 319 PRO A O 1
ATOM 2317 N N . ASP A 1 320 ? -2.250 13.081 3.414 1.00 79.25 320 ASP A N 1
ATOM 2318 C CA . ASP A 1 320 ? -3.252 12.062 3.789 1.00 79.25 320 ASP A CA 1
ATOM 2319 C C . ASP A 1 320 ? -3.757 12.105 5.249 1.00 79.25 320 ASP A C 1
ATOM 2321 O O . ASP A 1 320 ? -4.455 11.205 5.714 1.00 79.25 320 ASP A O 1
ATOM 2325 N N . ASN A 1 321 ? -3.464 13.178 5.987 1.00 84.88 321 ASN A N 1
ATOM 2326 C CA . ASN A 1 321 ? -3.809 13.287 7.403 1.00 84.88 321 ASN A CA 1
ATOM 2327 C C . ASN A 1 321 ? -5.305 13.474 7.672 1.00 84.88 321 ASN A C 1
ATOM 2329 O O . ASN A 1 321 ? -5.815 12.969 8.668 1.00 84.88 321 ASN A O 1
ATOM 2333 N N . ALA A 1 322 ? -6.029 14.171 6.792 1.00 83.19 322 ALA A N 1
ATOM 2334 C CA . ALA A 1 322 ? -7.404 14.590 7.064 1.00 83.19 322 ALA A CA 1
ATOM 2335 C C . ALA A 1 322 ? -8.274 13.444 7.613 1.00 83.19 322 ALA A C 1
ATOM 2337 O O . ALA A 1 322 ? -8.872 13.591 8.674 1.00 83.19 322 ALA A O 1
ATOM 2338 N N . GLY A 1 323 ? -8.280 12.280 6.956 1.00 82.88 323 GLY A N 1
ATOM 2339 C CA . GLY A 1 323 ? -9.069 11.128 7.403 1.00 82.88 323 GLY A CA 1
ATOM 2340 C C . GLY A 1 323 ? -8.704 10.627 8.805 1.00 82.88 323 GLY A C 1
ATOM 2341 O O . GLY A 1 323 ? -9.600 10.314 9.587 1.00 82.88 323 GLY A O 1
ATOM 2342 N N . VAL A 1 324 ? -7.411 10.602 9.147 1.00 88.12 324 VAL A N 1
ATOM 2343 C CA . VAL A 1 324 ? -6.934 10.179 10.473 1.00 88.12 324 VAL A CA 1
ATOM 2344 C C . VAL A 1 324 ? -7.367 11.178 11.538 1.00 88.12 324 VAL A C 1
ATOM 2346 O O . VAL A 1 324 ? -7.941 10.770 12.540 1.00 88.12 324 VAL A O 1
ATOM 2349 N N . LEU A 1 325 ? -7.168 12.480 11.310 1.00 89.94 325 LEU A N 1
ATOM 2350 C CA . LEU A 1 325 ? -7.589 13.514 12.256 1.00 89.94 325 LEU A CA 1
ATOM 2351 C C . LEU A 1 325 ? -9.097 13.445 12.537 1.00 89.94 325 LEU A C 1
ATOM 2353 O O . LEU A 1 325 ? -9.511 13.417 13.696 1.00 89.94 325 LEU A O 1
ATOM 2357 N N . TRP A 1 326 ? -9.919 13.379 11.488 1.00 87.38 326 TRP A N 1
ATOM 2358 C CA . TRP A 1 326 ? -11.376 13.333 11.627 1.00 87.38 326 TRP A CA 1
ATOM 2359 C C . TRP A 1 326 ? -11.856 12.058 12.320 1.00 87.38 326 TRP A C 1
ATOM 2361 O O . TRP A 1 326 ? -12.675 12.136 13.239 1.00 87.38 326 TRP A O 1
ATOM 2371 N N . GLY A 1 327 ? -11.312 10.903 11.928 1.00 87.06 327 GLY A N 1
ATOM 2372 C CA . GLY A 1 327 ? -11.615 9.624 12.566 1.00 87.06 327 GLY A CA 1
ATOM 2373 C C . GLY A 1 327 ? -11.215 9.600 14.042 1.00 87.06 327 GLY A C 1
ATOM 2374 O O . GLY A 1 327 ? -12.019 9.206 14.886 1.00 87.06 327 GLY A O 1
ATOM 2375 N N . SER A 1 328 ? -10.024 10.107 14.376 1.00 91.88 328 SER A N 1
ATOM 2376 C CA . SER A 1 328 ? -9.551 10.214 15.760 1.00 91.88 328 SER A CA 1
ATOM 2377 C C . SER A 1 328 ? -10.431 11.129 16.607 1.00 91.88 328 SER A C 1
ATOM 2379 O O . SER A 1 328 ? -10.762 10.769 17.736 1.00 91.88 328 SER A O 1
ATOM 2381 N N . CYS A 1 329 ? -10.855 12.281 16.077 1.00 92.50 329 CYS A N 1
ATOM 2382 C CA . CYS A 1 329 ? -11.781 13.170 16.778 1.00 92.50 329 CYS A CA 1
ATOM 2383 C C . CYS A 1 329 ? -13.133 12.490 17.028 1.00 92.50 329 CYS A C 1
ATOM 2385 O O . CYS A 1 329 ? -13.706 12.656 18.103 1.00 92.50 329 CYS A O 1
ATOM 2387 N N . PHE A 1 330 ? -13.650 11.736 16.050 1.00 90.56 330 PHE A N 1
ATOM 2388 C CA . PHE A 1 330 ? -14.941 11.058 16.186 1.00 90.56 330 PHE A CA 1
ATOM 2389 C C . PHE A 1 330 ? -14.872 9.973 17.255 1.00 90.56 330 PHE A C 1
ATOM 2391 O O . PHE A 1 330 ? -15.701 9.952 18.162 1.00 90.56 330 PHE A O 1
ATOM 2398 N N . ASN A 1 331 ? -13.846 9.124 17.189 1.00 91.31 331 ASN A N 1
ATOM 2399 C CA . ASN A 1 331 ? -13.640 8.064 18.169 1.00 91.31 331 ASN A CA 1
ATOM 2400 C C . ASN A 1 331 ? -13.433 8.645 19.575 1.00 91.31 331 ASN A C 1
ATOM 2402 O O . ASN A 1 331 ? -14.059 8.170 20.513 1.00 91.31 331 ASN A O 1
ATOM 2406 N N . LEU A 1 332 ? -12.678 9.745 19.719 1.00 95.19 332 LEU A N 1
ATOM 2407 C CA . LEU A 1 332 ? -12.568 10.453 21.000 1.00 95.19 332 LEU A CA 1
ATOM 2408 C C . LEU A 1 332 ? -13.934 10.927 21.518 1.00 95.19 332 LEU A C 1
ATOM 2410 O O . LEU A 1 332 ? -14.204 10.833 22.713 1.00 95.19 332 LEU A O 1
ATOM 2414 N N . ALA A 1 333 ? -14.788 11.463 20.646 1.00 93.06 333 ALA A N 1
ATOM 2415 C CA . ALA A 1 333 ? -16.114 11.918 21.044 1.00 93.06 333 ALA A CA 1
ATOM 2416 C C . ALA A 1 333 ? -16.995 10.745 21.517 1.00 93.06 333 ALA A C 1
ATOM 2418 O O . ALA A 1 333 ? -17.673 10.879 22.533 1.00 93.06 333 ALA A O 1
ATOM 2419 N N . VAL A 1 334 ? -16.931 9.591 20.844 1.00 91.00 334 VAL A N 1
ATOM 2420 C CA . VAL A 1 334 ? -17.615 8.352 21.258 1.00 91.00 334 VAL A CA 1
ATOM 2421 C C . VAL A 1 334 ? -17.088 7.841 22.602 1.00 91.00 334 VAL A C 1
ATOM 2423 O O . VAL A 1 334 ? -17.882 7.634 23.519 1.00 91.00 334 VAL A O 1
ATOM 2426 N N . ASP A 1 335 ? -15.767 7.736 22.768 1.00 91.62 335 ASP A N 1
ATOM 2427 C CA . ASP A 1 335 ? -15.145 7.295 24.025 1.00 91.62 335 ASP A CA 1
ATOM 2428 C C . ASP A 1 335 ? -15.532 8.233 25.190 1.00 91.62 335 ASP A C 1
ATOM 2430 O O . ASP A 1 335 ? -15.770 7.798 26.318 1.00 91.62 335 ASP A O 1
ATOM 2434 N N . LEU A 1 336 ? -15.658 9.543 24.932 1.00 93.38 336 LEU A N 1
ATOM 2435 C CA . LEU A 1 336 ? -16.143 10.519 25.914 1.00 93.38 336 LEU A CA 1
ATOM 2436 C C . LEU A 1 336 ? -17.622 10.315 26.273 1.00 93.38 336 LEU A C 1
ATOM 2438 O O 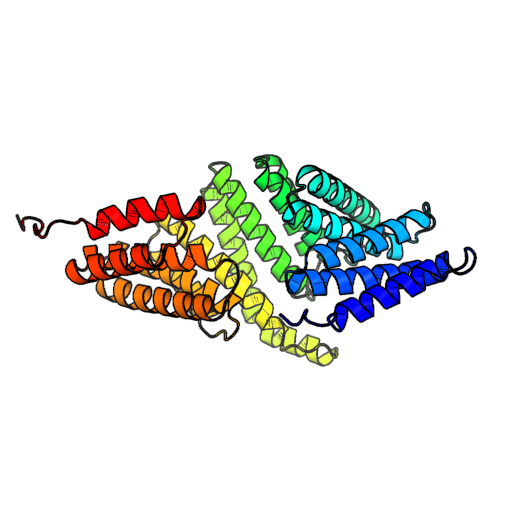. LEU A 1 336 ? -17.984 10.519 27.433 1.00 93.38 336 LEU A O 1
ATOM 2442 N N . VAL A 1 337 ? -18.474 9.918 25.323 1.00 91.19 337 VAL A N 1
ATOM 2443 C CA . VAL A 1 337 ? -19.879 9.568 25.599 1.00 91.19 337 VAL A CA 1
ATOM 2444 C C . VAL A 1 337 ? -19.948 8.345 26.511 1.00 91.19 337 VAL A C 1
ATOM 2446 O O . VAL A 1 337 ? -20.621 8.403 27.541 1.00 91.19 337 VAL A O 1
ATOM 2449 N N . HIS A 1 338 ? -19.212 7.277 26.195 1.00 90.88 338 HIS A N 1
ATOM 2450 C CA . HIS A 1 338 ? -19.167 6.062 27.016 1.00 90.88 338 HIS A CA 1
ATOM 2451 C C . HIS A 1 338 ? -18.543 6.301 28.399 1.00 90.88 338 HIS A C 1
ATOM 2453 O O . HIS A 1 338 ? -18.960 5.697 29.385 1.00 90.88 338 HIS A O 1
ATOM 2459 N N . ALA A 1 339 ? -17.618 7.258 28.513 1.00 91.31 339 ALA A N 1
ATOM 2460 C CA . ALA A 1 339 ? -17.082 7.726 29.790 1.00 91.31 339 ALA A CA 1
ATOM 2461 C C . ALA A 1 339 ? -18.029 8.664 30.575 1.00 91.31 339 ALA A C 1
ATOM 2463 O O . ALA A 1 339 ? -17.614 9.220 31.593 1.00 91.31 339 ALA A O 1
ATOM 2464 N N . HIS A 1 340 ? -19.265 8.890 30.111 1.00 91.25 340 HIS A N 1
ATOM 2465 C CA . HIS A 1 340 ? -20.242 9.825 30.691 1.00 91.25 340 HIS A CA 1
ATOM 2466 C C . HIS A 1 340 ? -19.764 11.291 30.754 1.00 91.25 340 HIS A C 1
ATOM 2468 O O . HIS A 1 340 ? -20.148 12.062 31.633 1.00 91.25 340 HIS A O 1
ATOM 2474 N N . ARG A 1 341 ? -18.934 11.714 29.794 1.00 92.00 341 ARG A N 1
ATOM 2475 C CA . ARG A 1 341 ? -18.371 13.073 29.676 1.00 92.00 341 ARG A CA 1
ATOM 2476 C C . ARG A 1 341 ? -19.009 13.840 28.511 1.00 92.00 341 ARG A C 1
ATOM 2478 O O . ARG A 1 341 ? -18.317 14.411 27.669 1.00 92.00 341 ARG A O 1
ATOM 2485 N N . LEU A 1 342 ? -20.343 13.886 28.481 1.00 90.94 342 LEU A N 1
ATOM 2486 C CA . LEU A 1 342 ? -21.150 14.415 27.365 1.00 90.94 342 LEU A CA 1
ATOM 2487 C C . LEU A 1 342 ? -20.805 15.858 26.963 1.00 90.94 342 LEU A C 1
ATOM 2489 O O . LEU A 1 342 ? -20.761 16.191 25.780 1.00 90.94 342 LEU A O 1
ATOM 2493 N N . THR A 1 343 ? -20.525 16.735 27.928 1.00 91.94 343 THR A N 1
ATOM 2494 C CA . THR A 1 343 ? -20.129 18.126 27.640 1.00 91.94 343 THR A CA 1
ATOM 2495 C C . THR A 1 343 ? -18.815 18.199 26.868 1.00 91.94 343 THR A C 1
ATOM 2497 O O . THR A 1 343 ? -18.681 19.006 25.952 1.00 91.94 343 THR A O 1
ATOM 2500 N N . GLU A 1 344 ? -17.857 17.334 27.195 1.00 92.81 344 GLU A N 1
ATOM 2501 C CA . GLU A 1 344 ? -16.586 17.271 26.478 1.00 92.81 344 GLU A CA 1
ATOM 2502 C C . GLU A 1 344 ? -16.748 16.613 25.107 1.00 92.81 344 GLU A C 1
ATOM 2504 O O . GLU A 1 344 ? -16.157 17.093 24.144 1.00 92.81 344 GLU A O 1
ATOM 2509 N N . ALA A 1 345 ? -17.579 15.570 25.000 1.00 91.56 345 ALA A N 1
ATOM 2510 C CA . ALA A 1 345 ? -17.889 14.928 23.723 1.00 91.56 345 ALA A CA 1
ATOM 2511 C C . ALA A 1 345 ? -18.475 15.930 22.713 1.00 91.56 345 ALA A C 1
ATOM 2513 O O . ALA A 1 345 ? -17.990 16.038 21.585 1.00 91.56 345 ALA A O 1
ATOM 2514 N N . ARG A 1 346 ? -19.461 16.732 23.143 1.00 91.31 346 ARG A N 1
ATOM 2515 C CA . ARG A 1 346 ? -20.068 17.795 22.323 1.00 91.31 346 ARG A CA 1
ATOM 2516 C C . ARG A 1 346 ? -19.062 18.865 21.916 1.00 91.31 346 ARG A C 1
ATOM 2518 O O . ARG A 1 346 ? -19.105 19.329 20.778 1.00 91.31 346 ARG A O 1
ATOM 2525 N N . ALA A 1 347 ? -18.164 19.250 22.824 1.00 91.94 347 ALA A N 1
ATOM 2526 C CA . ALA A 1 347 ? -17.120 20.228 22.532 1.00 91.94 347 ALA A CA 1
ATOM 2527 C C . ALA A 1 347 ? -16.162 19.715 21.446 1.00 91.94 347 ALA A C 1
ATOM 2529 O O . ALA A 1 347 ? -15.952 20.406 20.456 1.00 91.94 347 ALA A O 1
ATOM 2530 N N . VAL A 1 348 ? -15.666 18.477 21.573 1.00 91.94 348 VAL A N 1
ATOM 2531 C CA . VAL A 1 348 ? -14.797 17.850 20.561 1.00 91.94 348 VAL A CA 1
ATOM 2532 C C . VAL A 1 348 ? -15.500 17.765 19.204 1.00 91.94 348 VAL A C 1
ATOM 2534 O O . VAL A 1 348 ? -14.916 18.149 18.192 1.00 91.94 348 VAL A O 1
ATOM 2537 N N . ALA A 1 349 ? -16.758 17.314 19.171 1.00 87.69 349 ALA A N 1
ATOM 2538 C CA . ALA A 1 349 ? -17.523 17.201 17.930 1.00 87.69 349 ALA A CA 1
ATOM 2539 C C . ALA A 1 349 ? -17.781 18.570 17.271 1.00 87.69 349 ALA A C 1
ATOM 2541 O O . ALA A 1 349 ? -17.644 18.711 16.056 1.00 87.69 349 ALA A O 1
ATOM 2542 N N . SER A 1 350 ? -18.106 19.592 18.067 1.00 88.94 350 SER A N 1
ATOM 2543 C CA . SER A 1 350 ? -18.361 20.953 17.574 1.00 88.94 350 SER A CA 1
ATOM 2544 C C . SER A 1 350 ? -17.089 21.626 17.056 1.00 88.94 350 SER A C 1
ATOM 2546 O O . SER A 1 350 ? -17.105 22.210 15.973 1.00 88.94 350 SER A O 1
ATOM 2548 N N . ASP A 1 351 ? -15.980 21.506 17.791 1.00 88.06 351 ASP A N 1
ATOM 2549 C CA . ASP A 1 351 ? -14.676 22.041 17.389 1.00 88.06 351 ASP A CA 1
ATOM 2550 C C . ASP A 1 351 ? -14.171 21.370 16.113 1.00 88.06 351 ASP A C 1
ATOM 2552 O O . ASP A 1 351 ? -13.615 22.034 15.238 1.00 88.06 351 ASP A O 1
ATOM 2556 N N . ALA A 1 352 ? -14.392 20.059 15.984 1.00 84.69 352 ALA A N 1
ATOM 2557 C CA . ALA A 1 352 ? -14.121 19.332 14.759 1.00 84.69 352 ALA A CA 1
ATOM 2558 C C . ALA A 1 352 ? -14.962 19.920 13.609 1.00 84.69 352 ALA A C 1
ATOM 2560 O O . ALA A 1 352 ? -14.396 20.413 12.637 1.00 84.69 352 ALA A O 1
ATOM 2561 N N . LEU A 1 353 ? -16.292 19.954 13.722 1.00 83.12 353 LEU A N 1
ATOM 2562 C CA . LEU A 1 353 ? -17.169 20.479 12.665 1.00 83.12 353 LEU A CA 1
ATOM 2563 C C . LEU A 1 353 ? -16.815 21.915 12.238 1.00 83.12 353 LEU A C 1
ATOM 2565 O O . LEU A 1 353 ? -16.884 22.231 11.052 1.00 83.12 353 LEU A O 1
ATOM 2569 N N . ALA A 1 354 ? -16.388 22.768 13.172 1.00 83.25 354 ALA A N 1
ATOM 2570 C CA . ALA A 1 354 ? -15.990 24.148 12.890 1.00 83.25 354 ALA A CA 1
ATOM 2571 C C . ALA A 1 354 ? -14.717 24.276 12.032 1.00 83.25 354 ALA A C 1
ATOM 2573 O O . ALA A 1 354 ? -14.485 25.326 11.435 1.00 83.25 354 ALA A O 1
ATOM 2574 N N . ARG A 1 355 ? -13.884 23.231 11.962 1.00 76.50 355 ARG A N 1
ATOM 2575 C CA . ARG A 1 355 ? -12.647 23.206 11.162 1.00 76.50 355 ARG A CA 1
ATOM 2576 C C . ARG A 1 355 ? -12.876 22.753 9.712 1.00 76.50 355 ARG A C 1
ATOM 2578 O O . ARG A 1 355 ? -11.924 22.726 8.936 1.00 76.50 355 ARG A O 1
ATOM 2585 N N . ILE A 1 356 ? -14.104 22.383 9.340 1.00 68.00 356 ILE A N 1
ATOM 2586 C CA . ILE A 1 356 ? -14.452 21.921 7.989 1.00 68.00 356 ILE A CA 1
ATOM 2587 C C . ILE A 1 356 ? -14.806 23.126 7.109 1.00 68.00 356 ILE A C 1
ATOM 2589 O O . ILE A 1 356 ? -15.916 23.646 7.210 1.00 68.00 356 ILE A O 1
ATOM 2593 N N . ASP A 1 357 ? -13.899 23.549 6.220 1.00 56.16 357 ASP A N 1
ATOM 2594 C CA . ASP A 1 357 ? -14.239 24.512 5.161 1.00 56.16 357 ASP A CA 1
ATOM 2595 C C . ASP A 1 357 ? -13.314 24.440 3.919 1.00 56.16 357 ASP A C 1
ATOM 2597 O O . ASP A 1 357 ? -12.118 24.729 4.043 1.00 56.16 357 ASP A O 1
ATOM 2601 N N . PRO A 1 358 ? -13.835 24.129 2.708 1.00 53.50 358 PRO A N 1
ATOM 2602 C CA . PRO A 1 358 ? -15.123 23.489 2.418 1.00 53.50 358 PRO A CA 1
ATOM 2603 C C . PRO A 1 358 ? -15.059 21.955 2.595 1.00 53.50 358 PRO A C 1
ATOM 2605 O O . PRO A 1 358 ? -13.987 21.363 2.442 1.00 53.50 358 PRO A O 1
ATOM 2608 N N . PRO A 1 359 ? -16.195 21.287 2.879 1.00 61.62 359 PRO A N 1
ATOM 2609 C CA . PRO A 1 359 ? -16.241 19.838 3.066 1.00 61.62 359 PRO A CA 1
ATOM 2610 C C . PRO A 1 359 ? -15.898 19.075 1.779 1.00 61.62 359 PRO A C 1
ATOM 2612 O O . PRO A 1 359 ? -16.506 19.317 0.735 1.00 61.62 359 PRO A O 1
ATOM 2615 N N . SER A 1 360 ? -14.963 18.124 1.856 1.00 65.00 360 SER A N 1
ATOM 2616 C CA . SER A 1 360 ? -14.726 17.153 0.778 1.00 65.00 360 SER A CA 1
ATOM 2617 C C . SER A 1 360 ? -15.775 16.031 0.790 1.00 65.00 360 SER A C 1
ATOM 2619 O O . SER A 1 360 ? -16.429 15.795 1.808 1.00 65.00 360 SER A O 1
ATOM 2621 N N . GLU A 1 361 ? -15.931 15.301 -0.324 1.00 61.19 361 GLU A N 1
ATOM 2622 C CA . GLU A 1 361 ? -16.798 14.106 -0.377 1.00 61.19 361 GLU A CA 1
ATOM 2623 C C . GLU A 1 361 ? -16.432 13.084 0.715 1.00 61.19 361 GLU A C 1
ATOM 2625 O O . GLU A 1 361 ? -17.319 12.547 1.378 1.00 61.19 361 GLU A O 1
ATOM 2630 N N . ASP A 1 362 ? -15.137 12.915 1.002 1.00 57.03 362 ASP A N 1
ATOM 2631 C CA . ASP A 1 362 ? -14.633 12.016 2.053 1.00 57.03 362 ASP A CA 1
ATOM 2632 C C . ASP A 1 362 ? -15.022 12.450 3.479 1.00 57.03 362 ASP A C 1
ATOM 2634 O O . ASP A 1 362 ? -15.018 11.646 4.413 1.00 57.03 362 ASP A O 1
ATOM 2638 N N . GLN A 1 363 ? -15.369 13.726 3.676 1.00 65.62 363 GLN A N 1
ATOM 2639 C CA . GLN A 1 363 ? -15.747 14.279 4.979 1.00 65.62 363 GLN A CA 1
ATOM 2640 C C . GLN A 1 363 ? -17.250 14.167 5.258 1.00 65.62 363 GLN A C 1
ATOM 2642 O O . GLN A 1 363 ? -17.656 14.275 6.415 1.00 65.62 363 GLN A O 1
ATOM 2647 N N . ALA A 1 364 ? -18.082 13.894 4.246 1.00 70.62 364 ALA A N 1
ATOM 2648 C CA . ALA A 1 364 ? -19.537 13.822 4.397 1.00 70.62 364 ALA A CA 1
ATOM 2649 C C . ALA A 1 364 ? -19.978 12.767 5.429 1.00 70.62 364 ALA A C 1
ATOM 2651 O O . ALA A 1 364 ? -20.858 13.034 6.250 1.00 70.62 364 ALA A O 1
ATOM 2652 N N . LEU A 1 365 ? -19.314 11.603 5.439 1.00 71.12 365 LEU A N 1
ATOM 2653 C CA . LEU A 1 365 ? -19.567 10.531 6.407 1.00 71.12 365 LEU A CA 1
ATOM 2654 C C . LEU A 1 365 ? -19.270 10.970 7.849 1.00 71.12 365 LEU A C 1
ATOM 2656 O O . LEU A 1 365 ? -20.008 10.630 8.774 1.00 71.12 365 LEU A O 1
ATOM 2660 N N . TRP A 1 366 ? -18.188 11.722 8.046 1.00 73.12 366 TRP A N 1
ATOM 2661 C CA . TRP A 1 366 ? -17.765 12.181 9.367 1.00 73.12 366 TRP A CA 1
ATOM 2662 C C . TRP A 1 366 ? -18.633 13.323 9.883 1.00 73.12 366 TRP A C 1
ATOM 2664 O O . TRP A 1 366 ? -18.924 13.366 11.074 1.00 73.12 366 TRP A O 1
ATOM 2674 N N . ILE A 1 367 ? -19.097 14.207 8.998 1.00 78.50 367 ILE A N 1
ATOM 2675 C CA . ILE A 1 367 ? -19.971 15.332 9.350 1.00 78.50 367 ILE A CA 1
ATOM 2676 C C . ILE A 1 367 ? -21.267 14.844 9.994 1.00 78.50 367 ILE A C 1
ATOM 2678 O O . ILE A 1 367 ? -21.656 15.359 11.040 1.00 78.50 367 ILE A O 1
ATOM 2682 N N . ASP A 1 368 ? -21.929 13.857 9.388 1.00 80.12 368 ASP A N 1
ATOM 2683 C CA . ASP A 1 368 ? -23.207 13.347 9.893 1.00 80.12 368 ASP A CA 1
ATOM 2684 C C . ASP A 1 368 ? -23.040 12.678 11.265 1.00 80.12 368 ASP A C 1
ATOM 2686 O O . ASP A 1 368 ? -23.736 12.997 12.232 1.00 80.12 368 ASP A O 1
ATOM 2690 N N . ARG A 1 369 ? -22.008 11.836 11.382 1.00 81.50 369 ARG A N 1
ATOM 2691 C CA . ARG A 1 369 ? -21.628 11.181 12.636 1.00 81.50 369 ARG A CA 1
ATOM 2692 C C . ARG A 1 369 ? -21.293 12.188 13.737 1.00 81.50 369 ARG A C 1
ATOM 2694 O O . ARG A 1 369 ? -21.804 12.067 14.844 1.00 81.50 369 ARG A O 1
ATOM 2701 N N . MET A 1 370 ? -20.494 13.211 13.444 1.00 83.75 370 MET A N 1
ATOM 2702 C CA . MET A 1 370 ? -20.134 14.246 14.419 1.00 83.75 370 MET A CA 1
ATOM 2703 C C . MET A 1 370 ? -21.330 15.096 14.839 1.00 83.75 370 MET A C 1
ATOM 2705 O O . MET A 1 370 ? -21.459 15.425 16.017 1.00 83.75 370 MET A O 1
ATOM 2709 N N . ARG A 1 371 ? -22.235 15.415 13.906 1.00 84.88 371 ARG A N 1
ATOM 2710 C CA . ARG A 1 371 ? -23.462 16.156 14.214 1.00 84.88 371 ARG A CA 1
ATOM 2711 C C . ARG A 1 371 ? -24.330 15.395 15.214 1.00 84.88 371 ARG A C 1
ATOM 2713 O O . ARG A 1 371 ? -24.768 15.994 16.189 1.00 84.88 371 ARG A O 1
ATOM 2720 N N . SER A 1 372 ? -24.479 14.079 15.039 1.00 84.69 372 SER A N 1
ATOM 2721 C CA . SER A 1 372 ? -25.238 13.255 15.990 1.00 84.69 372 SER A CA 1
ATOM 2722 C C . SER A 1 372 ? -24.682 13.295 17.417 1.00 84.69 372 SER A C 1
ATOM 2724 O O . SER A 1 372 ? -25.459 13.243 18.363 1.00 84.69 372 SER A O 1
ATOM 2726 N N . VAL A 1 373 ? -23.361 13.444 17.588 1.00 83.94 373 VAL A N 1
ATOM 2727 C CA . VAL A 1 373 ? -22.734 13.568 18.915 1.00 83.94 373 VAL A CA 1
ATOM 2728 C C . VAL A 1 373 ? -22.882 14.986 19.470 1.00 83.94 373 VAL A C 1
ATOM 2730 O O . VAL A 1 373 ? -23.138 15.164 20.659 1.00 83.94 373 VAL A O 1
ATOM 2733 N N . ALA A 1 374 ? -22.742 16.006 18.619 1.00 81.12 374 ALA A N 1
ATOM 2734 C CA . ALA A 1 374 ? -22.893 17.408 19.009 1.00 81.12 374 ALA A CA 1
ATOM 2735 C C . ALA A 1 374 ? -24.320 17.745 19.485 1.00 81.12 374 ALA A C 1
ATOM 2737 O O . ALA A 1 374 ? -24.489 18.598 20.356 1.00 81.12 374 ALA A O 1
ATOM 2738 N N . GLU A 1 375 ? -25.325 17.059 18.937 1.00 85.69 375 GLU A N 1
ATOM 2739 C CA . GLU A 1 375 ? -26.753 17.257 19.217 1.00 85.69 375 GLU A CA 1
ATOM 2740 C C . GLU A 1 375 ? -27.307 16.336 20.323 1.00 85.69 375 GLU A C 1
ATOM 2742 O O . GLU A 1 375 ? -28.516 16.319 20.541 1.00 85.69 375 GLU A O 1
ATOM 2747 N N . LEU A 1 376 ? -26.463 15.577 21.039 1.00 81.25 376 LEU A N 1
ATOM 2748 C CA . LEU A 1 376 ? -26.919 14.737 22.155 1.00 81.25 376 LEU A CA 1
ATOM 2749 C C . LEU A 1 376 ? -27.575 15.584 23.264 1.00 81.25 376 LEU A C 1
ATOM 2751 O O . LEU A 1 376 ? -26.956 16.508 23.806 1.00 81.25 376 LEU A O 1
ATOM 2755 N N . ASP A 1 377 ? -28.813 15.229 23.618 1.00 72.06 377 ASP A N 1
ATOM 2756 C CA . ASP A 1 377 ? -29.560 15.818 24.733 1.00 72.06 377 ASP A CA 1
ATOM 2757 C C . ASP A 1 377 ? -28.923 15.452 26.087 1.00 72.06 377 ASP A C 1
ATOM 2759 O O . ASP A 1 377 ? -28.389 14.358 26.266 1.00 72.06 377 ASP A O 1
ATOM 2763 N N . ASP A 1 378 ? -29.043 16.336 27.085 1.00 61.72 378 ASP A N 1
ATOM 2764 C CA . ASP A 1 378 ? -28.542 16.123 28.460 1.00 61.72 378 ASP A CA 1
ATOM 2765 C C . ASP A 1 378 ? -29.320 15.036 29.245 1.00 61.72 378 ASP A C 1
ATOM 2767 O O . ASP A 1 378 ? -29.182 14.927 30.465 1.00 61.72 378 ASP A O 1
ATOM 2771 N N . ALA A 1 379 ? -30.177 14.249 28.587 1.00 55.88 379 ALA A N 1
ATOM 2772 C CA . ALA A 1 379 ? -30.920 13.182 29.240 1.00 55.88 379 ALA A CA 1
ATOM 2773 C C . ALA A 1 379 ? -29.956 12.044 29.614 1.00 55.88 379 ALA A C 1
ATOM 2775 O O . ALA A 1 379 ? -29.535 11.264 28.760 1.00 55.88 379 ALA A O 1
ATOM 2776 N N . GLU A 1 380 ? -29.598 11.962 30.899 1.00 44.72 380 GLU A N 1
ATOM 2777 C CA . GLU A 1 380 ? -28.917 10.798 31.470 1.00 44.72 380 GLU A CA 1
ATOM 2778 C C . GLU A 1 380 ? -29.649 9.507 31.055 1.00 44.72 380 GLU A C 1
ATOM 2780 O O . GLU A 1 380 ? -30.886 9.485 31.049 1.00 44.72 380 GLU A O 1
ATOM 2785 N N . PRO A 1 381 ? -28.931 8.412 30.735 1.00 42.72 381 PRO A N 1
ATOM 2786 C CA . PRO A 1 381 ? -29.569 7.107 30.698 1.00 42.72 381 PRO A CA 1
ATOM 2787 C C . PRO A 1 381 ? -30.170 6.849 32.084 1.00 42.72 381 PRO A C 1
ATOM 2789 O O . PRO A 1 381 ? -29.460 6.921 33.087 1.00 42.72 381 PRO A O 1
ATOM 2792 N N . ASP A 1 382 ? -31.476 6.587 32.129 1.00 32.34 382 ASP A N 1
ATOM 2793 C CA . ASP A 1 382 ? -32.200 6.194 33.340 1.00 32.34 382 ASP A CA 1
ATOM 2794 C C . ASP A 1 382 ? -31.430 5.055 34.047 1.00 32.34 382 ASP A C 1
ATOM 2796 O O . ASP A 1 382 ? -31.175 4.025 33.416 1.00 32.34 382 ASP A O 1
ATOM 2800 N N . PRO A 1 383 ? -31.002 5.211 35.315 1.00 40.66 383 PRO A N 1
ATOM 2801 C CA . PRO A 1 383 ? -30.192 4.215 36.018 1.00 40.66 383 PRO A CA 1
ATOM 2802 C C . PRO A 1 383 ? -31.012 3.011 36.532 1.00 40.66 383 PRO A C 1
ATOM 2804 O O . PRO A 1 383 ? -30.662 2.425 37.563 1.00 40.66 383 PRO A O 1
ATOM 2807 N N . HIS A 1 384 ? -32.099 2.637 35.849 1.00 32.16 384 HIS A N 1
ATOM 2808 C CA . HIS A 1 384 ? -33.018 1.569 36.255 1.00 32.16 384 HIS A CA 1
ATOM 2809 C C . HIS A 1 384 ? -33.084 0.383 35.295 1.00 32.16 384 HIS A C 1
ATOM 2811 O O . HIS A 1 384 ? -33.396 0.575 34.100 1.00 32.16 384 HIS A O 1
#

Sequence (384 aa):
MTVPGPSMTDANGDRLLAQLDRLTPTDYPARAPELCASLVSVGESAASRGDLASASAFVQAAVDGFERLEGALGPRDKGHYAWAVGTLGTLRADSGDIPEGQRLLEKSRDVFAELNPIDPGLWDGRRAQTLLNLSRVLARQGFFDQALDVARSAVTAAGGLGETSSEALTATRGAALLTEAKLLRELNRPEEALAILEEAAGAFTTLLEAAPAIARDLADLALEPGTSLQTAYPALGDILATTAAVLAEAGHVEAALRYAKGAVDLLLPADEGSVRLRAAAAMSTYASLLDQAGDPSAAVSMARTSVQIAEQCHAEGVPDNAGVLWGSCFNLAVDLVHAHRLTEARAVASDALARIDPPSEDQALWIDRMRSVAELDDAEPDPH

Secondary structure (DSSP, 8-state):
--PPPPPHHHHHHHHHHHHHHT--TTTHHHHHHHHHHHHHHHHHHHHTTT-HHHHHHHHHHHHHHHHTTTT---HHHHHHHHHHHHHHHHHHHHTT-HHHHHHHHHHHHHHHHHHTTTSTTTTHHHHHHHHHHHHHHHHHTT-HHHHHHHHHHHHHHTT--SS---HHHHHHHHHHHHHHHHHHHHTT-HHHHHHHHHHHHHHHHHHHHHHHHHHHHHHTTT--THHHHHHHHHHHHHHHHHHHHHHHHTT-HHHHHHHHHHHHHHHTT--SHHHHHHHHHHHHHHHHHHHHTT-HHHHHHHHHHHHHHHHHHHHTT-TTHHHHHHHHHHHHHHHHHHTT-HHHHHHHHHHHHHT-SSPPGGGHHHHHHHHHHHT--S-PPP--